Protein AF-A0A924DUU4-F1 (afdb_monomer_lite)

Sequence (464 aa):
GSTTIDMAATVQGDQTAPQIVLGVNEYALVEGVDPMTPFILVHRVVSNWQTEDLGHKGVGDLLLMGINEGQTCALIINQRLVLLMYKGLLIDAVSSDNDLIGQSAFATLGGAAQFQVVKCVPSEPKEPWVVILAAMLGSAKLTNQHVIRSTAQSADLFTALRKERITGFVRQADGMQLRYQGMVDGEKAFAVIMPDTFTVAERNESTEVDVYALRPQLIGPSLRKGQNETVLEVVTKSINRSSLKQLALQKEAKVTPEMMEEAIRNTELTLVGASDRVIHVASAAIKYADLLRDLPHSRIMTWLIEGYLYQVGQSDKFATARQSISWVWHLKSVRLAQTLRTAEGNIMFDVVAYDASEKISFLMRMGVGGSRADVEKFVTDVTTIKRLLGTTESIKAALYVSSYPYDEDVGAYYQKATAKPFGLSMFTGGPAKGFVTTKHGGGFILNLAVDGEQGFEMVAPAIQ

Foldseek 3Di:
DDDDDDDDDDDDDDDDDDDDDPDQDADEDDDDDDPPQLLVVLCVLLVPFDKDWPFKDFPLVVLQVLQPPLAFWWKQWQVFKIWGGARSFTQKMFGPPVRDMFQRNLQPPAPDRIIGIMIGHHDPLCSLVSLVSSVVSVQWDQPDKDKAQDPVVVVVVLVVLLVVQAAHWKWKDQAQKTKIFGGGGSDTSHIYIYGHPDHSVVNPNIIMITTIHRNRSGLWPGLNVCLQQKKWFWDFQDPVWQALLNCLVDDLQPDALVSLLRNLVRIDTDIDGQQATWGDGRPDTHTSRVSSCPHPLNVVLNCVRNPVSNVLSPFPCVSQVSLQCNLVSQWGMKGAFDWDQDPVGIDTFGMFTAGPVRFGAETEHEDQALELVVVVVQQVSVLRVCVRVVDLHRHAAYEYEYQDDHDPCNVVVQQVQFDDDDDDCVPPPGDHGQWGAHPVHHTYRYWYWYQDPVGIDTPPPDSD

pLDDT: mean 71.39, std 17.0, range [22.09, 95.0]

Secondary structure (DSSP, 8-state):
-PPP------------PPP------EEPPPS-SS---HHHHHHHHHTTSEEEEEEEE-HHHHHHHHHHS---EEEEETTTEEEEEETTEEEEEEESSTT-BHHHHHTTS-S-S-EEEEEEE--TTTTTHHHHHHHHTT-EEEEEEEEE-SHHHHHHHHHHHHHTT--EEEEEEETTEEEEEEEETTEEEEEEEEE--S-GGGSTTPEEEEEEEE----SSS-HHHHHHH-EEEEEES-TTS--HHHHHHS-GGG--HHHHHHHHHTEEEEEESSTT-EEEETTEEEEHHHHHHSSHHHHHHHIIIIIIHHHHHT-TTHHHHHHHHGGGGGEEEEEEEEEEEETTEEEEEEEEEEETTS-EEEEEEEES---HHHHHHHHHHHHHHHHHT--TTS--EEEEEESSPPPHHHHHHHHHHT----S-TTTT-PPPTTEEEPTTS-EEEEEEEEEETTEEEEEES---

Radius of gyration: 28.97 Å; chains: 1; bounding box: 107×50×82 Å

Structure (mmCIF, N/CA/C/O backbone):
data_AF-A0A924DUU4-F1
#
_entry.id   AF-A0A924DUU4-F1
#
loop_
_atom_site.group_PDB
_atom_site.id
_atom_site.type_symbol
_atom_site.label_atom_id
_atom_site.label_alt_id
_atom_site.label_comp_id
_atom_site.label_asym_id
_atom_site.label_entity_id
_atom_site.label_seq_id
_atom_site.pdbx_PDB_ins_code
_atom_site.Cartn_x
_atom_site.Cartn_y
_atom_site.Cartn_z
_atom_site.occupancy
_atom_site.B_iso_or_equiv
_atom_site.auth_seq_id
_atom_site.auth_comp_id
_atom_site.auth_asym_id
_atom_site.auth_atom_id
_atom_site.pdbx_PDB_model_num
ATOM 1 N N . GLY A 1 1 ? 75.156 24.330 -25.612 1.00 33.75 1 GLY A N 1
ATOM 2 C CA . GLY A 1 1 ? 75.497 22.934 -25.303 1.00 33.75 1 GLY A CA 1
ATOM 3 C C . GLY A 1 1 ? 74.575 22.474 -24.209 1.00 33.75 1 GLY A C 1
ATOM 4 O O . GLY A 1 1 ? 74.690 22.988 -23.108 1.00 33.75 1 GLY A O 1
ATOM 5 N N . SER A 1 2 ? 73.613 21.615 -24.532 1.00 23.20 2 SER A N 1
ATOM 6 C CA . SER A 1 2 ? 72.751 20.973 -23.541 1.00 23.20 2 SER A CA 1
ATOM 7 C C . SER A 1 2 ? 73.270 19.565 -23.297 1.00 23.20 2 SER A C 1
ATOM 9 O O . SER A 1 2 ? 73.355 18.755 -24.219 1.00 23.20 2 SER A O 1
ATOM 11 N N . THR A 1 3 ? 73.655 19.328 -22.054 1.00 27.19 3 THR A N 1
ATOM 12 C CA . THR A 1 3 ? 74.087 18.050 -21.510 1.00 27.19 3 THR A CA 1
ATOM 13 C C . THR A 1 3 ? 72.891 17.107 -21.396 1.00 27.19 3 THR A C 1
ATOM 15 O O . THR A 1 3 ? 71.827 17.494 -20.916 1.00 27.19 3 THR A O 1
ATOM 18 N N . THR A 1 4 ? 73.092 15.874 -21.842 1.00 31.80 4 THR A N 1
ATOM 19 C CA . THR A 1 4 ? 72.327 14.671 -21.503 1.00 31.80 4 THR A CA 1
ATOM 20 C C . THR A 1 4 ? 72.300 14.454 -19.987 1.00 31.80 4 THR A C 1
ATOM 22 O O . THR A 1 4 ? 73.284 14.770 -19.329 1.00 31.80 4 THR A O 1
ATOM 25 N N . ILE A 1 5 ? 71.234 13.849 -19.457 1.00 27.95 5 ILE A N 1
ATOM 26 C CA . ILE A 1 5 ? 71.284 12.666 -18.578 1.00 27.95 5 ILE A CA 1
ATOM 27 C C . ILE A 1 5 ? 69.880 12.064 -18.568 1.00 27.95 5 ILE A C 1
ATOM 29 O O . ILE A 1 5 ? 68.894 12.731 -18.263 1.00 27.95 5 ILE A O 1
ATOM 33 N N . ASP A 1 6 ? 69.848 10.791 -18.926 1.00 25.59 6 ASP A N 1
ATOM 34 C CA . ASP A 1 6 ? 68.723 9.887 -18.794 1.00 25.59 6 ASP A CA 1
ATOM 35 C C . ASP A 1 6 ? 69.066 8.870 -17.688 1.00 25.59 6 ASP A C 1
ATOM 37 O O . ASP A 1 6 ? 70.245 8.588 -17.455 1.00 25.59 6 ASP A O 1
ATOM 41 N N . MET A 1 7 ? 68.019 8.286 -17.099 1.00 28.00 7 MET A N 1
ATOM 42 C CA . MET A 1 7 ? 67.975 7.068 -16.262 1.00 28.00 7 MET A CA 1
ATOM 43 C C . MET A 1 7 ? 68.214 7.127 -14.730 1.00 28.00 7 MET A C 1
ATOM 45 O O . MET A 1 7 ? 69.334 7.068 -14.234 1.00 28.00 7 MET A O 1
ATOM 49 N N . ALA A 1 8 ? 67.079 7.004 -14.021 1.00 26.66 8 ALA A N 1
ATOM 50 C CA . ALA A 1 8 ? 66.610 5.784 -13.326 1.00 26.66 8 ALA A CA 1
ATOM 51 C C . ALA A 1 8 ? 66.730 5.627 -11.788 1.00 26.66 8 ALA A C 1
ATOM 53 O O . ALA A 1 8 ? 67.743 5.935 -11.169 1.00 26.66 8 ALA A O 1
ATOM 54 N N . ALA A 1 9 ? 65.678 4.953 -11.274 1.00 26.80 9 ALA A N 1
ATOM 55 C CA . ALA A 1 9 ? 65.459 4.309 -9.963 1.00 26.80 9 ALA A CA 1
ATOM 56 C C . ALA A 1 9 ? 64.845 5.229 -8.869 1.00 26.80 9 ALA A C 1
ATOM 58 O O . ALA A 1 9 ? 65.254 6.368 -8.726 1.00 26.80 9 ALA A O 1
ATOM 59 N N . THR A 1 10 ? 63.851 4.863 -8.043 1.00 24.27 10 THR A N 1
ATOM 60 C CA . THR A 1 10 ? 63.305 3.556 -7.627 1.00 24.27 10 THR A CA 1
ATOM 61 C C . THR A 1 10 ? 61.900 3.741 -7.003 1.00 24.27 10 THR A C 1
ATOM 63 O O . THR A 1 10 ? 61.546 4.822 -6.548 1.00 24.27 10 THR A O 1
ATOM 66 N N . VAL A 1 11 ? 61.139 2.647 -6.987 1.00 34.38 11 VAL A N 1
ATOM 67 C CA . VAL A 1 11 ? 59.792 2.351 -6.452 1.00 34.38 11 VAL A CA 1
ATOM 68 C C . VAL A 1 11 ? 59.513 2.822 -5.007 1.00 34.38 11 VAL A C 1
ATOM 70 O O . VAL A 1 11 ? 60.316 2.517 -4.134 1.00 34.38 11 VAL A O 1
ATOM 73 N N . GLN A 1 12 ? 58.332 3.408 -4.729 1.00 24.38 12 GLN A N 1
ATOM 74 C CA . GLN A 1 12 ? 57.333 2.894 -3.757 1.00 24.38 12 GLN A CA 1
ATOM 75 C C . GLN A 1 12 ? 56.086 3.790 -3.613 1.00 24.38 12 GLN A C 1
ATOM 77 O O . GLN A 1 12 ? 56.189 4.992 -3.415 1.00 24.38 12 GLN A O 1
ATOM 82 N N . GLY A 1 13 ? 54.933 3.115 -3.720 1.00 32.28 13 GLY A N 1
ATOM 83 C CA . GLY A 1 13 ? 53.572 3.426 -3.271 1.00 32.28 13 GLY A CA 1
ATOM 84 C C . GLY A 1 13 ? 53.182 4.852 -2.894 1.00 32.28 13 GLY A C 1
ATOM 85 O O . GLY A 1 13 ? 53.619 5.361 -1.873 1.00 32.28 13 GLY A O 1
ATOM 86 N N . ASP A 1 14 ? 52.172 5.369 -3.595 1.00 25.50 14 ASP A N 1
ATOM 87 C CA . ASP A 1 14 ? 51.118 6.094 -2.896 1.00 25.50 14 ASP A CA 1
ATOM 88 C C . ASP A 1 14 ? 49.751 5.805 -3.525 1.00 25.50 14 ASP A C 1
ATOM 90 O O . ASP A 1 14 ? 49.559 5.883 -4.741 1.00 25.50 14 ASP A O 1
ATOM 94 N N . GLN A 1 15 ? 48.820 5.384 -2.670 1.00 33.56 15 GLN A N 1
ATOM 95 C CA . GLN A 1 15 ? 47.424 5.148 -3.001 1.00 33.56 15 GLN A CA 1
ATOM 96 C C . GLN A 1 15 ? 46.741 6.502 -3.194 1.00 33.56 15 GLN A C 1
ATOM 98 O O . GLN A 1 15 ? 46.260 7.108 -2.240 1.00 33.56 15 GLN A O 1
ATOM 103 N N . THR A 1 16 ? 46.649 6.978 -4.432 1.00 27.97 16 THR A N 1
ATOM 104 C CA . THR A 1 16 ? 45.704 8.045 -4.757 1.00 27.97 16 THR A CA 1
ATOM 105 C C . THR A 1 16 ? 44.343 7.423 -5.040 1.00 27.97 16 THR A C 1
ATOM 107 O O . THR A 1 16 ? 44.102 6.795 -6.071 1.00 27.97 16 THR A O 1
ATOM 110 N N . ALA A 1 17 ? 43.446 7.569 -4.063 1.00 26.41 17 ALA A N 1
ATOM 111 C CA . ALA A 1 17 ? 42.022 7.311 -4.221 1.00 26.41 17 ALA A CA 1
ATOM 112 C C . ALA A 1 17 ? 41.503 7.998 -5.501 1.00 26.41 17 ALA A C 1
ATOM 114 O O . ALA A 1 17 ? 41.846 9.163 -5.738 1.00 26.41 17 ALA A O 1
ATOM 115 N N . PRO A 1 18 ? 40.679 7.330 -6.328 1.00 26.53 18 PRO A N 1
ATOM 116 C CA . PRO A 1 18 ? 40.111 7.981 -7.495 1.00 26.53 18 PRO A CA 1
ATOM 117 C C . PRO A 1 18 ? 39.183 9.111 -7.039 1.00 26.53 18 PRO A C 1
ATOM 119 O O . PRO A 1 18 ? 38.185 8.891 -6.350 1.00 26.53 18 PRO A O 1
ATOM 122 N N . GLN A 1 19 ? 39.549 10.336 -7.419 1.00 22.09 19 GLN A N 1
ATOM 123 C CA . GLN A 1 19 ? 38.721 11.525 -7.276 1.00 22.09 19 GLN A CA 1
ATOM 124 C C . GLN A 1 19 ? 37.397 11.323 -8.020 1.00 22.09 19 GLN A C 1
ATOM 126 O O . GLN A 1 19 ? 37.371 11.036 -9.217 1.00 22.09 19 GLN A O 1
ATOM 131 N N . ILE A 1 20 ? 36.293 11.502 -7.297 1.00 24.39 20 ILE A N 1
ATOM 132 C CA . ILE A 1 20 ? 34.940 11.523 -7.846 1.00 24.39 20 ILE A CA 1
ATOM 133 C C . ILE A 1 20 ? 34.757 12.851 -8.582 1.00 24.39 20 ILE A C 1
ATOM 135 O O . ILE A 1 20 ? 34.608 13.904 -7.963 1.00 24.39 20 ILE A O 1
ATOM 139 N N . VAL A 1 21 ? 34.747 12.792 -9.911 1.00 22.27 21 VAL A N 1
ATOM 140 C CA . VAL A 1 21 ? 34.199 13.847 -10.766 1.00 22.27 21 VAL A CA 1
ATOM 141 C C . VAL A 1 21 ? 32.797 13.401 -11.172 1.00 22.27 21 VAL A C 1
ATOM 143 O O . VAL A 1 21 ? 32.631 12.371 -11.822 1.00 22.27 21 VAL A O 1
ATOM 146 N N . LEU A 1 22 ? 31.780 14.159 -10.752 1.00 29.33 22 LEU A N 1
ATOM 147 C CA . LEU A 1 22 ? 30.380 13.972 -11.142 1.00 29.33 22 LEU A CA 1
ATOM 148 C C . LEU A 1 22 ? 30.218 14.315 -12.633 1.00 29.33 22 LEU A C 1
ATOM 150 O O . LEU A 1 22 ? 29.917 15.450 -12.994 1.00 29.33 22 LEU A O 1
ATOM 154 N N . GLY A 1 23 ? 30.465 13.334 -13.499 1.00 27.14 23 GLY A N 1
ATOM 155 C CA . GLY A 1 23 ? 30.165 13.374 -14.928 1.00 27.14 23 GLY A CA 1
ATOM 156 C C . GLY A 1 23 ? 29.018 12.423 -15.261 1.00 27.14 23 GLY A C 1
ATOM 157 O O . GLY A 1 23 ? 28.853 11.390 -14.618 1.00 27.14 23 GLY A O 1
ATOM 158 N N . VAL A 1 24 ? 28.209 12.771 -16.263 1.00 38.53 24 VAL A N 1
ATOM 159 C CA . VAL A 1 24 ? 27.235 11.863 -16.886 1.00 38.53 24 VAL A CA 1
ATOM 160 C C . VAL A 1 24 ? 28.000 10.611 -17.328 1.00 38.53 24 VAL A C 1
ATOM 162 O O . VAL A 1 24 ? 28.767 10.679 -18.282 1.00 38.53 24 VAL A O 1
ATOM 165 N N . ASN A 1 25 ? 27.858 9.504 -16.597 1.00 42.78 25 ASN A N 1
ATOM 166 C CA . ASN A 1 25 ? 28.625 8.291 -16.862 1.00 42.78 25 ASN A CA 1
ATOM 167 C C . ASN A 1 25 ? 28.173 7.687 -18.199 1.00 42.78 25 ASN A C 1
ATOM 169 O O . ASN A 1 25 ? 27.084 7.120 -18.291 1.00 42.78 25 ASN A O 1
ATOM 173 N N . GLU A 1 26 ? 29.002 7.829 -19.231 1.00 42.72 26 GLU A N 1
ATOM 174 C CA . GLU A 1 26 ? 28.902 7.052 -20.463 1.00 42.72 26 GLU A CA 1
ATOM 175 C C . GLU A 1 26 ? 29.539 5.683 -20.222 1.00 42.72 26 GLU A C 1
ATOM 177 O O . GLU A 1 26 ? 30.695 5.580 -19.813 1.00 42.72 26 GLU A O 1
ATOM 182 N N . TYR A 1 27 ? 28.775 4.619 -20.450 1.00 43.88 27 TYR A N 1
ATOM 183 C CA . TYR A 1 27 ? 29.275 3.253 -20.341 1.00 43.88 27 TYR A CA 1
ATOM 184 C C . TYR A 1 27 ? 29.531 2.716 -21.746 1.00 43.88 27 TYR A C 1
ATOM 186 O O . TYR A 1 27 ? 28.620 2.688 -22.569 1.00 43.88 27 TYR A O 1
ATOM 194 N N . ALA A 1 28 ? 30.764 2.295 -22.018 1.00 42.75 28 ALA A N 1
ATOM 195 C CA . ALA A 1 28 ? 31.103 1.538 -23.216 1.00 42.75 28 ALA A CA 1
ATOM 196 C C . ALA A 1 28 ? 31.043 0.042 -22.875 1.00 42.75 28 ALA A C 1
ATOM 198 O O . ALA A 1 28 ? 31.763 -0.423 -21.989 1.00 42.75 28 ALA A O 1
ATOM 199 N N . LEU A 1 29 ? 30.171 -0.712 -23.545 1.00 42.66 29 LEU A N 1
ATOM 200 C CA . LEU A 1 29 ? 30.175 -2.174 -23.467 1.00 42.66 29 LEU A CA 1
ATOM 201 C C . LEU A 1 29 ? 31.298 -2.695 -24.374 1.00 42.66 29 LEU A C 1
ATOM 203 O O . LEU A 1 29 ? 31.312 -2.412 -25.569 1.00 42.66 29 LEU A O 1
ATOM 207 N N . VAL A 1 30 ? 32.263 -3.408 -23.791 1.00 38.16 30 VAL A N 1
ATOM 208 C CA . VAL A 1 30 ? 33.402 -4.003 -24.509 1.00 38.16 30 VAL A CA 1
ATOM 209 C C . VAL A 1 30 ? 32.981 -5.369 -25.067 1.00 38.16 30 VAL A C 1
ATOM 211 O O . VAL A 1 30 ? 32.453 -6.197 -24.323 1.00 38.16 30 VAL A O 1
ATOM 214 N N . GLU A 1 31 ? 33.199 -5.608 -26.363 1.00 37.44 31 GLU A N 1
ATOM 215 C CA . GLU A 1 31 ? 32.965 -6.909 -27.013 1.00 37.44 31 GLU A CA 1
ATOM 216 C C . GLU A 1 31 ? 33.862 -8.022 -26.429 1.00 37.44 31 GLU A C 1
ATOM 218 O O . GLU A 1 31 ? 35.028 -7.785 -26.114 1.00 37.44 31 GLU A O 1
ATOM 223 N N . GLY A 1 32 ? 33.351 -9.263 -26.369 1.00 38.50 32 GLY A N 1
ATOM 224 C CA . GLY A 1 32 ? 34.213 -10.456 -26.428 1.00 38.50 32 GLY A CA 1
ATOM 225 C C . GLY A 1 32 ? 34.348 -11.360 -25.194 1.00 38.50 32 GLY A C 1
ATOM 226 O O . GLY A 1 32 ? 35.314 -12.117 -25.138 1.00 38.50 32 GLY A O 1
ATOM 227 N N . VAL A 1 33 ? 33.423 -11.361 -24.227 1.00 40.19 33 VAL A N 1
ATOM 228 C CA . VAL A 1 33 ? 33.461 -12.335 -23.113 1.00 40.19 33 VAL A CA 1
ATOM 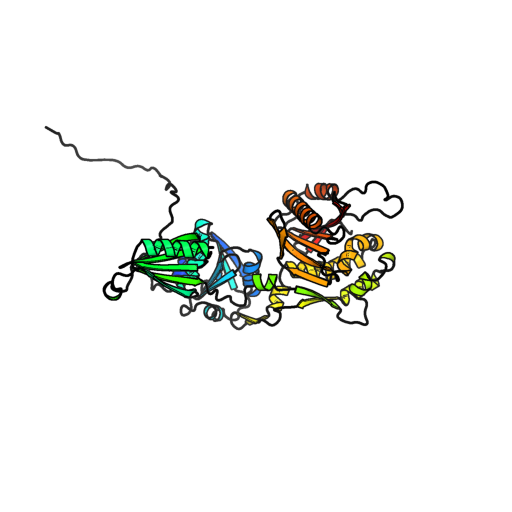229 C C . VAL A 1 33 ? 32.082 -12.978 -22.941 1.00 40.19 33 VAL A C 1
ATOM 231 O O . VAL A 1 33 ? 31.185 -12.339 -22.395 1.00 40.19 33 VAL A O 1
ATOM 234 N N . ASP A 1 34 ? 31.961 -14.227 -23.405 1.00 34.19 34 ASP A N 1
ATOM 235 C CA . ASP A 1 34 ? 30.760 -15.084 -23.493 1.00 34.19 34 ASP A CA 1
ATOM 236 C C . ASP A 1 34 ? 29.751 -14.725 -24.603 1.00 34.19 34 ASP A C 1
ATOM 238 O O . ASP A 1 34 ? 29.678 -13.563 -25.014 1.00 34.19 34 ASP A O 1
ATOM 242 N N . PRO A 1 35 ? 28.976 -15.703 -25.142 1.00 42.50 35 PRO A N 1
ATOM 243 C CA . PRO A 1 35 ? 27.822 -15.376 -25.975 1.00 42.50 35 PRO A CA 1
ATOM 244 C C . PRO A 1 35 ? 26.944 -14.418 -25.168 1.00 42.50 35 PRO A C 1
ATOM 246 O O . PRO A 1 35 ? 26.426 -14.794 -24.119 1.00 42.50 35 PRO A O 1
ATOM 249 N N . MET A 1 36 ? 26.857 -13.158 -25.609 1.00 54.44 36 MET A N 1
ATOM 250 C CA . MET A 1 36 ? 26.105 -12.108 -24.922 1.00 54.44 36 MET A CA 1
ATOM 251 C C . MET A 1 36 ? 24.614 -12.411 -25.020 1.00 54.44 36 MET A C 1
ATOM 253 O O . MET A 1 36 ? 23.900 -11.866 -25.861 1.00 54.44 36 MET A O 1
ATOM 257 N N . THR A 1 37 ? 24.143 -13.307 -24.162 1.00 60.41 37 THR A N 1
ATOM 258 C CA . THR A 1 37 ? 22.720 -13.502 -23.984 1.00 60.41 37 THR A CA 1
ATOM 259 C C . THR A 1 37 ? 22.154 -12.379 -23.114 1.00 60.41 37 THR A C 1
ATOM 261 O O . THR A 1 37 ? 22.851 -11.876 -22.218 1.00 60.41 37 THR A O 1
ATOM 264 N N . PRO A 1 38 ? 20.899 -11.952 -23.340 1.00 64.50 38 PRO A N 1
ATOM 265 C CA . PRO A 1 38 ? 20.286 -10.905 -22.534 1.00 64.50 38 PRO A CA 1
ATOM 266 C C . PRO A 1 38 ? 20.289 -11.229 -21.035 1.00 64.50 38 PRO A C 1
ATOM 268 O O . PRO A 1 38 ? 20.514 -10.334 -20.222 1.00 64.50 38 PRO A O 1
ATOM 271 N N . PHE A 1 39 ? 20.130 -12.505 -20.659 1.00 74.06 39 PHE A N 1
ATOM 272 C CA . PHE A 1 39 ? 20.214 -12.929 -19.262 1.00 74.06 39 PHE A CA 1
ATOM 273 C C . PHE A 1 39 ? 21.591 -12.656 -18.648 1.00 74.06 39 PHE A C 1
ATOM 275 O O . PHE A 1 39 ? 21.670 -12.031 -17.593 1.00 74.06 39 PHE A O 1
ATOM 282 N N . ILE A 1 40 ? 22.674 -13.094 -19.301 1.00 68.62 40 ILE A N 1
ATOM 283 C CA . ILE A 1 40 ? 24.045 -12.953 -18.780 1.00 68.62 40 ILE A CA 1
ATOM 284 C C . ILE A 1 40 ? 24.409 -11.475 -18.627 1.00 68.62 40 ILE A C 1
ATOM 286 O O . ILE A 1 40 ? 25.006 -11.077 -17.623 1.00 68.62 40 ILE A O 1
ATOM 290 N N . LEU A 1 41 ? 24.015 -10.649 -19.598 1.00 67.44 41 LEU A N 1
ATOM 291 C CA . LEU A 1 41 ? 24.241 -9.211 -19.550 1.00 67.44 41 LEU A CA 1
ATOM 292 C C . LEU A 1 41 ? 23.515 -8.566 -18.364 1.00 67.44 41 LEU A C 1
ATOM 294 O O . LEU A 1 41 ? 24.131 -7.845 -17.577 1.00 67.44 41 LEU A O 1
ATOM 298 N N . VAL A 1 42 ? 22.215 -8.836 -18.229 1.00 73.75 42 VAL A N 1
ATOM 299 C CA . VAL A 1 42 ? 21.385 -8.291 -17.149 1.00 73.75 42 VAL A CA 1
ATOM 300 C C . VAL A 1 42 ? 21.911 -8.755 -15.797 1.00 73.75 42 VAL A C 1
ATOM 302 O O . VAL A 1 42 ? 22.147 -7.919 -14.926 1.00 73.75 42 VAL A O 1
ATOM 305 N N . HIS A 1 43 ? 22.174 -10.056 -15.644 1.00 78.62 43 HIS A N 1
ATOM 306 C CA . HIS A 1 43 ? 22.715 -10.660 -14.426 1.00 78.62 43 HIS A CA 1
ATOM 307 C C . HIS A 1 43 ? 24.031 -10.001 -13.999 1.00 78.62 43 HIS A C 1
ATOM 309 O O . HIS A 1 43 ? 24.139 -9.559 -12.858 1.00 78.62 43 HIS A O 1
ATOM 315 N N . ARG A 1 44 ? 24.981 -9.812 -14.927 1.00 71.69 44 ARG A N 1
ATOM 316 C CA . ARG A 1 44 ? 26.278 -9.166 -14.650 1.00 71.69 44 ARG A CA 1
ATOM 317 C C . ARG A 1 44 ? 26.137 -7.706 -14.210 1.00 71.69 44 ARG A C 1
ATOM 319 O O . ARG A 1 44 ? 26.938 -7.223 -13.410 1.00 71.69 44 ARG A O 1
ATOM 326 N N . VAL A 1 45 ? 25.155 -6.973 -14.732 1.00 74.81 45 VAL A N 1
ATOM 327 C CA . VAL A 1 45 ? 24.907 -5.589 -14.301 1.00 74.81 45 VAL A CA 1
ATOM 328 C C . VAL A 1 45 ? 24.317 -5.565 -12.892 1.00 74.81 45 VAL A C 1
ATOM 330 O O . VAL A 1 45 ? 24.824 -4.830 -12.041 1.00 74.81 45 VAL A O 1
ATOM 333 N N . VAL A 1 46 ? 23.287 -6.376 -12.627 1.00 81.62 46 VAL A N 1
ATOM 334 C CA . VAL A 1 46 ? 22.586 -6.374 -11.331 1.00 81.62 46 VAL A CA 1
ATOM 335 C C . VAL A 1 46 ? 23.417 -6.997 -10.210 1.00 81.62 46 VAL A C 1
ATOM 337 O O . VAL A 1 46 ? 23.315 -6.564 -9.066 1.00 81.62 46 VAL A O 1
ATOM 340 N N . SER A 1 47 ? 24.300 -7.953 -10.515 1.00 76.25 47 SER A N 1
ATOM 341 C CA . SER A 1 47 ? 25.190 -8.577 -9.528 1.00 76.25 47 SER A CA 1
ATOM 342 C C . SER A 1 47 ? 26.218 -7.602 -8.946 1.00 76.25 47 SER A C 1
ATOM 344 O O . SER A 1 47 ? 26.775 -7.860 -7.885 1.00 76.25 47 SER A O 1
ATOM 346 N N . ASN A 1 48 ? 26.467 -6.477 -9.625 1.00 76.19 48 ASN A N 1
ATOM 347 C CA . ASN A 1 48 ? 27.356 -5.404 -9.168 1.00 76.19 48 ASN A CA 1
ATOM 348 C C . ASN A 1 48 ? 26.641 -4.348 -8.303 1.00 76.19 48 ASN A C 1
ATOM 350 O O . ASN A 1 48 ? 27.192 -3.269 -8.041 1.00 76.19 48 ASN A O 1
ATOM 354 N N . TRP A 1 49 ? 25.385 -4.592 -7.934 1.00 84.31 49 TRP A N 1
ATOM 355 C CA . TRP A 1 49 ? 24.613 -3.742 -7.030 1.00 84.31 49 TRP A CA 1
ATOM 356 C C . TRP A 1 49 ? 24.725 -4.229 -5.586 1.00 84.31 49 TRP A C 1
ATOM 358 O O . TRP A 1 49 ? 25.307 -5.279 -5.317 1.00 84.31 49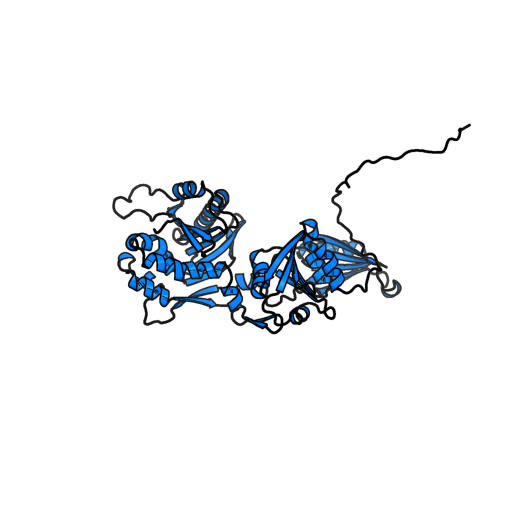 TRP A O 1
ATOM 368 N N . GLN A 1 50 ? 24.195 -3.449 -4.642 1.00 83.50 50 GLN A N 1
ATOM 369 C CA . GLN A 1 50 ? 24.134 -3.891 -3.253 1.00 83.50 50 GLN A CA 1
ATOM 370 C C . GLN A 1 50 ? 23.203 -5.099 -3.168 1.00 83.50 50 GLN A C 1
ATOM 372 O O . GLN A 1 50 ? 22.076 -5.037 -3.653 1.00 83.50 50 GLN A O 1
ATOM 377 N N . THR A 1 51 ? 23.674 -6.194 -2.581 1.00 86.00 51 THR A N 1
ATOM 378 C CA . THR A 1 51 ? 22.917 -7.443 -2.499 1.00 86.00 51 THR A CA 1
ATOM 379 C C . THR A 1 51 ? 22.417 -7.707 -1.086 1.00 86.00 51 THR A C 1
ATOM 381 O O . THR A 1 51 ? 23.094 -7.414 -0.102 1.00 86.00 51 THR A O 1
ATOM 384 N N . GLU A 1 52 ? 21.218 -8.268 -1.004 1.00 85.38 52 GLU A N 1
ATOM 385 C CA . GLU A 1 52 ? 20.566 -8.738 0.212 1.00 85.38 52 GLU A CA 1
ATOM 386 C C . GLU A 1 52 ? 19.988 -10.131 -0.077 1.00 85.38 52 GLU A C 1
ATOM 388 O O . GLU A 1 52 ? 19.196 -10.298 -1.008 1.00 85.38 52 GLU A O 1
ATOM 393 N N . ASP A 1 53 ? 20.411 -11.147 0.678 1.00 85.00 53 ASP A N 1
ATOM 394 C CA . ASP A 1 53 ? 19.841 -12.493 0.571 1.00 85.00 53 ASP A CA 1
ATOM 395 C C . ASP A 1 53 ? 18.535 -12.548 1.368 1.00 85.00 53 ASP A C 1
ATOM 397 O O . ASP A 1 53 ? 18.524 -12.369 2.586 1.00 85.00 53 ASP A O 1
ATOM 401 N N . LEU A 1 54 ? 17.429 -12.786 0.666 1.00 82.31 54 LEU A N 1
ATOM 402 C CA . LEU A 1 54 ? 16.096 -12.859 1.256 1.00 82.31 54 LEU A CA 1
ATOM 403 C C . LEU A 1 54 ? 15.699 -14.298 1.613 1.00 82.31 54 LEU A C 1
ATOM 405 O O . LEU A 1 54 ? 14.604 -14.525 2.137 1.00 82.31 54 LEU A O 1
ATOM 409 N N . GLY A 1 55 ? 16.562 -15.277 1.333 1.00 84.75 55 GLY A N 1
ATOM 410 C CA . GLY A 1 55 ? 16.304 -16.689 1.564 1.00 84.75 55 GLY A CA 1
ATOM 411 C C . GLY A 1 55 ? 15.215 -17.243 0.646 1.00 84.75 55 GLY A C 1
ATOM 412 O O . GLY A 1 55 ? 15.135 -16.908 -0.536 1.00 84.75 55 GLY A O 1
ATOM 413 N N . HIS A 1 56 ? 14.387 -18.137 1.190 1.00 84.00 56 HIS A N 1
ATOM 414 C CA . HIS A 1 56 ? 13.327 -18.808 0.440 1.00 84.00 56 HIS A CA 1
ATOM 415 C C . HIS A 1 56 ? 12.008 -18.041 0.560 1.00 84.00 56 HIS A C 1
ATOM 417 O O . HIS A 1 56 ? 11.483 -17.875 1.661 1.00 84.00 56 HIS A O 1
ATOM 423 N N . LYS A 1 57 ? 11.464 -17.589 -0.572 1.00 78.38 57 LYS A N 1
ATOM 424 C CA . LYS A 1 57 ? 10.212 -16.823 -0.656 1.00 78.38 57 LYS A CA 1
ATOM 425 C C . LYS A 1 57 ? 9.219 -17.478 -1.605 1.00 78.38 57 LYS A C 1
ATOM 427 O O . LYS A 1 57 ? 9.615 -18.093 -2.596 1.00 78.38 57 LYS A O 1
ATOM 432 N N . GLY A 1 58 ? 7.927 -17.346 -1.311 1.00 73.31 58 GLY A N 1
ATOM 433 C CA . GLY A 1 58 ? 6.869 -17.729 -2.244 1.00 73.31 58 GLY A CA 1
ATOM 434 C C . GLY A 1 58 ? 6.694 -16.700 -3.367 1.00 73.31 58 GLY A C 1
ATOM 435 O O . GLY A 1 58 ? 7.164 -15.566 -3.275 1.00 73.31 58 GLY A O 1
ATOM 436 N N . VAL A 1 59 ? 5.958 -17.068 -4.423 1.00 69.56 59 VAL A N 1
ATOM 437 C CA . VAL A 1 59 ? 5.589 -16.123 -5.501 1.00 69.56 59 VAL A CA 1
ATOM 438 C C . VAL A 1 59 ? 4.815 -14.917 -4.954 1.00 69.56 59 VAL A C 1
ATOM 440 O O . VAL A 1 59 ? 5.041 -13.792 -5.392 1.00 69.56 59 VAL A O 1
ATOM 443 N N . GLY A 1 60 ? 3.910 -15.145 -3.996 1.00 65.62 60 GLY A N 1
ATOM 444 C CA . GLY A 1 60 ? 3.133 -14.078 -3.359 1.00 65.62 60 GLY A CA 1
ATOM 445 C C . GLY A 1 60 ? 4.029 -13.059 -2.657 1.00 65.62 60 GLY A C 1
ATOM 446 O O . GLY A 1 60 ? 3.912 -11.867 -2.924 1.00 65.62 60 GLY A O 1
ATOM 447 N N . ASP A 1 61 ? 4.987 -13.528 -1.853 1.00 70.25 61 ASP A N 1
ATOM 448 C CA . ASP A 1 61 ? 5.945 -12.669 -1.146 1.00 70.25 61 ASP A CA 1
ATOM 449 C C . ASP A 1 61 ? 6.774 -11.823 -2.116 1.00 70.25 61 ASP A C 1
ATOM 451 O O . ASP A 1 61 ? 6.946 -10.626 -1.905 1.00 70.25 61 ASP A O 1
ATOM 455 N N . LEU A 1 62 ? 7.245 -12.429 -3.211 1.00 69.00 62 LEU A N 1
ATOM 456 C CA . LEU A 1 62 ? 8.001 -11.748 -4.263 1.00 69.00 62 LEU A CA 1
ATOM 457 C C . LEU A 1 62 ? 7.212 -10.594 -4.895 1.00 69.00 62 LEU A C 1
ATOM 459 O O . LEU A 1 62 ? 7.749 -9.504 -5.091 1.00 69.00 62 LEU A O 1
ATOM 463 N N . LEU A 1 63 ? 5.930 -10.822 -5.191 1.00 66.00 63 LEU A N 1
ATOM 464 C CA . LEU A 1 63 ? 5.046 -9.789 -5.729 1.00 66.00 63 LEU A CA 1
ATOM 465 C C . LEU A 1 63 ? 4.740 -8.708 -4.680 1.00 66.00 63 LEU A C 1
ATOM 467 O O . LEU A 1 63 ? 4.737 -7.526 -5.017 1.00 66.00 63 LEU A O 1
ATOM 471 N N . LEU A 1 64 ? 4.520 -9.090 -3.418 1.00 64.31 64 LEU A N 1
ATOM 472 C CA . LEU A 1 64 ? 4.214 -8.175 -2.311 1.00 64.31 64 LEU A CA 1
ATOM 473 C C . LEU A 1 64 ? 5.399 -7.274 -1.936 1.00 64.31 64 LEU A C 1
ATOM 475 O O . LEU A 1 64 ? 5.197 -6.082 -1.699 1.00 64.31 64 LEU A O 1
ATOM 479 N N . MET A 1 65 ? 6.628 -7.802 -1.923 1.00 65.88 65 MET A N 1
ATOM 480 C CA . MET A 1 65 ? 7.846 -7.009 -1.687 1.00 65.88 65 MET A CA 1
ATOM 481 C C . MET A 1 65 ? 7.972 -5.883 -2.707 1.00 65.88 65 MET A C 1
ATOM 483 O O . MET A 1 65 ? 8.252 -4.736 -2.357 1.00 65.88 65 MET A O 1
ATOM 487 N N . GLY A 1 66 ? 7.647 -6.192 -3.959 1.00 58.75 66 GLY A N 1
ATOM 488 C CA . GLY A 1 66 ? 7.608 -5.206 -5.015 1.00 58.75 66 GLY A CA 1
ATOM 489 C C . GLY A 1 66 ? 6.638 -4.047 -4.774 1.00 58.75 66 GLY A C 1
ATOM 490 O O . GLY A 1 66 ? 6.929 -2.915 -5.143 1.00 58.75 66 GLY A O 1
ATOM 491 N N . ILE A 1 67 ? 5.502 -4.305 -4.128 1.00 54.75 67 ILE A N 1
ATOM 492 C CA . ILE A 1 67 ? 4.461 -3.301 -3.863 1.00 54.75 67 ILE A CA 1
ATOM 493 C C . ILE A 1 67 ? 4.830 -2.417 -2.675 1.00 54.75 67 ILE A C 1
ATOM 495 O O . ILE A 1 67 ? 4.689 -1.196 -2.748 1.00 54.75 67 ILE A O 1
ATOM 499 N N . ASN A 1 68 ? 5.268 -3.037 -1.579 1.00 53.22 68 ASN A N 1
ATOM 500 C CA . ASN A 1 68 ? 5.368 -2.371 -0.282 1.00 53.22 68 ASN A CA 1
ATOM 501 C C . ASN A 1 68 ? 6.606 -1.489 -0.154 1.00 53.22 68 ASN A C 1
ATOM 503 O O . ASN A 1 68 ? 6.570 -0.481 0.545 1.00 53.22 68 ASN A O 1
ATOM 507 N N . GLU A 1 69 ? 7.698 -1.841 -0.828 1.00 56.94 69 GLU A N 1
ATOM 508 C CA . GLU A 1 69 ? 8.950 -1.115 -0.641 1.00 56.94 69 GLU A CA 1
ATOM 509 C C . GLU A 1 69 ? 9.013 0.150 -1.500 1.00 56.94 69 GLU A C 1
ATOM 511 O O . GLU A 1 69 ? 9.756 1.075 -1.180 1.00 56.94 69 GLU A O 1
ATOM 516 N N . GLY A 1 70 ? 8.258 0.215 -2.606 1.00 57.78 70 GLY A N 1
ATOM 517 C CA . GLY A 1 70 ? 8.349 1.327 -3.560 1.00 57.78 70 GLY A CA 1
ATOM 518 C C . GLY A 1 70 ? 9.766 1.535 -4.113 1.00 57.78 70 GLY A C 1
ATOM 519 O O . GLY A 1 70 ? 10.042 2.572 -4.715 1.00 57.78 70 GLY A O 1
ATOM 520 N N . GLN A 1 71 ? 10.655 0.564 -3.897 1.00 69.19 71 GLN A N 1
ATOM 521 C CA . GLN A 1 71 ? 12.063 0.618 -4.238 1.00 69.19 71 GLN A CA 1
ATOM 522 C C . GLN A 1 71 ? 12.269 0.208 -5.693 1.00 69.19 71 GLN A C 1
ATOM 524 O O . GLN A 1 71 ? 11.488 -0.539 -6.292 1.00 69.19 71 GLN A O 1
ATOM 529 N N . THR A 1 72 ? 13.338 0.735 -6.269 1.00 74.44 72 THR A N 1
ATOM 530 C CA . THR A 1 72 ? 13.879 0.260 -7.534 1.00 74.44 72 THR A CA 1
ATOM 531 C C . THR A 1 72 ? 14.912 -0.812 -7.213 1.00 74.44 72 THR A C 1
ATOM 533 O O . THR A 1 72 ? 15.829 -0.562 -6.435 1.00 74.44 72 THR A O 1
ATOM 536 N N . CYS A 1 73 ? 14.757 -2.011 -7.763 1.00 82.12 73 CYS A N 1
ATOM 537 C CA . CYS A 1 73 ? 15.642 -3.141 -7.498 1.00 82.12 73 CYS A CA 1
ATOM 538 C C . CYS A 1 73 ? 15.583 -4.173 -8.632 1.00 82.12 73 CYS A C 1
ATOM 540 O O . CYS A 1 73 ? 14.760 -4.089 -9.545 1.00 82.12 73 CYS A O 1
ATOM 542 N N . ALA A 1 74 ? 16.473 -5.157 -8.572 1.00 85.38 74 ALA A N 1
ATOM 543 C CA . ALA A 1 74 ? 16.340 -6.398 -9.313 1.00 85.38 74 ALA A CA 1
ATOM 544 C C . ALA A 1 74 ? 16.264 -7.578 -8.341 1.00 85.38 74 ALA A C 1
ATOM 546 O O . ALA A 1 74 ? 16.924 -7.563 -7.305 1.00 85.38 74 ALA A O 1
ATOM 547 N N . LEU A 1 75 ? 15.473 -8.599 -8.663 1.00 86.38 75 LEU A N 1
ATOM 548 C CA . LEU A 1 75 ? 15.383 -9.829 -7.873 1.00 86.38 75 LEU A CA 1
ATOM 549 C C . LEU A 1 75 ? 15.951 -10.981 -8.694 1.00 86.38 75 LEU A C 1
ATOM 551 O O . LEU A 1 75 ? 15.419 -11.307 -9.753 1.00 86.38 75 LEU A O 1
ATOM 555 N N . ILE A 1 76 ? 17.025 -11.597 -8.211 1.00 87.44 76 ILE A N 1
ATOM 556 C CA . ILE A 1 76 ? 17.590 -12.809 -8.798 1.00 87.44 76 ILE A CA 1
ATOM 557 C C . ILE A 1 76 ? 16.930 -14.004 -8.116 1.00 87.44 76 ILE A C 1
ATOM 559 O O . ILE A 1 76 ? 17.078 -14.201 -6.911 1.00 87.44 76 ILE A O 1
ATOM 563 N N . ILE A 1 77 ? 16.215 -14.810 -8.895 1.00 84.12 77 ILE A N 1
ATOM 564 C CA . ILE A 1 77 ? 15.449 -15.960 -8.416 1.00 84.12 77 ILE A CA 1
ATOM 565 C C . ILE A 1 77 ? 16.107 -17.243 -8.918 1.00 84.12 77 ILE A C 1
ATOM 567 O O . ILE A 1 77 ? 16.278 -17.434 -10.126 1.00 84.12 77 ILE A O 1
ATOM 571 N N . ASN A 1 78 ? 16.492 -18.121 -7.987 1.00 83.75 78 ASN A N 1
ATOM 572 C CA . ASN A 1 78 ? 17.155 -19.407 -8.246 1.00 83.75 78 ASN A CA 1
ATOM 573 C C . ASN A 1 78 ? 18.370 -19.322 -9.196 1.00 83.75 78 ASN A C 1
ATOM 575 O O . ASN A 1 78 ? 18.702 -20.310 -9.846 1.00 83.75 78 ASN A O 1
ATOM 579 N N . GLN A 1 79 ? 19.004 -18.148 -9.328 1.00 83.19 79 GLN A N 1
ATOM 580 C CA . GLN A 1 79 ? 20.053 -17.870 -10.327 1.00 83.19 79 GLN A CA 1
ATOM 581 C C . GLN A 1 79 ? 19.639 -18.141 -11.790 1.00 83.19 79 GLN A C 1
ATOM 583 O O . GLN A 1 79 ? 20.494 -18.298 -12.655 1.00 83.19 79 GLN A O 1
ATOM 588 N N . ARG A 1 80 ? 18.333 -18.205 -12.079 1.00 81.00 80 ARG A N 1
ATOM 589 C CA . ARG A 1 80 ? 17.777 -18.559 -13.402 1.00 81.00 80 ARG A CA 1
ATOM 590 C C . ARG A 1 80 ? 16.809 -17.533 -13.968 1.00 81.00 80 ARG A C 1
ATOM 592 O O . ARG A 1 80 ? 16.410 -17.618 -15.127 1.00 81.00 80 ARG A O 1
ATOM 599 N N . LEU A 1 81 ? 16.396 -16.578 -13.149 1.00 83.00 81 LEU A N 1
ATOM 600 C CA . LEU A 1 81 ? 15.466 -15.533 -13.533 1.00 83.00 81 LEU A CA 1
ATOM 601 C C . LEU A 1 81 ? 15.885 -14.232 -12.851 1.00 83.00 81 LEU A C 1
ATOM 603 O O . LEU A 1 81 ? 16.161 -14.229 -11.653 1.00 83.00 81 LEU A O 1
ATOM 607 N N . VAL A 1 82 ? 15.927 -13.138 -13.606 1.00 85.25 82 VAL A N 1
ATOM 608 C CA . VAL A 1 82 ? 16.106 -11.789 -13.064 1.00 85.25 82 VAL A CA 1
ATOM 609 C C . VAL A 1 82 ? 14.816 -11.012 -13.267 1.00 85.25 82 VAL A C 1
ATOM 611 O O . VAL A 1 82 ? 14.354 -10.880 -14.397 1.00 85.25 82 VAL A O 1
ATOM 614 N N . LEU A 1 83 ? 14.247 -10.495 -12.178 1.00 81.88 83 LEU A N 1
ATOM 615 C CA . LEU A 1 83 ? 13.096 -9.594 -12.201 1.00 81.88 83 LEU A CA 1
ATOM 616 C C . LEU A 1 83 ? 13.571 -8.166 -12.069 1.00 81.88 83 LEU A C 1
ATOM 618 O O . LEU A 1 83 ? 14.403 -7.883 -11.215 1.00 81.88 83 LEU A O 1
ATOM 622 N N . LEU A 1 84 ? 13.011 -7.267 -12.865 1.00 80.00 84 LEU A N 1
ATOM 623 C CA . LEU A 1 84 ? 13.356 -5.855 -12.853 1.00 80.00 84 LEU A CA 1
ATOM 624 C C . LEU A 1 84 ? 12.200 -5.044 -12.274 1.00 80.00 84 LEU A C 1
ATOM 626 O O . LEU A 1 84 ? 11.067 -5.118 -12.753 1.00 80.00 84 LEU A O 1
ATOM 630 N N . MET A 1 85 ? 12.497 -4.253 -11.246 1.00 77.38 85 MET A N 1
ATOM 631 C CA . MET A 1 85 ? 11.532 -3.448 -10.507 1.00 77.38 85 MET A CA 1
ATOM 632 C C . MET A 1 85 ? 11.944 -1.980 -10.477 1.00 77.38 85 MET A C 1
ATOM 634 O O . MET A 1 85 ? 13.031 -1.648 -10.023 1.00 77.38 85 MET A O 1
ATOM 638 N N . TYR A 1 86 ? 11.063 -1.082 -10.907 1.00 73.75 86 TYR A N 1
ATOM 639 C CA . TYR A 1 86 ? 11.287 0.360 -10.879 1.00 73.75 86 TYR A CA 1
ATOM 640 C C . TYR A 1 86 ? 10.217 1.053 -10.041 1.00 73.75 86 TYR A C 1
ATOM 642 O O . TYR A 1 86 ? 9.035 1.019 -10.385 1.00 73.75 86 TYR A O 1
ATOM 650 N N . LYS A 1 87 ? 10.622 1.682 -8.933 1.00 66.06 87 LYS A N 1
ATOM 651 C CA . LYS A 1 87 ? 9.731 2.376 -7.985 1.00 66.06 87 LYS A CA 1
ATOM 652 C C . LYS A 1 87 ? 8.516 1.540 -7.557 1.00 66.06 87 LYS A C 1
ATOM 654 O O . LYS A 1 87 ? 7.375 2.018 -7.547 1.00 66.06 87 LYS A O 1
ATOM 659 N N . GLY A 1 88 ? 8.768 0.265 -7.264 1.00 60.81 88 GLY A N 1
ATOM 660 C CA . GLY A 1 88 ? 7.756 -0.726 -6.900 1.00 60.81 88 GLY A CA 1
ATOM 661 C C . GLY A 1 88 ? 6.874 -1.238 -8.047 1.00 60.81 88 GLY A C 1
ATOM 662 O O . GLY A 1 88 ? 5.866 -1.908 -7.826 1.00 60.81 88 GLY A O 1
ATOM 663 N N . LEU A 1 89 ? 7.215 -0.921 -9.297 1.00 61.00 89 LEU A N 1
ATOM 664 C CA . LEU A 1 89 ? 6.560 -1.472 -10.480 1.00 61.00 89 LEU A CA 1
ATOM 665 C C . LEU A 1 89 ? 7.454 -2.534 -11.095 1.00 61.00 89 LEU A C 1
ATOM 667 O O . LEU A 1 89 ? 8.598 -2.251 -11.431 1.00 61.00 89 LEU A O 1
ATOM 671 N N . LEU A 1 90 ? 6.930 -3.738 -11.293 1.00 71.00 90 LEU A N 1
ATOM 672 C CA . LEU A 1 90 ? 7.645 -4.736 -12.071 1.00 71.00 90 LEU A CA 1
ATOM 673 C C . LEU A 1 90 ? 7.606 -4.348 -13.549 1.00 71.00 90 LEU A C 1
ATOM 675 O O . LEU A 1 90 ? 6.530 -4.219 -14.130 1.00 71.00 90 LEU A O 1
ATOM 679 N N . ILE A 1 91 ? 8.771 -4.132 -14.146 1.00 68.31 91 ILE A N 1
ATOM 680 C CA . ILE A 1 91 ? 8.869 -3.611 -15.510 1.00 68.31 91 ILE A CA 1
ATOM 681 C C . ILE A 1 91 ? 9.244 -4.678 -16.535 1.00 68.31 91 ILE A C 1
ATOM 683 O O . ILE A 1 91 ? 8.815 -4.554 -17.681 1.00 68.31 91 ILE A O 1
ATOM 687 N N . ASP A 1 92 ? 10.006 -5.701 -16.135 1.00 74.81 92 ASP A N 1
ATOM 688 C CA . ASP A 1 92 ? 10.423 -6.792 -17.018 1.00 74.81 92 ASP A CA 1
ATOM 689 C C . ASP A 1 92 ? 10.988 -7.986 -16.233 1.00 74.81 92 ASP A C 1
ATOM 691 O O . ASP A 1 92 ? 11.234 -7.898 -15.025 1.00 74.81 92 ASP A O 1
ATOM 695 N N . ALA A 1 93 ? 11.241 -9.084 -16.938 1.00 78.56 93 ALA A N 1
ATOM 696 C CA . ALA A 1 93 ? 12.041 -10.195 -16.461 1.00 78.56 93 ALA A CA 1
ATOM 697 C C . ALA A 1 93 ? 12.807 -10.876 -17.592 1.00 78.56 93 ALA A C 1
ATOM 699 O O . ALA A 1 93 ? 12.394 -10.838 -18.748 1.00 78.56 93 ALA A O 1
ATOM 700 N N . VAL A 1 94 ? 13.898 -11.547 -17.238 1.00 79.75 94 VAL A N 1
ATOM 701 C CA . VAL A 1 94 ? 14.694 -12.346 -18.172 1.00 79.75 94 VAL A CA 1
ATOM 702 C C . VAL A 1 94 ? 15.111 -13.659 -17.535 1.00 79.75 94 VAL A C 1
ATOM 704 O O . VAL A 1 94 ? 15.581 -13.679 -16.395 1.00 79.75 94 VAL A O 1
ATOM 707 N N . SER A 1 95 ? 14.930 -14.758 -18.263 1.00 82.12 95 SER A N 1
ATOM 708 C CA . SER A 1 95 ? 15.307 -16.100 -17.823 1.00 82.12 95 SER A CA 1
ATOM 709 C C . SER A 1 95 ? 16.585 -16.577 -18.504 1.00 82.12 95 SER A C 1
ATOM 711 O O . SER A 1 95 ? 16.825 -16.269 -19.667 1.00 82.12 95 SER A O 1
ATOM 713 N N . SER A 1 96 ? 17.374 -17.376 -17.785 1.00 81.69 96 SER A N 1
ATOM 714 C CA . SER A 1 96 ? 18.513 -18.118 -18.332 1.00 81.69 96 SER A CA 1
ATOM 715 C C . SER A 1 96 ? 18.094 -19.170 -19.358 1.00 81.69 96 SER A C 1
ATOM 717 O O . SER A 1 96 ? 18.916 -19.616 -20.154 1.00 81.69 96 SER A O 1
ATOM 719 N N . ASP A 1 97 ? 16.829 -19.596 -19.321 1.00 74.00 97 ASP A N 1
ATOM 720 C CA . ASP A 1 97 ? 16.315 -20.675 -20.151 1.00 74.00 97 ASP A CA 1
ATOM 721 C C . ASP A 1 97 ? 15.780 -20.081 -21.465 1.00 74.00 97 ASP A C 1
ATOM 723 O O . ASP A 1 97 ? 14.725 -19.447 -21.488 1.00 74.00 97 ASP A O 1
ATOM 727 N N . ASN A 1 98 ? 16.519 -20.287 -22.562 1.00 67.25 98 ASN A N 1
ATOM 728 C CA . ASN A 1 98 ? 16.209 -19.796 -23.917 1.00 67.25 98 ASN A CA 1
ATOM 729 C C . ASN A 1 98 ? 16.052 -18.268 -24.047 1.00 67.25 98 ASN A C 1
ATOM 731 O O . ASN A 1 98 ? 15.352 -17.813 -24.951 1.00 67.25 98 ASN A O 1
ATOM 735 N N . ASP A 1 99 ? 16.663 -17.487 -23.149 1.00 64.62 99 ASP A N 1
ATOM 736 C CA . ASP A 1 99 ? 16.588 -16.018 -23.137 1.00 64.62 99 ASP A CA 1
ATOM 737 C C . ASP A 1 99 ? 15.156 -15.478 -23.210 1.00 64.62 99 ASP A C 1
ATOM 739 O O . ASP A 1 99 ? 14.868 -14.456 -23.838 1.00 64.62 99 ASP A O 1
ATOM 743 N N . LEU A 1 100 ? 14.233 -16.194 -22.564 1.00 72.06 100 LEU A N 1
ATOM 744 C CA . LEU A 1 100 ? 12.845 -15.778 -22.468 1.00 72.06 100 LEU A CA 1
ATOM 745 C C . LEU A 1 100 ? 12.755 -14.467 -21.683 1.00 72.06 100 LEU A C 1
ATOM 747 O O . LEU A 1 100 ? 13.386 -14.306 -20.637 1.00 72.06 100 LEU A O 1
ATOM 751 N N . ILE A 1 101 ? 11.935 -13.550 -22.191 1.00 72.50 101 ILE A N 1
ATOM 752 C CA . ILE A 1 101 ? 11.747 -12.189 -21.673 1.00 72.50 101 ILE A CA 1
ATOM 753 C C . ILE A 1 101 ? 10.286 -11.929 -21.291 1.00 72.50 101 ILE A C 1
ATOM 755 O O . ILE A 1 101 ? 9.369 -12.633 -21.742 1.00 72.50 101 ILE A O 1
ATOM 759 N N . GLY A 1 102 ? 10.048 -10.915 -20.462 1.00 69.25 102 GLY A N 1
ATOM 760 C CA . GLY A 1 102 ? 8.711 -10.494 -20.052 1.00 69.25 102 GLY A CA 1
ATOM 761 C C . GLY A 1 102 ? 7.903 -11.626 -19.415 1.00 69.25 102 GLY A C 1
ATOM 762 O O . GLY A 1 102 ? 8.411 -12.415 -18.619 1.00 69.25 102 GLY A O 1
ATOM 763 N N . GLN A 1 103 ? 6.624 -11.750 -19.785 1.00 67.44 103 GLN A N 1
ATOM 764 C CA . GLN A 1 103 ? 5.735 -12.769 -19.208 1.00 67.44 103 GLN A CA 1
ATOM 765 C C . GLN A 1 103 ? 6.205 -14.210 -19.481 1.00 67.44 103 GLN A C 1
ATOM 767 O O . GLN A 1 103 ? 5.982 -15.100 -18.661 1.00 67.44 103 GLN A O 1
ATOM 772 N N . SER A 1 104 ? 6.879 -14.447 -20.611 1.00 70.69 104 SER A N 1
ATOM 773 C CA . SER A 1 104 ? 7.381 -15.780 -20.963 1.00 70.69 104 SER A CA 1
ATOM 774 C C . SER A 1 104 ? 8.515 -16.243 -20.046 1.00 70.69 104 SER A C 1
ATOM 776 O O . SER A 1 104 ? 8.600 -17.431 -19.742 1.00 70.69 104 SER A O 1
ATOM 778 N N . ALA A 1 105 ? 9.307 -15.307 -19.511 1.00 75.06 105 ALA A N 1
ATOM 779 C CA . ALA A 1 105 ? 10.335 -15.594 -18.516 1.00 75.06 105 ALA A CA 1
ATOM 780 C C . ALA A 1 105 ? 9.731 -16.129 -17.206 1.00 75.06 105 ALA A C 1
ATOM 782 O O . ALA A 1 105 ? 10.331 -16.956 -16.538 1.00 75.06 105 ALA A O 1
ATOM 783 N N . PHE A 1 106 ? 8.510 -15.724 -16.842 1.00 67.75 106 PHE A N 1
ATOM 784 C CA . PHE A 1 106 ? 7.845 -16.223 -15.630 1.00 67.75 106 PHE A CA 1
ATOM 785 C C . PHE A 1 106 ? 7.300 -17.632 -15.756 1.00 67.75 106 PHE A C 1
ATOM 787 O O . PHE A 1 106 ? 7.102 -18.296 -14.741 1.00 67.75 106 PHE A O 1
ATOM 794 N N . ALA A 1 107 ? 7.042 -18.091 -16.979 1.00 67.62 107 ALA A N 1
ATOM 795 C CA . ALA A 1 107 ? 6.603 -19.458 -17.211 1.00 67.62 107 ALA A CA 1
ATOM 796 C C . ALA A 1 107 ? 7.710 -20.481 -16.886 1.00 67.62 107 ALA A C 1
ATOM 798 O O . ALA A 1 107 ? 7.402 -21.656 -16.704 1.00 67.62 107 ALA A O 1
ATOM 799 N N . THR A 1 108 ? 8.974 -20.043 -16.792 1.00 67.19 108 THR A N 1
ATOM 800 C CA . THR A 1 108 ? 10.130 -20.908 -16.500 1.00 67.19 108 THR A CA 1
ATOM 801 C C . THR A 1 108 ? 10.345 -21.154 -15.011 1.00 67.19 108 THR A C 1
ATOM 803 O O . THR A 1 108 ? 11.028 -22.112 -14.642 1.00 67.19 108 THR A O 1
ATOM 806 N N . LEU A 1 109 ? 9.729 -20.350 -14.134 1.00 65.50 109 LEU A N 1
ATOM 807 C CA . LEU A 1 109 ? 9.627 -20.700 -12.722 1.00 65.50 109 LEU A CA 1
ATOM 808 C C . LEU A 1 109 ? 8.835 -22.008 -12.663 1.00 65.50 109 LEU A C 1
ATOM 810 O O . LEU A 1 109 ? 7.651 -22.034 -12.966 1.00 65.50 109 LEU A O 1
ATOM 814 N N . GLY A 1 110 ? 9.483 -23.129 -12.346 1.00 57.69 110 GLY A N 1
ATOM 815 C CA . GLY A 1 110 ? 8.763 -24.385 -12.130 1.00 57.69 110 GLY A CA 1
ATOM 816 C C . GLY A 1 110 ? 7.702 -24.206 -11.038 1.00 57.69 110 GLY A C 1
ATOM 817 O O . GLY A 1 110 ? 7.779 -23.264 -10.250 1.00 57.69 110 GLY A O 1
ATOM 818 N N . GLY A 1 111 ? 6.732 -25.119 -10.942 1.00 59.28 111 GLY A N 1
ATOM 819 C CA . GLY A 1 111 ? 5.681 -25.110 -9.906 1.00 59.28 111 GLY A CA 1
ATOM 820 C C . GLY A 1 111 ? 6.180 -25.305 -8.461 1.00 59.28 111 GLY A C 1
ATOM 821 O O . GLY A 1 111 ? 5.458 -25.850 -7.631 1.00 59.28 111 GLY A O 1
ATOM 822 N N . ALA A 1 112 ? 7.424 -24.927 -8.166 1.00 61.78 112 ALA A N 1
ATOM 823 C CA . ALA A 1 112 ? 8.004 -24.907 -6.839 1.00 61.78 112 ALA A CA 1
ATOM 824 C C . ALA A 1 112 ? 7.231 -23.934 -5.939 1.00 61.78 112 ALA A C 1
ATOM 826 O O . ALA A 1 112 ? 6.881 -22.825 -6.338 1.00 61.78 112 ALA A O 1
ATOM 827 N N . ALA A 1 113 ? 6.977 -24.358 -4.701 1.00 63.62 113 ALA A N 1
ATOM 828 C CA . ALA A 1 113 ? 6.261 -23.549 -3.718 1.00 63.62 113 ALA A CA 1
ATOM 829 C C . ALA A 1 113 ? 7.105 -22.378 -3.179 1.00 63.62 113 ALA A C 1
ATOM 831 O O . ALA A 1 113 ? 6.551 -21.379 -2.725 1.00 63.62 113 ALA A O 1
ATOM 832 N N . GLN A 1 114 ? 8.435 -22.502 -3.220 1.00 78.50 114 GLN A N 1
ATOM 833 C CA . GLN A 1 114 ? 9.382 -21.506 -2.727 1.00 78.50 114 GLN A CA 1
ATOM 834 C C . GLN A 1 114 ? 10.599 -21.406 -3.647 1.00 78.50 114 GLN A C 1
ATOM 836 O O . GLN A 1 114 ? 11.018 -22.395 -4.254 1.00 78.50 114 GLN A O 1
ATOM 841 N N . PHE A 1 115 ? 11.178 -20.212 -3.707 1.00 80.81 115 PHE A N 1
ATOM 842 C CA . PHE A 1 115 ? 12.334 -19.885 -4.532 1.00 80.81 115 PHE A CA 1
ATOM 843 C C . PHE A 1 115 ? 13.398 -19.207 -3.681 1.00 80.81 115 PHE A C 1
ATOM 845 O O . PHE A 1 115 ? 13.059 -18.428 -2.794 1.00 80.81 115 PHE A O 1
ATOM 852 N N . GLN A 1 116 ? 14.671 -19.469 -3.962 1.00 85.00 116 GLN A N 1
ATOM 853 C CA . GLN A 1 116 ? 15.774 -18.700 -3.400 1.00 85.00 116 GLN A CA 1
ATOM 854 C C . GLN A 1 116 ? 15.816 -17.328 -4.075 1.00 85.00 116 GLN A C 1
ATOM 856 O O . GLN A 1 116 ? 15.862 -17.252 -5.307 1.00 85.00 116 GLN A O 1
ATOM 861 N N . VAL A 1 117 ? 15.813 -16.258 -3.281 1.00 86.50 117 VAL A N 1
ATOM 862 C CA . VAL A 1 117 ? 15.724 -14.883 -3.777 1.00 86.50 117 VAL A CA 1
ATOM 863 C C . VAL A 1 117 ? 16.872 -14.044 -3.245 1.00 86.50 117 VAL A C 1
ATOM 865 O O . VAL A 1 117 ? 17.050 -13.906 -2.039 1.00 86.50 117 VAL A O 1
ATOM 868 N N . VAL A 1 118 ? 17.597 -13.410 -4.162 1.00 87.75 118 VAL A N 1
ATOM 869 C CA . VAL A 1 118 ? 18.575 -12.368 -3.847 1.00 87.75 118 VAL A CA 1
ATOM 870 C C . VAL A 1 118 ? 18.056 -11.044 -4.388 1.00 87.75 118 VAL A C 1
ATOM 872 O O . VAL A 1 118 ? 17.766 -10.923 -5.579 1.00 87.75 118 VAL A O 1
ATOM 875 N N . LYS A 1 119 ? 17.940 -10.046 -3.517 1.00 87.69 119 LYS A N 1
ATOM 876 C CA . LYS A 1 119 ? 17.569 -8.682 -3.883 1.00 87.69 119 LYS A CA 1
ATOM 877 C C . LYS A 1 119 ? 18.822 -7.873 -4.182 1.00 87.69 119 LYS A C 1
ATOM 879 O O . LYS A 1 119 ? 19.761 -7.844 -3.397 1.00 87.69 119 LYS A O 1
ATOM 884 N N . CYS A 1 120 ? 18.821 -7.204 -5.324 1.00 85.88 120 CYS A N 1
ATOM 885 C CA . CYS A 1 120 ? 19.895 -6.352 -5.813 1.00 85.88 120 CYS A CA 1
ATOM 886 C C . CYS A 1 120 ? 19.380 -4.908 -5.877 1.00 85.88 120 CYS A C 1
ATOM 888 O O . CYS A 1 120 ? 18.509 -4.597 -6.691 1.00 85.88 120 CYS A O 1
ATOM 890 N N . VAL A 1 121 ? 19.905 -4.018 -5.037 1.00 83.88 121 VAL A N 1
ATOM 891 C CA . VAL A 1 121 ? 19.489 -2.612 -4.950 1.00 83.88 121 VAL A CA 1
ATOM 892 C C . VAL A 1 121 ? 20.553 -1.712 -5.585 1.00 83.88 121 VAL A C 1
ATOM 894 O O . VAL A 1 121 ? 21.697 -1.683 -5.114 1.00 83.88 121 VAL A O 1
ATOM 897 N N . PRO A 1 122 ? 20.225 -0.979 -6.662 1.00 79.12 122 PRO A N 1
ATOM 898 C CA . PRO A 1 122 ? 21.142 -0.014 -7.240 1.00 79.12 122 PRO A CA 1
ATOM 899 C C . PRO A 1 122 ? 21.347 1.167 -6.283 1.00 79.12 122 PRO A C 1
ATOM 901 O O . PRO A 1 122 ? 20.416 1.620 -5.624 1.00 79.12 122 PRO A O 1
ATOM 904 N N . SER A 1 123 ? 22.560 1.720 -6.247 1.00 73.81 123 SER A N 1
ATOM 905 C CA . SER A 1 123 ? 22.792 3.025 -5.617 1.00 73.81 123 SER A CA 1
ATOM 906 C C . SER A 1 123 ? 22.063 4.138 -6.386 1.00 73.81 123 SER A C 1
ATOM 908 O O . SER A 1 123 ? 21.760 3.965 -7.563 1.00 73.81 123 SER A O 1
ATOM 910 N N . GLU A 1 124 ? 21.822 5.301 -5.770 1.00 57.41 124 GLU A N 1
ATOM 911 C CA . GLU A 1 124 ? 21.092 6.428 -6.392 1.00 57.41 124 GLU A CA 1
ATOM 912 C C . GLU A 1 124 ? 21.523 6.800 -7.834 1.00 57.41 124 GLU A C 1
ATOM 914 O O . GLU A 1 124 ? 20.644 6.985 -8.674 1.00 57.41 124 GLU A O 1
ATOM 919 N N . PRO A 1 125 ? 22.819 6.829 -8.225 1.00 58.78 125 PRO A N 1
ATOM 920 C CA . PRO A 1 125 ? 23.185 7.077 -9.627 1.00 58.78 125 PRO A CA 1
ATOM 921 C C . PRO A 1 125 ? 22.914 5.883 -10.558 1.00 58.78 125 PRO A C 1
ATOM 923 O O . PRO A 1 125 ? 22.897 6.034 -11.779 1.00 58.78 125 PRO A O 1
ATOM 926 N N . LYS A 1 126 ? 22.739 4.681 -10.000 1.00 61.69 126 LYS A N 1
ATOM 927 C CA . LYS A 1 126 ? 22.477 3.438 -10.728 1.00 61.69 126 LYS A CA 1
ATOM 928 C C . LYS A 1 126 ? 20.988 3.096 -10.818 1.00 61.69 126 LYS A C 1
ATOM 930 O O . LYS A 1 126 ? 20.638 2.227 -11.605 1.00 61.69 126 LYS A O 1
ATOM 935 N N . GLU A 1 127 ? 20.109 3.763 -10.069 1.00 61.69 127 GLU A N 1
ATOM 936 C CA . GLU A 1 127 ? 18.659 3.512 -10.079 1.00 61.69 127 GLU A CA 1
ATOM 937 C C . GLU A 1 127 ? 18.055 3.451 -11.503 1.00 61.69 127 GLU A C 1
ATOM 939 O O . GLU A 1 127 ? 17.317 2.509 -11.813 1.00 61.69 127 GLU A O 1
ATOM 944 N N . PRO A 1 128 ? 18.417 4.359 -12.432 1.00 60.38 128 PRO A N 1
ATOM 945 C CA . PRO A 1 128 ? 17.879 4.345 -13.792 1.00 60.38 128 PRO A CA 1
ATOM 946 C C . PRO A 1 128 ? 18.355 3.164 -14.657 1.00 60.38 128 PRO A C 1
ATOM 948 O O . PRO A 1 128 ? 17.798 2.938 -15.730 1.00 60.38 128 PRO A O 1
ATOM 951 N N . TRP A 1 129 ? 19.350 2.384 -14.220 1.00 66.19 129 TRP A N 1
ATOM 952 C CA . TRP A 1 129 ? 19.815 1.207 -14.961 1.00 66.19 129 TRP A CA 1
ATOM 953 C C . TRP A 1 129 ? 18.774 0.103 -15.050 1.00 66.19 129 TRP A C 1
ATOM 955 O O . TRP A 1 129 ? 18.756 -0.627 -16.035 1.00 66.19 129 TRP A O 1
ATOM 965 N N . VAL A 1 130 ? 17.878 -0.007 -14.069 1.00 65.44 130 VAL A N 1
ATOM 966 C CA . VAL A 1 130 ? 16.790 -0.991 -14.122 1.00 65.44 130 VAL A CA 1
ATOM 967 C C . VAL A 1 130 ? 15.934 -0.779 -15.381 1.00 65.44 130 VAL A C 1
ATOM 969 O O . VAL A 1 130 ? 15.573 -1.737 -16.061 1.00 65.44 130 VAL A O 1
ATOM 972 N N . VAL A 1 131 ? 15.718 0.483 -15.767 1.00 59.59 131 VAL A N 1
ATOM 973 C CA . VAL A 1 131 ? 15.016 0.867 -17.001 1.00 59.59 131 VAL A CA 1
ATOM 974 C C . VAL A 1 131 ? 15.811 0.502 -18.260 1.00 59.59 131 VAL A C 1
ATOM 976 O O . VAL A 1 131 ? 15.207 0.073 -19.241 1.00 59.59 131 VAL A O 1
ATOM 979 N N . ILE A 1 132 ? 17.147 0.619 -18.239 1.00 62.81 132 ILE A N 1
ATOM 980 C CA . ILE A 1 132 ? 18.025 0.196 -19.351 1.00 62.81 132 ILE A CA 1
ATOM 981 C C . ILE A 1 132 ? 17.877 -1.292 -19.597 1.00 62.81 132 ILE A C 1
ATOM 983 O O . ILE A 1 132 ? 17.689 -1.714 -20.731 1.00 62.81 132 ILE A O 1
ATOM 987 N N . LEU A 1 133 ? 17.962 -2.081 -18.532 1.00 68.44 133 LEU A N 1
ATOM 988 C CA . LEU A 1 133 ? 17.921 -3.529 -18.636 1.00 68.44 133 LEU A CA 1
ATOM 989 C C . LEU A 1 133 ? 16.571 -3.977 -19.216 1.00 68.44 133 LEU A C 1
ATOM 991 O O . LEU A 1 133 ? 16.558 -4.727 -20.182 1.00 68.44 133 LEU A O 1
ATOM 995 N N . ALA A 1 134 ? 15.452 -3.412 -18.753 1.00 64.00 134 ALA A N 1
ATOM 996 C CA . ALA A 1 134 ? 14.127 -3.675 -19.330 1.00 64.00 134 ALA A CA 1
ATOM 997 C C . ALA A 1 134 ? 13.991 -3.215 -20.798 1.00 64.00 134 ALA A C 1
ATOM 999 O O . ALA A 1 134 ? 13.311 -3.834 -21.612 1.00 64.00 134 ALA A O 1
ATOM 1000 N N . ALA A 1 135 ? 14.649 -2.116 -21.164 1.00 55.91 135 ALA A N 1
ATOM 1001 C CA . ALA A 1 135 ? 14.672 -1.616 -22.534 1.00 55.91 135 ALA A CA 1
ATOM 1002 C C . ALA A 1 135 ? 15.477 -2.518 -23.482 1.00 55.91 135 ALA A C 1
ATOM 1004 O O . ALA A 1 135 ? 15.019 -2.805 -24.588 1.00 55.91 135 ALA A O 1
ATOM 1005 N N . MET A 1 136 ? 16.651 -2.988 -23.048 1.00 59.91 136 MET A N 1
ATOM 1006 C CA . MET A 1 136 ? 17.492 -3.924 -23.804 1.00 59.91 136 MET A CA 1
ATOM 1007 C C . MET A 1 136 ? 16.793 -5.264 -24.038 1.00 59.91 136 MET A C 1
ATOM 1009 O O . MET A 1 136 ? 17.019 -5.906 -25.059 1.00 59.91 136 MET A O 1
ATOM 1013 N N . LEU A 1 137 ? 15.907 -5.648 -23.121 1.00 61.28 137 LEU A N 1
ATOM 1014 C CA . LEU A 1 137 ? 15.071 -6.838 -23.220 1.00 61.28 137 LEU A CA 1
ATOM 1015 C C . LEU A 1 137 ? 13.849 -6.653 -24.136 1.00 61.28 137 LEU A C 1
ATOM 1017 O O . LEU A 1 137 ? 13.055 -7.571 -24.274 1.00 61.28 137 LEU A O 1
ATOM 1021 N N . GLY A 1 138 ? 13.684 -5.507 -24.808 1.00 54.28 138 GLY A N 1
ATOM 1022 C CA . GLY A 1 138 ? 12.650 -5.331 -25.835 1.00 54.28 138 GLY A CA 1
ATOM 1023 C C . GLY A 1 138 ? 11.241 -5.052 -25.300 1.00 54.28 138 GLY A C 1
ATOM 1024 O O . GLY A 1 138 ? 10.291 -4.996 -26.082 1.00 54.28 138 GLY A O 1
ATOM 1025 N N . SER A 1 139 ? 11.079 -4.783 -24.001 1.00 54.38 139 SER A N 1
ATOM 1026 C CA . SER A 1 139 ? 9.791 -4.387 -23.401 1.00 54.38 139 SER A CA 1
ATOM 1027 C C . SER A 1 139 ? 9.388 -2.939 -23.689 1.00 54.38 139 SER A C 1
ATOM 1029 O O . SER A 1 139 ? 8.491 -2.381 -23.054 1.00 54.38 139 SER A O 1
ATOM 1031 N N . ALA A 1 140 ? 10.025 -2.289 -24.656 1.00 55.88 140 ALA A N 1
ATOM 1032 C CA . ALA A 1 140 ? 9.722 -0.921 -25.022 1.00 55.88 140 ALA A CA 1
ATOM 1033 C C . ALA A 1 140 ? 9.014 -0.861 -26.375 1.00 55.88 140 ALA A C 1
ATOM 1035 O O . ALA A 1 140 ? 9.388 -1.531 -27.335 1.00 55.88 140 ALA A O 1
ATOM 1036 N N . LYS A 1 141 ? 7.961 -0.047 -26.454 1.00 57.25 141 LYS A N 1
ATOM 1037 C CA . LYS A 1 141 ? 7.252 0.197 -27.710 1.00 57.25 141 LYS A CA 1
ATOM 1038 C C . LYS A 1 141 ? 7.816 1.468 -28.327 1.00 57.25 141 LYS A C 1
ATOM 1040 O O . LYS A 1 141 ? 7.855 2.492 -27.649 1.00 57.25 141 LYS A O 1
ATOM 1045 N N . LEU A 1 142 ? 8.173 1.417 -29.610 1.00 62.38 142 LEU A N 1
ATOM 1046 C CA . LEU A 1 142 ? 8.441 2.624 -30.388 1.00 62.38 142 LEU A CA 1
ATOM 1047 C C . LEU A 1 142 ? 7.182 3.496 -30.363 1.00 62.38 142 LEU A C 1
ATOM 1049 O O . LEU A 1 142 ? 6.128 3.098 -30.870 1.00 62.38 142 LEU A O 1
ATOM 1053 N N . THR A 1 143 ? 7.265 4.642 -29.698 1.00 65.25 143 THR A N 1
ATOM 1054 C CA . THR A 1 143 ? 6.147 5.583 -29.600 1.00 65.25 143 THR A CA 1
ATOM 1055 C C . THR A 1 143 ? 6.227 6.639 -30.676 1.00 65.25 143 THR A C 1
ATOM 1057 O O . THR A 1 143 ? 5.203 6.936 -31.277 1.00 65.25 143 THR A O 1
ATOM 1060 N N . ASN A 1 144 ? 7.431 7.143 -30.946 1.00 67.75 144 ASN A N 1
ATOM 1061 C CA . ASN A 1 144 ? 7.688 8.143 -31.973 1.00 67.75 144 ASN A CA 1
ATOM 1062 C C . ASN A 1 144 ? 9.015 7.834 -32.667 1.00 67.75 144 ASN A C 1
ATOM 1064 O O . ASN A 1 144 ? 9.954 7.364 -32.027 1.00 67.75 144 ASN A O 1
ATOM 1068 N N . GLN A 1 145 ? 9.091 8.152 -33.954 1.00 77.88 145 GLN A N 1
ATOM 1069 C CA . GLN A 1 145 ? 10.302 8.070 -34.763 1.00 77.88 145 GLN A CA 1
ATOM 1070 C C . GLN A 1 145 ? 10.512 9.425 -35.430 1.00 77.88 145 GLN A C 1
ATOM 1072 O O . GLN A 1 145 ? 9.593 9.979 -36.040 1.00 77.88 145 GLN A O 1
ATOM 1077 N N . HIS A 1 146 ? 11.714 9.969 -35.299 1.00 78.19 146 HIS A N 1
ATOM 1078 C CA . HIS A 1 146 ? 12.091 11.256 -35.859 1.00 78.19 146 HIS A CA 1
ATOM 1079 C C . HIS A 1 146 ? 13.348 11.096 -36.706 1.00 78.19 146 HIS A C 1
ATOM 1081 O O . HIS A 1 146 ? 14.349 10.550 -36.254 1.00 78.19 146 HIS A O 1
ATOM 1087 N N . VAL A 1 147 ? 13.317 11.628 -37.925 1.00 77.75 147 VAL A N 1
ATOM 1088 C CA . VAL A 1 147 ? 14.504 11.714 -38.781 1.00 77.75 147 VAL A CA 1
ATOM 1089 C C . VAL A 1 147 ? 15.052 13.127 -38.680 1.00 77.75 147 VAL A C 1
ATOM 1091 O O . VAL A 1 147 ? 14.402 14.089 -39.093 1.00 77.75 147 VAL A O 1
ATOM 1094 N N . ILE A 1 148 ? 16.244 13.251 -38.112 1.00 79.00 148 ILE A N 1
ATOM 1095 C CA . ILE A 1 148 ? 16.898 14.520 -37.823 1.00 79.00 148 ILE A CA 1
ATOM 1096 C C . ILE A 1 148 ? 17.974 14.766 -38.868 1.00 79.00 148 ILE A C 1
ATOM 1098 O O . ILE A 1 148 ? 18.832 13.923 -39.118 1.00 79.00 148 ILE A O 1
ATOM 1102 N N . ARG A 1 149 ? 17.927 15.949 -39.483 1.00 72.06 149 ARG A N 1
ATOM 1103 C CA . ARG A 1 149 ? 18.886 16.355 -40.519 1.00 72.06 149 ARG A CA 1
ATOM 1104 C C . ARG A 1 149 ? 19.800 17.495 -40.070 1.00 72.06 149 ARG A C 1
ATOM 1106 O O . ARG A 1 149 ? 20.677 17.897 -40.823 1.00 72.06 149 ARG A O 1
ATOM 1113 N N . SER A 1 150 ? 19.590 18.048 -38.870 1.00 71.56 150 SER A N 1
ATOM 1114 C CA . SER A 1 150 ? 20.432 19.113 -38.316 1.00 71.56 150 SER A CA 1
ATOM 1115 C C . SER A 1 150 ? 20.453 19.140 -36.784 1.00 71.56 150 SER A C 1
ATOM 1117 O O . SER A 1 150 ? 19.513 18.715 -36.110 1.00 71.56 150 SER A O 1
ATOM 1119 N N . THR A 1 151 ? 21.509 19.726 -36.217 1.00 70.50 151 THR A N 1
ATOM 1120 C CA . THR A 1 151 ? 21.685 19.889 -34.764 1.00 70.50 151 THR A CA 1
ATOM 1121 C C . THR A 1 151 ? 20.574 20.726 -34.119 1.00 70.50 151 THR A C 1
ATOM 1123 O O . THR A 1 151 ? 20.171 20.451 -32.991 1.00 70.50 151 THR A O 1
ATOM 1126 N N . ALA A 1 152 ? 20.034 21.719 -34.835 1.00 73.00 152 ALA A N 1
ATOM 1127 C CA . ALA A 1 152 ? 18.931 22.551 -34.349 1.00 73.00 152 ALA A CA 1
ATOM 1128 C C . ALA A 1 152 ? 17.635 21.738 -34.174 1.00 73.00 152 ALA A C 1
ATOM 1130 O O . ALA A 1 152 ? 17.002 21.809 -33.125 1.00 73.00 152 ALA A O 1
ATOM 1131 N N . GLN A 1 153 ? 17.304 20.879 -35.146 1.00 76.12 153 GLN A N 1
ATOM 1132 C CA . GLN A 1 153 ? 16.152 19.972 -35.056 1.00 76.12 153 GLN A CA 1
ATOM 1133 C C . GLN A 1 153 ? 16.287 18.982 -33.890 1.00 76.12 153 GLN A C 1
ATOM 1135 O O . GLN A 1 153 ? 15.297 18.647 -33.242 1.00 76.12 153 GLN A O 1
ATOM 1140 N N . SER A 1 154 ? 17.514 18.546 -33.586 1.00 74.00 154 SER A N 1
ATOM 1141 C CA . SER A 1 154 ? 17.783 17.735 -32.396 1.00 74.00 154 SER A CA 1
ATOM 1142 C C . SER A 1 154 ? 17.489 18.485 -31.099 1.00 74.00 154 SER A C 1
ATOM 1144 O O . SER A 1 154 ? 16.823 17.933 -30.223 1.00 74.00 154 SER A O 1
ATOM 1146 N N . ALA A 1 155 ? 17.939 19.734 -30.974 1.00 76.38 155 ALA A N 1
ATOM 1147 C CA . ALA A 1 155 ? 17.704 20.543 -29.780 1.00 76.38 155 ALA A CA 1
ATOM 1148 C C . ALA A 1 155 ? 16.206 20.813 -29.547 1.00 76.38 155 ALA A C 1
ATOM 1150 O O . ALA A 1 155 ? 15.728 20.716 -28.410 1.00 76.38 155 ALA A O 1
ATOM 1151 N N . ASP A 1 156 ? 15.458 21.084 -30.618 1.00 82.38 156 ASP A N 1
ATOM 1152 C CA . ASP A 1 156 ? 14.008 21.282 -30.566 1.00 82.38 156 ASP A CA 1
ATOM 1153 C C . ASP A 1 156 ? 13.283 20.005 -30.124 1.00 82.38 156 ASP A C 1
ATOM 1155 O O . ASP A 1 156 ? 12.428 20.059 -29.235 1.00 82.38 156 ASP A O 1
ATOM 1159 N N . LEU A 1 157 ? 13.674 18.845 -30.667 1.00 81.81 157 LEU A N 1
ATOM 1160 C CA . LEU A 1 157 ? 13.115 17.553 -30.272 1.00 81.81 157 LEU A CA 1
ATOM 1161 C C . LEU A 1 157 ? 13.359 17.268 -28.786 1.00 81.81 157 LEU A C 1
ATOM 1163 O O . LEU A 1 157 ? 12.413 16.985 -28.057 1.00 81.81 157 LEU A O 1
ATOM 1167 N N . PHE A 1 158 ? 14.596 17.387 -28.299 1.00 77.88 158 PHE A N 1
ATOM 1168 C CA . PHE A 1 158 ? 14.889 17.139 -26.881 1.00 77.88 158 PHE A CA 1
ATOM 1169 C C . PHE A 1 158 ? 14.172 18.126 -25.950 1.00 77.88 158 PHE A C 1
ATOM 1171 O O . PHE A 1 158 ? 13.774 17.761 -24.842 1.00 77.88 158 PHE A O 1
ATOM 1178 N N . THR A 1 159 ? 13.945 19.361 -26.402 1.00 81.62 159 THR A N 1
ATOM 1179 C CA . THR A 1 159 ? 13.137 20.344 -25.670 1.00 81.62 159 THR A CA 1
ATOM 1180 C C . THR A 1 159 ? 11.660 19.948 -25.626 1.00 81.62 159 THR A C 1
ATOM 1182 O O . THR A 1 159 ? 11.013 20.110 -24.589 1.00 81.62 159 THR A O 1
ATOM 1185 N N . ALA A 1 160 ? 11.119 19.407 -26.719 1.00 81.56 160 ALA A N 1
ATOM 1186 C CA . ALA A 1 160 ? 9.757 18.880 -26.763 1.00 81.56 160 ALA A CA 1
ATOM 1187 C C . ALA A 1 160 ? 9.592 17.664 -25.835 1.00 81.56 160 ALA A C 1
ATOM 1189 O O . ALA A 1 160 ? 8.699 17.664 -24.990 1.00 81.56 160 ALA A O 1
ATOM 1190 N N . LEU A 1 161 ? 10.516 16.698 -25.893 1.00 75.94 161 LEU A N 1
ATOM 1191 C CA . LEU A 1 161 ? 10.508 15.508 -25.033 1.00 75.94 161 LEU A CA 1
ATOM 1192 C C . LEU A 1 161 ? 10.595 15.862 -23.537 1.00 75.94 161 LEU A C 1
ATOM 1194 O O . LEU A 1 161 ? 9.893 15.272 -22.715 1.00 75.94 161 LEU A O 1
ATOM 1198 N N . ARG A 1 162 ? 11.392 16.880 -23.179 1.00 78.12 162 ARG A N 1
ATOM 1199 C CA . ARG A 1 162 ? 11.430 17.445 -21.816 1.00 78.12 162 ARG A CA 1
ATOM 1200 C C . ARG A 1 162 ? 10.071 17.975 -21.367 1.00 78.12 162 ARG A C 1
ATOM 1202 O O . ARG A 1 162 ? 9.623 17.676 -20.264 1.00 78.12 162 ARG A O 1
ATOM 1209 N N . LYS A 1 163 ? 9.397 18.753 -22.219 1.00 78.12 163 LYS A N 1
ATOM 1210 C CA . LYS A 1 163 ? 8.078 19.334 -21.909 1.00 78.12 163 LYS A CA 1
ATOM 1211 C C . LYS A 1 163 ? 6.995 18.269 -21.743 1.00 78.12 163 LYS A C 1
ATOM 1213 O O . LYS A 1 163 ? 6.114 18.440 -20.905 1.00 78.12 163 LYS A O 1
ATOM 1218 N N . GLU A 1 164 ? 7.078 17.181 -22.500 1.00 73.44 164 GLU A N 1
ATOM 1219 C CA . GLU A 1 164 ? 6.153 16.044 -22.414 1.00 73.44 164 GLU A CA 1
ATOM 1220 C C . GLU A 1 164 ? 6.373 15.158 -21.182 1.00 73.44 164 GLU A C 1
ATOM 1222 O O . GLU A 1 164 ? 5.535 14.307 -20.889 1.00 73.44 164 GLU A O 1
ATOM 1227 N N . ARG A 1 165 ? 7.462 15.371 -20.431 1.00 70.00 165 ARG A N 1
ATOM 1228 C CA . ARG A 1 165 ? 7.831 14.573 -19.254 1.00 70.00 165 ARG A CA 1
ATOM 1229 C C . ARG A 1 165 ? 7.900 13.074 -19.551 1.00 70.00 165 AR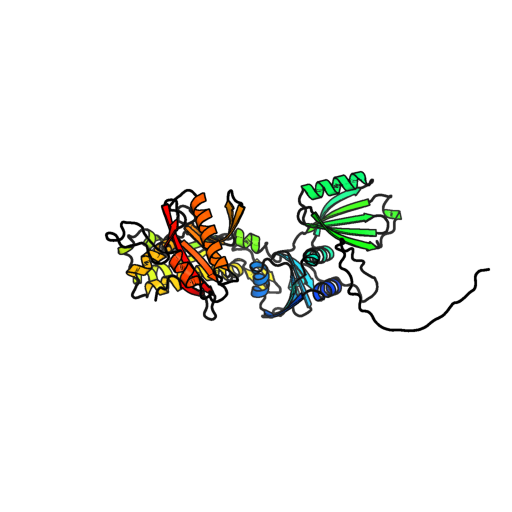G A C 1
ATOM 1231 O O . ARG A 1 165 ? 7.391 12.248 -18.794 1.00 70.00 165 ARG A O 1
ATOM 1238 N N . ILE A 1 166 ? 8.524 12.714 -20.670 1.00 66.06 166 ILE A N 1
ATOM 1239 C CA . ILE A 1 166 ? 8.633 11.312 -21.072 1.00 66.06 166 ILE A CA 1
ATOM 1240 C C . ILE A 1 166 ? 9.464 10.496 -20.069 1.00 66.06 166 ILE A C 1
ATOM 1242 O O . ILE A 1 166 ? 10.511 10.940 -19.597 1.00 66.06 166 ILE A O 1
ATOM 1246 N N . THR A 1 167 ? 9.022 9.270 -19.792 1.00 60.19 167 THR A N 1
ATOM 1247 C CA . THR A 1 167 ? 9.813 8.260 -19.078 1.00 60.19 167 THR A CA 1
ATOM 1248 C C . THR A 1 167 ? 10.008 7.057 -19.997 1.00 60.19 167 THR A C 1
ATOM 1250 O O . THR A 1 167 ? 9.037 6.422 -20.414 1.00 60.19 167 THR A O 1
ATOM 1253 N N . GLY A 1 168 ? 11.256 6.766 -20.359 1.00 64.25 168 GLY A N 1
ATOM 1254 C CA . GLY A 1 168 ? 11.595 5.791 -21.398 1.00 64.25 168 GLY A CA 1
ATOM 1255 C C . GLY A 1 168 ? 13.028 5.962 -21.891 1.00 64.25 168 GLY A C 1
ATOM 1256 O O . GLY A 1 168 ? 13.870 6.494 -21.167 1.00 64.25 168 GLY A O 1
ATOM 1257 N N . PHE A 1 169 ? 13.318 5.538 -23.119 1.00 68.31 169 PHE A N 1
ATOM 1258 C CA . PHE A 1 169 ? 14.625 5.785 -23.721 1.00 68.31 169 PHE A CA 1
ATOM 1259 C C . PHE A 1 169 ? 14.532 6.367 -25.124 1.00 68.31 169 PHE A C 1
ATOM 1261 O O . PHE A 1 169 ? 13.574 6.153 -25.864 1.00 68.31 169 PHE A O 1
ATOM 1268 N N . VAL A 1 170 ? 15.573 7.106 -25.479 1.00 71.12 170 VAL A N 1
ATOM 1269 C CA . VAL A 1 170 ? 15.778 7.692 -26.795 1.00 71.12 170 VAL A CA 1
ATOM 1270 C C . VAL A 1 170 ? 16.974 6.991 -27.419 1.00 71.12 170 VAL A C 1
ATOM 1272 O O . VAL A 1 170 ? 18.083 7.086 -26.896 1.00 71.12 170 VAL A O 1
ATOM 1275 N N . ARG A 1 171 ? 16.763 6.267 -28.513 1.00 74.19 171 ARG A N 1
ATOM 1276 C CA . ARG A 1 171 ? 17.845 5.694 -29.316 1.00 74.19 171 ARG A CA 1
ATOM 1277 C C . ARG A 1 171 ? 18.143 6.662 -30.446 1.00 74.19 171 ARG A C 1
ATOM 1279 O O . ARG A 1 171 ? 17.277 6.959 -31.256 1.00 74.19 171 ARG A O 1
ATOM 1286 N N . GLN A 1 172 ? 19.371 7.145 -30.482 1.00 77.25 172 GLN A N 1
ATOM 1287 C CA . GLN A 1 172 ? 19.899 8.028 -31.503 1.00 77.25 172 GLN A CA 1
ATOM 1288 C C . GLN A 1 172 ? 20.951 7.265 -32.305 1.00 77.25 172 GLN A C 1
ATOM 1290 O O . GLN A 1 172 ? 21.961 6.829 -31.758 1.00 77.25 172 GLN A O 1
ATOM 1295 N N . ALA A 1 173 ? 20.713 7.120 -33.596 1.00 73.62 173 ALA A N 1
ATOM 1296 C CA . ALA A 1 173 ? 21.630 6.529 -34.553 1.00 73.62 173 ALA A CA 1
ATOM 1297 C C . ALA A 1 173 ? 22.429 7.644 -35.240 1.00 73.62 173 ALA A C 1
ATOM 1299 O O . ALA A 1 173 ? 21.863 8.409 -36.017 1.00 73.62 173 ALA A O 1
ATOM 1300 N N . ASP A 1 174 ? 23.727 7.752 -34.942 1.00 70.44 174 ASP A N 1
ATOM 1301 C CA . ASP A 1 174 ? 24.616 8.800 -35.458 1.00 70.44 174 ASP A CA 1
ATOM 1302 C C . ASP A 1 174 ? 25.888 8.187 -36.066 1.00 70.44 174 ASP A C 1
ATOM 1304 O O . ASP A 1 174 ? 26.803 7.750 -35.364 1.00 70.44 174 ASP A O 1
ATOM 1308 N N . GLY A 1 175 ? 25.924 8.088 -37.397 1.00 69.81 175 GLY A N 1
ATOM 1309 C CA . GLY A 1 175 ? 27.021 7.441 -38.118 1.00 69.81 175 GLY A CA 1
ATOM 1310 C C . GLY A 1 175 ? 27.216 5.979 -37.695 1.00 69.81 175 GLY A C 1
ATOM 1311 O O . GLY A 1 175 ? 26.307 5.166 -37.851 1.00 69.81 175 GLY A O 1
ATOM 1312 N N . MET A 1 176 ? 28.407 5.657 -37.169 1.00 66.50 176 MET A N 1
ATOM 1313 C CA . MET A 1 176 ? 28.771 4.321 -36.657 1.00 66.50 176 MET A CA 1
ATOM 1314 C C . MET A 1 176 ? 28.481 4.139 -35.159 1.00 66.50 176 MET A C 1
ATOM 1316 O O . MET A 1 176 ? 29.031 3.234 -34.532 1.00 66.50 176 MET A O 1
ATOM 1320 N N . GLN A 1 177 ? 27.698 5.027 -34.547 1.00 67.38 177 GLN A N 1
ATOM 1321 C CA . GLN A 1 177 ? 27.402 4.972 -33.120 1.00 67.38 177 GLN A CA 1
ATOM 1322 C C . GLN A 1 177 ? 25.895 4.949 -32.874 1.00 67.38 177 GLN A C 1
ATOM 1324 O O . GLN A 1 177 ? 25.130 5.738 -33.427 1.00 67.38 177 GLN A O 1
ATOM 1329 N N . LEU A 1 178 ? 25.476 4.060 -31.979 1.00 61.94 178 LEU A N 1
ATOM 1330 C CA . LEU A 1 178 ? 24.152 4.065 -31.378 1.00 61.94 178 LEU A CA 1
ATOM 1331 C C . LEU A 1 178 ? 24.257 4.661 -29.985 1.00 61.94 178 LEU A C 1
ATOM 1333 O O . LEU A 1 178 ? 24.885 4.091 -29.094 1.00 61.94 178 LEU A O 1
ATOM 1337 N N . ARG A 1 179 ? 23.605 5.798 -29.777 1.00 71.38 179 ARG A N 1
ATOM 1338 C CA . ARG A 1 179 ? 23.475 6.426 -28.471 1.00 71.38 179 ARG A CA 1
ATOM 1339 C C . ARG A 1 179 ? 22.097 6.138 -27.892 1.00 71.38 179 ARG A C 1
ATOM 1341 O O . ARG A 1 179 ? 21.094 6.618 -28.401 1.00 71.38 179 ARG A O 1
ATOM 1348 N N . TYR A 1 180 ? 22.049 5.424 -26.781 1.00 66.38 180 TYR A N 1
ATOM 1349 C CA . TYR A 1 180 ? 20.839 5.208 -25.993 1.00 66.38 180 TYR A CA 1
ATOM 1350 C C . TYR A 1 180 ? 20.821 6.197 -24.836 1.00 66.38 180 TYR A C 1
ATOM 1352 O O . TYR A 1 180 ? 21.781 6.273 -24.080 1.00 66.38 180 TYR A O 1
ATOM 1360 N N . GLN A 1 181 ? 19.752 6.967 -24.681 1.00 71.69 181 GLN A N 1
ATOM 1361 C CA . GLN A 1 181 ? 19.597 7.933 -23.595 1.00 71.69 181 GLN A CA 1
ATOM 1362 C C . GLN A 1 181 ? 18.395 7.548 -22.744 1.00 71.69 181 GLN A C 1
ATOM 1364 O O . GLN A 1 181 ? 17.294 7.424 -23.272 1.00 71.69 181 GLN A O 1
ATOM 1369 N N . GLY A 1 182 ? 18.587 7.370 -21.440 1.00 64.25 182 GLY A N 1
ATOM 1370 C CA . GLY A 1 182 ? 17.476 7.164 -20.515 1.00 64.25 182 GLY A CA 1
ATOM 1371 C C . GLY A 1 182 ? 16.862 8.487 -20.097 1.00 64.25 182 GLY A C 1
ATOM 1372 O O . GLY A 1 182 ? 17.579 9.388 -19.657 1.00 64.25 182 GLY A O 1
ATOM 1373 N N . MET A 1 183 ? 15.541 8.578 -20.203 1.00 68.19 183 MET A N 1
ATOM 1374 C CA . MET A 1 183 ? 14.753 9.749 -19.834 1.00 68.19 183 MET A CA 1
ATOM 1375 C C . MET A 1 183 ? 13.830 9.397 -18.664 1.00 68.19 183 MET A C 1
ATOM 1377 O O . MET A 1 183 ? 13.152 8.367 -18.702 1.00 68.19 183 MET A O 1
ATOM 1381 N N . VAL A 1 184 ? 13.790 10.248 -17.638 1.00 59.66 184 VAL A N 1
ATOM 1382 C CA . VAL A 1 184 ? 12.888 10.134 -16.483 1.00 59.66 184 VAL A CA 1
ATOM 1383 C C . VAL A 1 184 ? 12.168 11.463 -16.308 1.00 59.66 184 VAL A C 1
ATOM 1385 O O . VAL A 1 184 ? 12.807 12.486 -16.079 1.00 59.66 184 VAL A O 1
ATOM 1388 N N . ASP A 1 185 ? 10.842 11.452 -16.442 1.00 60.03 185 ASP A N 1
ATOM 1389 C CA . ASP A 1 185 ? 9.981 12.641 -16.386 1.00 60.03 185 ASP A CA 1
ATOM 1390 C C . ASP A 1 185 ? 10.490 13.811 -17.251 1.00 60.03 185 ASP A C 1
ATOM 1392 O O . ASP A 1 185 ? 10.366 14.985 -16.902 1.00 60.03 185 ASP A O 1
ATOM 1396 N N . GLY A 1 186 ? 11.040 13.483 -18.423 1.00 60.91 186 GLY A N 1
ATOM 1397 C CA . GLY A 1 186 ? 11.579 14.433 -19.392 1.00 60.91 186 GLY A CA 1
ATOM 1398 C C . GLY A 1 186 ? 13.042 14.806 -19.164 1.00 60.91 186 GLY A C 1
ATOM 1399 O O . GLY A 1 186 ? 13.659 15.356 -20.070 1.00 60.91 186 GLY A O 1
ATOM 1400 N N . GLU A 1 187 ? 13.639 14.467 -18.023 1.00 63.12 187 GLU A N 1
ATOM 1401 C CA . GLU A 1 187 ? 15.049 14.738 -17.753 1.00 63.12 187 GLU A CA 1
ATOM 1402 C C . GLU A 1 187 ? 15.948 13.582 -18.188 1.00 63.12 187 GLU A C 1
ATOM 1404 O O . GLU A 1 187 ? 15.623 12.405 -18.016 1.00 63.12 187 GLU A O 1
ATOM 1409 N N . LYS A 1 188 ? 17.110 13.921 -18.757 1.00 68.50 188 LYS A N 1
ATOM 1410 C CA . LYS A 1 188 ? 18.114 12.926 -19.146 1.00 68.50 188 LYS A CA 1
ATOM 1411 C C . LYS A 1 188 ? 18.775 12.388 -17.884 1.00 68.50 188 LYS A C 1
ATOM 1413 O O . LYS A 1 188 ? 19.511 13.109 -17.217 1.00 68.50 188 LYS A O 1
ATOM 1418 N N . ALA A 1 189 ? 18.564 11.109 -17.612 1.00 56.81 189 ALA A N 1
ATOM 1419 C CA . ALA A 1 189 ? 19.199 10.423 -16.498 1.00 56.81 189 ALA A CA 1
ATOM 1420 C C . ALA A 1 189 ? 20.621 9.952 -16.857 1.00 56.81 189 ALA A C 1
ATOM 1422 O O . ALA A 1 189 ? 21.530 10.067 -16.041 1.00 56.81 189 ALA A O 1
ATOM 1423 N N . PHE A 1 190 ? 20.835 9.447 -18.079 1.00 56.41 190 PHE A N 1
ATOM 1424 C CA . PHE A 1 190 ? 22.141 8.948 -18.546 1.00 56.41 190 PHE A CA 1
ATOM 1425 C C . PHE A 1 190 ? 22.187 8.798 -20.081 1.00 56.41 190 PHE A C 1
ATOM 1427 O O . PHE A 1 190 ? 21.176 8.979 -20.766 1.00 56.41 190 PHE A O 1
ATOM 1434 N N . ALA A 1 191 ? 23.360 8.453 -20.629 1.00 62.16 191 ALA A N 1
ATOM 1435 C CA . ALA A 1 191 ? 23.515 7.973 -22.004 1.00 62.16 191 ALA A CA 1
ATOM 1436 C C . ALA A 1 191 ? 24.544 6.834 -22.104 1.00 62.16 191 ALA A C 1
ATOM 1438 O O . ALA A 1 191 ? 25.533 6.822 -21.382 1.00 62.16 191 ALA A O 1
ATOM 1439 N N . VAL A 1 192 ? 24.311 5.902 -23.022 1.00 56.53 192 VAL A N 1
ATOM 1440 C CA . VAL A 1 192 ? 25.194 4.784 -23.376 1.00 56.53 192 VAL A CA 1
ATOM 1441 C C . VAL A 1 192 ? 25.495 4.893 -24.863 1.00 56.53 192 VAL A C 1
ATOM 1443 O O . VAL A 1 192 ? 24.579 5.124 -25.650 1.00 56.53 192 VAL A O 1
ATOM 1446 N N . ILE A 1 193 ? 26.760 4.738 -25.249 1.00 63.12 193 ILE A N 1
ATOM 1447 C CA . ILE A 1 193 ? 27.185 4.761 -26.651 1.00 63.12 193 ILE A CA 1
ATOM 1448 C C . ILE A 1 193 ? 27.713 3.373 -27.000 1.00 63.12 193 ILE A C 1
ATOM 1450 O O . ILE A 1 193 ? 28.611 2.861 -26.337 1.00 63.12 193 ILE A O 1
ATOM 1454 N N . MET A 1 194 ? 27.141 2.771 -28.036 1.00 55.84 194 MET A N 1
ATOM 1455 C CA . MET A 1 194 ? 27.572 1.491 -28.584 1.00 55.84 194 MET A CA 1
ATOM 1456 C C . MET A 1 194 ? 28.033 1.670 -30.031 1.00 55.84 194 MET A C 1
ATOM 1458 O O . MET A 1 194 ? 27.481 2.520 -30.736 1.00 55.84 194 MET A O 1
ATOM 1462 N N . PRO A 1 195 ? 29.021 0.887 -30.494 1.00 55.94 195 PRO A N 1
ATOM 1463 C CA . PRO A 1 195 ? 29.303 0.791 -31.916 1.00 55.94 195 PRO A CA 1
ATOM 1464 C C . PRO A 1 195 ? 28.076 0.230 -32.641 1.00 55.94 195 PRO A C 1
ATOM 1466 O O . PRO A 1 195 ? 27.402 -0.678 -32.153 1.00 55.94 195 PRO A O 1
ATOM 1469 N N . ASP A 1 196 ? 27.758 0.815 -33.787 1.00 61.81 196 ASP A N 1
ATOM 1470 C CA . ASP A 1 196 ? 26.669 0.362 -34.636 1.00 61.81 196 ASP A CA 1
ATOM 1471 C C . ASP A 1 196 ? 27.169 -0.689 -35.624 1.00 61.81 196 ASP A C 1
ATOM 1473 O O . ASP A 1 196 ? 28.141 -0.462 -36.345 1.00 61.81 196 ASP A O 1
ATOM 1477 N N . THR A 1 197 ? 26.501 -1.837 -35.671 1.00 56.22 197 THR A N 1
ATOM 1478 C CA . THR A 1 197 ? 26.838 -2.933 -36.586 1.00 56.22 197 THR A CA 1
ATOM 1479 C C . THR A 1 197 ? 26.288 -2.720 -38.000 1.00 56.22 197 THR A C 1
ATOM 1481 O O . THR A 1 197 ? 26.641 -3.476 -38.902 1.00 56.22 197 THR A O 1
ATOM 1484 N N . PHE A 1 198 ? 25.425 -1.719 -38.216 1.00 51.00 198 PHE A N 1
ATOM 1485 C CA . PHE A 1 198 ? 24.889 -1.374 -39.537 1.00 51.00 198 PHE A CA 1
ATOM 1486 C C . PHE A 1 198 ? 25.817 -0.408 -40.291 1.00 51.00 198 PHE A C 1
ATOM 1488 O O . PHE A 1 198 ? 26.337 0.556 -39.730 1.00 51.00 198 PHE A O 1
ATOM 1495 N N . THR A 1 199 ? 26.034 -0.642 -41.589 1.00 51.03 199 THR A N 1
ATOM 1496 C CA . THR A 1 199 ? 26.941 0.182 -42.401 1.00 51.03 199 THR A CA 1
ATOM 1497 C C . THR A 1 199 ? 26.360 1.568 -42.697 1.00 51.03 199 THR A C 1
ATOM 1499 O O . THR A 1 199 ? 25.230 1.692 -43.163 1.00 51.03 199 THR A O 1
ATOM 1502 N N . VAL A 1 200 ? 27.187 2.609 -42.530 1.00 51.22 200 VAL A N 1
ATOM 1503 C CA . VAL A 1 200 ? 26.900 4.042 -42.788 1.00 51.22 200 VAL A CA 1
ATOM 1504 C C . VAL A 1 200 ? 26.198 4.307 -44.133 1.00 51.22 200 VAL A C 1
ATOM 1506 O O . VAL A 1 200 ? 25.414 5.248 -44.246 1.00 51.22 200 VAL A O 1
ATOM 1509 N N . ALA A 1 201 ? 26.436 3.458 -45.138 1.00 50.53 201 ALA A N 1
ATOM 1510 C CA . ALA A 1 201 ? 25.861 3.561 -46.478 1.00 50.53 201 ALA A CA 1
ATOM 1511 C C . ALA A 1 201 ? 24.321 3.456 -46.530 1.00 50.53 201 ALA A C 1
ATOM 1513 O O . ALA A 1 201 ? 23.724 3.930 -47.491 1.00 50.53 201 ALA A O 1
ATOM 1514 N N . GLU A 1 202 ? 23.664 2.886 -45.514 1.00 52.84 202 GLU A N 1
ATOM 1515 C CA . GLU A 1 202 ? 22.201 2.716 -45.499 1.00 52.84 202 GLU A CA 1
ATOM 1516 C C . GLU A 1 202 ? 21.443 3.930 -44.921 1.00 52.84 202 GLU A C 1
ATOM 1518 O O . GLU A 1 202 ? 20.229 4.030 -45.090 1.00 52.84 202 GLU A O 1
ATOM 1523 N N . ARG A 1 203 ? 22.128 4.884 -44.263 1.00 55.50 203 ARG A N 1
ATOM 1524 C CA . ARG A 1 203 ? 21.474 5.928 -43.438 1.00 55.50 203 ARG A CA 1
ATOM 1525 C C . ARG A 1 203 ? 21.355 7.332 -44.041 1.00 55.50 203 ARG A C 1
ATOM 1527 O O . ARG A 1 203 ? 20.807 8.220 -43.385 1.00 55.50 203 ARG A O 1
ATOM 1534 N N . ASN A 1 204 ? 21.793 7.546 -45.285 1.00 55.78 204 ASN A N 1
ATOM 1535 C CA . ASN A 1 204 ? 21.617 8.813 -46.025 1.00 55.78 204 ASN A CA 1
ATOM 1536 C C . ASN A 1 204 ? 21.919 10.088 -45.193 1.00 55.78 204 ASN A C 1
ATOM 1538 O O . ASN A 1 204 ? 21.121 11.023 -45.189 1.00 55.78 204 ASN A O 1
ATOM 1542 N N . GLU A 1 205 ? 23.037 10.108 -44.451 1.00 58.66 205 GLU A N 1
ATOM 1543 C CA . GLU A 1 205 ? 23.525 11.254 -43.644 1.00 58.66 205 GLU A CA 1
ATOM 1544 C C . GLU A 1 205 ? 22.557 11.801 -42.570 1.00 58.66 205 GLU A C 1
ATOM 1546 O O . GLU A 1 205 ? 22.815 12.842 -41.968 1.00 58.66 205 GLU A O 1
ATOM 1551 N N . SER A 1 206 ? 21.448 11.110 -42.296 1.00 63.22 206 SER A N 1
ATOM 1552 C CA . SER A 1 206 ? 20.459 11.535 -41.304 1.00 63.22 206 SER A CA 1
ATOM 1553 C C . SER A 1 206 ? 20.637 10.808 -39.975 1.00 63.22 206 SER A C 1
ATOM 1555 O O . SER A 1 206 ? 20.931 9.613 -39.941 1.00 63.22 206 SER A O 1
ATOM 1557 N N . THR A 1 207 ? 20.441 11.532 -38.874 1.00 71.62 207 THR A N 1
ATOM 1558 C CA . THR A 1 207 ? 20.391 10.949 -37.534 1.00 71.62 207 THR A CA 1
ATOM 1559 C C . THR A 1 207 ? 18.968 10.479 -37.268 1.00 71.62 207 THR A C 1
ATOM 1561 O O . THR A 1 207 ? 18.031 11.278 -37.246 1.00 71.62 207 THR A O 1
ATOM 1564 N N . GLU A 1 208 ? 18.788 9.186 -37.043 1.00 73.75 208 GLU A N 1
ATOM 1565 C CA . GLU A 1 208 ? 17.491 8.629 -36.667 1.00 73.75 208 GLU A CA 1
ATOM 1566 C C . GLU A 1 208 ? 17.345 8.659 -35.147 1.00 73.75 208 GLU A C 1
ATOM 1568 O O . GLU A 1 208 ? 18.235 8.215 -34.418 1.00 73.75 208 GLU A O 1
ATOM 1573 N N . VAL A 1 209 ? 16.242 9.227 -34.665 1.00 74.62 209 VAL A N 1
ATOM 1574 C CA . VAL A 1 209 ? 15.912 9.291 -33.246 1.00 74.62 209 VAL A CA 1
ATOM 1575 C C . VAL A 1 209 ? 14.594 8.584 -33.000 1.00 74.62 209 VAL A C 1
ATOM 1577 O O . VAL A 1 209 ? 13.514 9.095 -33.299 1.00 74.62 209 VAL A O 1
ATOM 1580 N N . ASP A 1 210 ? 14.707 7.418 -32.391 1.00 74.94 210 ASP A N 1
ATOM 1581 C CA . ASP A 1 210 ? 13.589 6.619 -31.940 1.00 74.94 210 ASP A CA 1
ATOM 1582 C C . ASP A 1 210 ? 13.319 6.907 -30.464 1.00 74.94 210 ASP A C 1
ATOM 1584 O O . ASP A 1 210 ? 14.214 6.816 -29.618 1.00 74.94 210 ASP A O 1
ATOM 1588 N N . VAL A 1 211 ? 12.068 7.208 -30.132 1.00 70.50 211 VAL A N 1
ATOM 1589 C CA . VAL A 1 211 ? 11.616 7.347 -28.748 1.00 70.50 211 VAL A CA 1
ATOM 1590 C C . VAL A 1 211 ? 10.817 6.111 -28.393 1.00 70.50 211 VAL A C 1
ATOM 1592 O O . VAL A 1 211 ? 9.761 5.843 -28.974 1.00 70.50 211 VAL A O 1
ATOM 1595 N N . TYR A 1 212 ? 11.314 5.378 -27.410 1.00 65.06 212 TYR A N 1
ATOM 1596 C CA . TYR A 1 212 ? 10.675 4.192 -26.887 1.00 65.06 212 TYR A CA 1
ATOM 1597 C C . TYR A 1 212 ? 10.137 4.488 -25.492 1.00 65.06 212 TYR A C 1
ATOM 1599 O O . TYR A 1 212 ? 10.890 4.790 -24.562 1.00 65.06 212 TYR A O 1
ATOM 1607 N N . ALA A 1 213 ? 8.824 4.367 -25.326 1.00 61.34 213 ALA A N 1
ATOM 1608 C CA . ALA A 1 213 ? 8.248 4.306 -23.993 1.00 61.34 213 ALA A CA 1
ATOM 1609 C C . ALA A 1 213 ? 8.415 2.885 -23.455 1.00 61.34 213 ALA A C 1
ATOM 1611 O O . ALA A 1 213 ? 8.187 1.907 -24.180 1.00 61.34 213 ALA A O 1
ATOM 1612 N N . LEU A 1 214 ? 8.751 2.770 -22.168 1.00 55.59 214 LEU A N 1
ATOM 1613 C CA . LEU A 1 214 ? 8.581 1.505 -21.466 1.00 55.59 214 LEU A CA 1
ATOM 1614 C C . LEU A 1 214 ? 7.129 1.076 -21.652 1.00 55.59 214 LEU A C 1
ATOM 1616 O O . LEU A 1 214 ? 6.198 1.801 -21.293 1.00 55.59 214 LEU A O 1
ATOM 1620 N N . ARG A 1 215 ? 6.930 -0.106 -22.220 1.00 52.31 215 ARG A N 1
ATOM 1621 C CA . ARG A 1 215 ? 5.649 -0.782 -22.162 1.00 52.31 215 ARG A CA 1
ATOM 1622 C C . ARG A 1 215 ? 5.827 -1.819 -21.070 1.00 52.31 215 ARG A C 1
ATOM 1624 O O . ARG A 1 215 ? 6.140 -2.953 -21.410 1.00 52.31 215 ARG A O 1
ATOM 1631 N N . PRO A 1 216 ? 5.717 -1.440 -19.780 1.00 46.72 216 PRO A N 1
ATOM 1632 C CA . PRO A 1 216 ? 5.973 -2.392 -18.719 1.00 46.72 216 PRO A CA 1
ATOM 1633 C C . PRO A 1 216 ? 5.067 -3.591 -18.987 1.00 46.72 216 PRO A C 1
ATOM 1635 O O . PRO A 1 216 ? 3.836 -3.465 -18.989 1.00 46.72 216 PRO A O 1
ATOM 1638 N N . GLN A 1 217 ? 5.677 -4.733 -19.308 1.00 44.38 217 GLN A N 1
ATOM 1639 C CA . GLN A 1 217 ? 4.984 -6.007 -19.284 1.00 44.38 217 GLN A CA 1
ATOM 1640 C C . GLN A 1 217 ? 4.887 -6.344 -17.811 1.00 44.38 217 GLN A C 1
ATOM 1642 O O . GLN A 1 217 ? 5.629 -7.149 -17.260 1.00 44.38 217 GLN A O 1
ATOM 1647 N N . LEU A 1 218 ? 4.000 -5.609 -17.150 1.00 46.91 218 LEU A N 1
ATOM 1648 C CA . LEU A 1 218 ? 3.608 -5.898 -15.801 1.00 46.91 218 LEU A CA 1
ATOM 1649 C C . LEU A 1 218 ? 3.091 -7.340 -15.836 1.00 46.91 218 LEU A C 1
ATOM 1651 O O . LEU A 1 218 ? 2.217 -7.684 -16.640 1.00 46.91 218 LEU A O 1
ATOM 1655 N N . ILE A 1 219 ? 3.633 -8.202 -14.989 1.00 46.16 219 ILE A N 1
ATOM 1656 C CA . ILE A 1 219 ? 2.997 -9.491 -14.7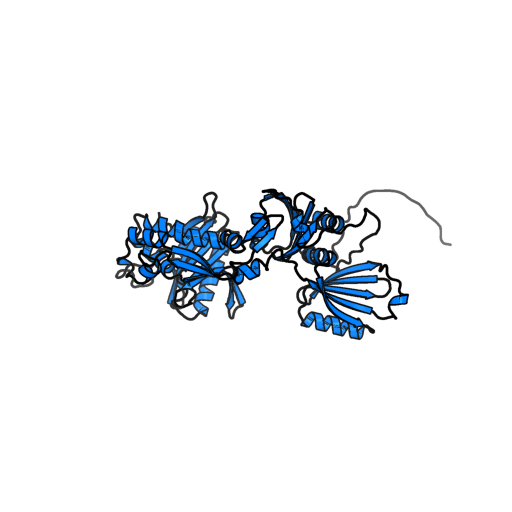37 1.00 46.16 219 ILE A CA 1
ATOM 1657 C C . ILE A 1 219 ? 1.740 -9.140 -13.941 1.00 46.16 219 ILE A C 1
ATOM 1659 O O . ILE A 1 219 ? 1.790 -8.897 -12.738 1.00 46.16 219 ILE A O 1
ATOM 1663 N N . GLY A 1 220 ? 0.624 -8.979 -14.647 1.00 46.12 220 GLY A N 1
ATOM 1664 C CA . GLY A 1 220 ? -0.611 -8.412 -14.098 1.00 46.12 220 GLY A CA 1
ATOM 1665 C C . GLY A 1 220 ? -0.727 -6.894 -14.293 1.00 46.12 220 GLY A C 1
ATOM 1666 O O . GLY A 1 220 ? 0.161 -6.269 -14.831 1.00 46.12 220 GLY A O 1
ATOM 1667 N N . PRO A 1 221 ? -1.837 -6.235 -13.940 1.00 43.59 221 PRO A N 1
ATOM 1668 C CA . PRO A 1 221 ? -1.905 -4.766 -13.923 1.00 43.59 221 PRO A CA 1
ATOM 1669 C C . PRO A 1 221 ? -0.946 -4.190 -12.861 1.00 43.59 221 PRO A C 1
ATOM 1671 O O . PRO A 1 221 ? -0.534 -4.900 -11.952 1.00 43.59 221 PRO A O 1
ATOM 1674 N N . SER A 1 222 ? -0.604 -2.897 -12.942 1.00 52.75 222 SER A N 1
ATOM 1675 C CA . SER A 1 222 ? 0.257 -2.239 -11.946 1.00 52.75 222 SER A CA 1
ATOM 1676 C C . SER A 1 222 ? -0.315 -2.481 -10.555 1.00 52.75 222 SER A C 1
ATOM 1678 O O . SER A 1 222 ? -1.393 -1.977 -10.255 1.00 52.75 222 SER A O 1
ATOM 1680 N N . LEU A 1 223 ? 0.393 -3.257 -9.728 1.00 56.88 223 LEU A N 1
ATOM 1681 C CA . LEU A 1 223 ? -0.055 -3.630 -8.386 1.00 56.88 223 LEU A CA 1
ATOM 1682 C C . LEU A 1 223 ? -0.375 -2.403 -7.537 1.00 56.88 223 LEU A C 1
ATOM 1684 O O . LEU A 1 223 ? -1.446 -2.338 -6.946 1.00 56.88 223 LEU A O 1
ATOM 1688 N N . ARG A 1 224 ? 0.447 -1.355 -7.654 1.00 58.38 224 ARG A N 1
ATOM 1689 C CA . ARG A 1 224 ? 0.196 -0.024 -7.089 1.00 58.38 224 ARG A CA 1
ATOM 1690 C C . ARG A 1 224 ? -1.049 0.670 -7.656 1.00 58.38 224 ARG A C 1
ATOM 1692 O O . ARG A 1 224 ? -1.830 1.239 -6.903 1.00 58.38 224 ARG A O 1
ATOM 1699 N N . LYS A 1 225 ? -1.267 0.633 -8.977 1.00 60.00 225 LYS A N 1
ATOM 1700 C CA . LYS A 1 225 ? -2.501 1.159 -9.592 1.00 60.00 225 LYS A CA 1
ATOM 1701 C C . LYS A 1 225 ? -3.720 0.386 -9.096 1.00 60.00 225 LYS A C 1
ATOM 1703 O O . LYS A 1 225 ? -4.710 0.997 -8.729 1.00 60.00 225 LYS A O 1
ATOM 1708 N N . GLY A 1 226 ? -3.623 -0.938 -9.031 1.00 63.62 226 GLY A N 1
ATOM 1709 C CA . GLY A 1 226 ? -4.667 -1.791 -8.491 1.00 63.62 226 GLY A CA 1
ATOM 1710 C C . GLY A 1 226 ? -4.931 -1.511 -7.019 1.00 63.62 226 GLY A C 1
ATOM 1711 O O . GLY A 1 226 ? -6.088 -1.373 -6.665 1.00 63.62 226 GLY A O 1
ATOM 1712 N N . GLN A 1 227 ? -3.904 -1.331 -6.190 1.00 68.31 227 GLN A N 1
ATOM 1713 C CA . GLN A 1 227 ? -4.037 -0.929 -4.787 1.00 68.31 227 GLN A CA 1
ATOM 1714 C C . GLN A 1 227 ? -4.759 0.421 -4.659 1.00 68.31 227 GLN A C 1
ATOM 1716 O O . GLN A 1 227 ? -5.695 0.536 -3.874 1.00 68.31 227 GLN A O 1
ATOM 1721 N N . ASN A 1 228 ? -4.401 1.409 -5.487 1.00 68.56 228 ASN A N 1
ATOM 1722 C CA . ASN A 1 228 ? -5.050 2.724 -5.502 1.00 68.56 228 ASN A CA 1
ATOM 1723 C C . ASN A 1 228 ? -6.504 2.686 -6.009 1.00 68.56 228 ASN A C 1
ATOM 1725 O O . ASN A 1 228 ? -7.318 3.507 -5.588 1.00 68.56 228 ASN A O 1
ATOM 1729 N N . GLU A 1 229 ? -6.811 1.778 -6.9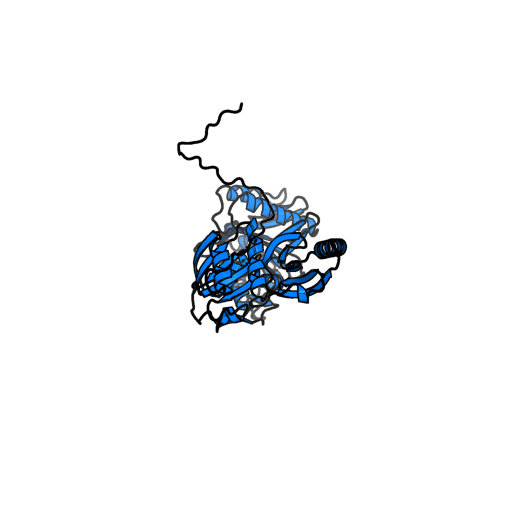40 1.00 70.38 229 GLU A N 1
ATOM 1730 C CA . GLU A 1 229 ? -8.149 1.553 -7.511 1.00 70.38 229 GLU A CA 1
ATOM 1731 C C . GLU A 1 229 ? -9.004 0.602 -6.658 1.00 70.38 229 GLU A C 1
ATOM 1733 O O . GLU A 1 229 ? -10.204 0.471 -6.897 1.00 70.38 229 GLU A O 1
ATOM 1738 N N . THR A 1 230 ? -8.401 -0.068 -5.676 1.00 72.69 230 THR A N 1
ATOM 1739 C CA . THR A 1 230 ? -9.075 -1.038 -4.818 1.00 72.69 230 THR A CA 1
ATOM 1740 C C . THR A 1 230 ? -9.838 -0.332 -3.714 1.00 72.69 230 THR A C 1
ATOM 1742 O O . THR A 1 230 ? -9.301 0.509 -2.989 1.00 72.69 230 THR A O 1
ATOM 1745 N N . VAL A 1 231 ? -11.093 -0.741 -3.556 1.00 83.44 231 VAL A N 1
ATOM 1746 C CA . VAL A 1 231 ? -11.941 -0.346 -2.441 1.00 83.44 231 VAL A CA 1
ATOM 1747 C C . VAL A 1 231 ? -12.286 -1.603 -1.652 1.00 83.44 231 VAL A C 1
ATOM 1749 O O . VAL A 1 231 ? -12.787 -2.572 -2.214 1.00 83.44 231 VAL A O 1
ATOM 1752 N N . LEU A 1 232 ? -12.017 -1.604 -0.351 1.00 85.69 232 LEU A N 1
ATOM 1753 C CA . LEU A 1 232 ? -12.593 -2.593 0.556 1.00 85.69 232 LEU A CA 1
ATOM 1754 C C . LEU A 1 232 ? -13.924 -2.035 1.053 1.00 85.69 232 LEU A C 1
ATOM 1756 O O . LEU A 1 232 ? -13.952 -0.981 1.686 1.00 85.69 232 LEU A O 1
ATOM 1760 N N . GLU A 1 233 ? -15.024 -2.714 0.770 1.00 87.88 233 GLU A N 1
ATOM 1761 C CA . GLU A 1 233 ? -16.334 -2.382 1.318 1.00 87.88 233 GLU A CA 1
ATOM 1762 C C . GLU A 1 233 ? -16.610 -3.188 2.584 1.00 87.88 233 GLU A C 1
ATOM 1764 O O . GLU A 1 233 ? -16.355 -4.391 2.650 1.00 87.88 233 GLU A O 1
ATOM 1769 N N . VAL A 1 234 ? -17.164 -2.512 3.589 1.00 86.88 234 VAL A N 1
ATOM 1770 C CA . VAL A 1 234 ? -17.673 -3.142 4.807 1.00 86.88 234 VAL A CA 1
ATOM 1771 C C . VAL A 1 234 ? -19.078 -3.653 4.502 1.00 86.88 234 VAL A C 1
ATOM 1773 O O . VAL A 1 234 ? -20.035 -2.877 4.435 1.00 86.88 234 VAL A O 1
ATOM 1776 N N . VAL A 1 235 ? -19.210 -4.961 4.292 1.00 88.12 235 VAL A N 1
ATOM 1777 C CA . VAL A 1 235 ? -20.480 -5.602 3.934 1.00 88.12 235 VAL A CA 1
ATOM 1778 C C . VAL A 1 235 ? -21.024 -6.442 5.082 1.00 88.12 235 VAL A C 1
ATOM 1780 O O . VAL A 1 235 ? -20.316 -6.835 6.007 1.00 88.12 235 VAL A O 1
ATOM 1783 N N . THR A 1 236 ? -22.328 -6.703 5.033 1.00 87.50 236 THR A N 1
ATOM 1784 C CA . THR A 1 236 ? -23.027 -7.542 6.009 1.00 87.50 236 THR A CA 1
ATOM 1785 C C . THR A 1 236 ? -23.381 -8.880 5.368 1.00 87.50 236 THR A C 1
ATOM 1787 O O . THR A 1 236 ? -24.048 -8.895 4.335 1.00 87.50 236 THR A O 1
ATOM 1790 N N . LYS A 1 237 ? -22.983 -9.997 5.989 1.00 88.44 237 LYS A N 1
ATOM 1791 C CA . LYS A 1 237 ? -23.209 -11.357 5.461 1.00 88.44 237 LYS A CA 1
ATOM 1792 C C . LYS A 1 237 ? -24.692 -11.736 5.444 1.00 88.44 237 LYS A C 1
ATOM 1794 O O . LYS A 1 237 ? -25.153 -12.433 4.545 1.00 88.44 237 LYS A O 1
ATOM 1799 N N . SER A 1 238 ? -25.452 -11.288 6.444 1.00 86.94 238 SER A N 1
ATOM 1800 C CA . SER A 1 238 ? -26.882 -11.564 6.583 1.00 86.94 238 SER A CA 1
ATOM 1801 C C . SER A 1 238 ? -27.657 -10.356 7.096 1.00 86.94 238 SER A C 1
ATOM 1803 O O . SER A 1 238 ? -27.312 -9.761 8.116 1.00 86.94 238 SER A O 1
ATOM 1805 N N . ILE A 1 239 ? -28.773 -10.048 6.436 1.00 83.44 239 ILE A N 1
ATOM 1806 C CA . ILE A 1 239 ? -29.698 -8.979 6.845 1.00 83.44 239 ILE A CA 1
ATOM 1807 C C . ILE A 1 239 ? -30.463 -9.292 8.143 1.00 83.44 239 ILE A C 1
ATOM 1809 O O . ILE A 1 239 ? -30.986 -8.379 8.775 1.00 83.44 239 ILE A O 1
ATOM 1813 N N . ASN A 1 240 ? -30.520 -10.567 8.548 1.00 83.50 240 ASN A N 1
ATOM 1814 C CA . ASN A 1 240 ? -31.302 -11.036 9.701 1.00 83.50 240 ASN A CA 1
ATOM 1815 C C . ASN A 1 240 ? -30.509 -11.053 11.017 1.00 83.50 240 ASN A C 1
ATOM 1817 O O . ASN A 1 240 ? -31.025 -11.493 12.041 1.00 83.50 240 ASN A O 1
ATOM 1821 N N . ARG A 1 241 ? -29.245 -10.630 10.991 1.00 85.25 241 ARG A N 1
ATOM 1822 C CA . ARG A 1 241 ? -28.341 -10.623 12.145 1.00 85.25 241 ARG A CA 1
ATOM 1823 C C . ARG A 1 241 ? -27.874 -9.201 12.432 1.00 85.25 241 ARG A C 1
ATOM 1825 O O . ARG A 1 241 ? -27.905 -8.348 11.542 1.00 85.25 241 ARG A O 1
ATOM 1832 N N . SER A 1 242 ? -27.423 -8.965 13.665 1.00 84.94 242 SER A N 1
ATOM 1833 C CA . SER A 1 242 ? -26.797 -7.700 14.061 1.00 84.94 242 SER A CA 1
ATOM 1834 C C . SER A 1 242 ? -25.679 -7.337 13.082 1.00 84.94 242 SER A C 1
ATOM 1836 O O . SER A 1 242 ? -24.953 -8.215 12.629 1.00 84.94 242 SER A O 1
ATOM 1838 N N . SER A 1 243 ? -25.536 -6.067 12.719 1.00 87.00 243 SER A N 1
ATOM 1839 C CA . SER A 1 243 ? -24.464 -5.583 11.832 1.00 87.00 243 SER A CA 1
ATOM 1840 C C . SER A 1 243 ? -23.856 -4.300 12.378 1.00 87.00 243 SER A C 1
ATOM 1842 O O . SER A 1 243 ? -24.524 -3.572 13.115 1.00 87.00 243 SER A O 1
ATOM 1844 N N . LEU A 1 244 ? -22.621 -3.973 11.983 1.00 84.31 244 LEU A N 1
ATOM 1845 C CA . LEU A 1 244 ? -21.984 -2.711 12.382 1.00 84.31 244 LEU A CA 1
ATOM 1846 C C . LEU A 1 244 ? -22.847 -1.497 12.012 1.00 84.31 244 LEU A C 1
ATOM 1848 O O . LEU A 1 244 ? -23.042 -0.596 12.824 1.00 84.31 244 LEU A O 1
ATOM 1852 N N . LYS A 1 245 ? -23.486 -1.535 10.837 1.00 83.06 245 LYS A N 1
ATOM 1853 C CA . LYS A 1 245 ? -24.427 -0.496 10.401 1.00 83.06 245 LYS A CA 1
ATOM 1854 C C . LYS A 1 245 ? -25.625 -0.351 11.343 1.00 83.06 245 LYS A C 1
ATOM 1856 O O . LYS A 1 245 ? -26.091 0.761 11.566 1.00 83.06 245 LYS A O 1
ATOM 1861 N N . GLN A 1 246 ? -26.142 -1.447 11.896 1.00 84.69 246 GLN A N 1
ATOM 1862 C CA . GLN A 1 246 ? -27.217 -1.382 12.889 1.00 84.69 246 GLN A CA 1
ATOM 1863 C C . GLN A 1 246 ? -26.717 -0.832 14.229 1.00 84.69 246 GLN A C 1
ATOM 1865 O O . GLN A 1 246 ? -27.444 -0.058 14.849 1.00 84.69 246 GLN A O 1
ATOM 1870 N N . LEU A 1 247 ? -25.488 -1.159 14.649 1.00 84.56 247 LEU A N 1
ATOM 1871 C CA . LEU A 1 247 ? -24.883 -0.576 15.854 1.00 84.56 247 LEU A CA 1
ATOM 1872 C C . LEU A 1 247 ? -24.714 0.941 15.723 1.00 84.56 247 LEU A C 1
ATOM 1874 O O . LEU A 1 247 ? -25.083 1.674 16.634 1.00 84.56 247 LEU A O 1
ATOM 1878 N N . ALA A 1 248 ? -24.265 1.413 14.558 1.00 81.12 248 ALA A N 1
ATOM 1879 C CA . ALA A 1 248 ? -24.139 2.833 14.226 1.00 81.12 248 ALA A CA 1
ATOM 1880 C C . ALA A 1 248 ? -25.462 3.623 14.313 1.00 81.12 248 ALA A C 1
ATOM 1882 O O . ALA A 1 248 ? -25.448 4.838 14.503 1.00 81.12 248 ALA A O 1
ATOM 1883 N N . LEU A 1 249 ? -26.611 2.956 14.158 1.00 81.00 249 LEU A N 1
ATOM 1884 C CA . LEU A 1 249 ? -27.939 3.574 14.270 1.00 81.00 249 LEU A CA 1
ATOM 1885 C C . LEU A 1 249 ? -28.487 3.553 15.703 1.00 81.00 249 LEU A C 1
ATOM 1887 O O . LEU A 1 249 ? -29.459 4.248 16.009 1.00 81.00 249 LEU A O 1
ATOM 1891 N N . GLN A 1 250 ? -27.899 2.747 16.587 1.00 79.56 250 GLN A N 1
ATOM 1892 C CA . GLN A 1 250 ? -28.310 2.666 17.980 1.00 79.56 250 GLN A CA 1
ATOM 1893 C C . GLN A 1 250 ? -27.603 3.724 18.823 1.00 79.56 250 GLN A C 1
ATOM 1895 O O . GLN A 1 250 ? -26.473 4.124 18.566 1.00 79.56 250 GLN A O 1
ATOM 1900 N N . LYS A 1 251 ? -28.268 4.169 19.896 1.00 75.12 251 LYS A N 1
ATOM 1901 C CA . LYS A 1 251 ? -27.588 4.971 20.919 1.00 75.12 251 LYS A CA 1
ATOM 1902 C C . LYS A 1 251 ? -26.482 4.108 21.525 1.00 75.12 251 LYS A C 1
ATOM 1904 O O . LYS A 1 251 ? -26.810 3.055 22.066 1.00 75.12 251 LYS A O 1
ATOM 1909 N N . GLU A 1 252 ? -25.234 4.577 21.505 1.00 71.62 252 GLU A N 1
ATOM 1910 C CA . GLU A 1 252 ? -24.049 3.833 21.978 1.00 71.62 252 GLU A CA 1
ATOM 1911 C C . GLU A 1 252 ? -24.267 3.162 23.342 1.00 71.62 252 GLU A C 1
ATOM 1913 O O . GLU A 1 252 ? -23.860 2.025 23.559 1.00 71.62 252 GLU A O 1
ATOM 1918 N N . ALA A 1 253 ? -24.989 3.838 24.244 1.00 72.19 253 ALA A N 1
ATOM 1919 C CA . ALA A 1 253 ? -25.322 3.338 25.573 1.00 72.19 253 ALA A CA 1
ATOM 1920 C C . ALA A 1 253 ? -26.062 1.984 25.585 1.00 72.19 253 ALA A C 1
ATOM 1922 O O . ALA A 1 253 ? -25.941 1.243 26.560 1.00 72.19 253 ALA A O 1
ATOM 1923 N N . LYS A 1 254 ? -26.813 1.670 24.522 1.00 81.19 254 LYS A N 1
ATOM 1924 C CA . LYS A 1 254 ? -27.654 0.472 24.381 1.00 81.19 254 LYS A CA 1
ATOM 1925 C C . LYS A 1 254 ? -26.950 -0.706 23.706 1.00 81.19 254 LYS A C 1
ATOM 1927 O O . LYS A 1 254 ? -27.519 -1.789 23.680 1.00 81.19 254 LYS A O 1
ATOM 1932 N N . VAL A 1 255 ? -25.752 -0.499 23.162 1.00 83.06 255 VAL A N 1
ATOM 1933 C CA . VAL A 1 255 ? -24.979 -1.574 22.535 1.00 83.06 255 VAL A CA 1
ATOM 1934 C C . VAL A 1 255 ? -24.396 -2.459 23.634 1.00 83.06 255 VAL A C 1
ATOM 1936 O O . VAL A 1 255 ? -23.720 -1.938 24.526 1.00 83.06 255 VAL A O 1
ATOM 1939 N N . THR A 1 256 ? -24.667 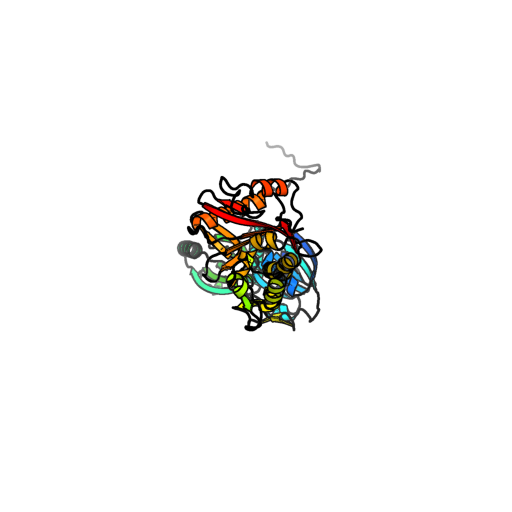-3.765 23.574 1.00 86.88 256 THR A N 1
ATOM 1940 C CA . THR A 1 256 ? -24.117 -4.777 24.492 1.00 86.88 256 THR A CA 1
ATOM 1941 C C . THR A 1 256 ? -22.923 -5.514 23.865 1.00 86.88 256 THR A C 1
ATOM 1943 O O . THR A 1 256 ? -22.776 -5.483 22.637 1.00 86.88 256 THR A O 1
ATOM 1946 N N . PRO A 1 257 ? -22.077 -6.181 24.674 1.00 86.69 257 PRO A N 1
ATOM 1947 C CA . PRO A 1 257 ? -21.010 -7.056 24.181 1.00 86.69 257 PRO A CA 1
ATOM 1948 C C . PRO A 1 257 ? -21.484 -8.089 23.151 1.00 86.69 257 PRO A C 1
ATOM 1950 O O . PRO A 1 257 ? -20.904 -8.213 22.076 1.00 86.69 257 PRO A O 1
ATOM 1953 N N . GLU A 1 258 ? -22.605 -8.760 23.410 1.00 88.69 258 GLU A N 1
ATOM 1954 C CA . GLU A 1 258 ? -23.125 -9.835 22.556 1.00 88.69 258 GLU A CA 1
ATOM 1955 C C . GLU A 1 258 ? -23.588 -9.298 21.197 1.00 88.69 258 GLU A C 1
ATOM 1957 O O . GLU A 1 258 ? -23.397 -9.931 20.156 1.00 88.69 258 GLU A O 1
ATOM 1962 N N . MET A 1 259 ? -24.179 -8.098 21.189 1.00 89.19 259 MET A N 1
ATOM 1963 C CA . MET A 1 259 ? -24.562 -7.413 19.955 1.00 89.19 259 MET A CA 1
ATOM 1964 C C . MET A 1 259 ? -23.340 -7.014 19.129 1.00 89.19 259 MET A C 1
ATOM 1966 O O . MET A 1 259 ? -23.395 -7.092 17.901 1.00 89.19 259 MET A O 1
ATOM 1970 N N . MET A 1 260 ? -22.258 -6.596 19.795 1.00 87.81 260 MET A N 1
ATOM 1971 C CA . MET A 1 260 ? -20.983 -6.278 19.157 1.00 87.81 260 MET A CA 1
ATOM 1972 C C . MET A 1 260 ? -20.370 -7.518 18.515 1.00 87.81 260 MET A C 1
ATOM 1974 O O . MET A 1 260 ? -20.065 -7.498 17.327 1.00 87.81 260 MET A O 1
ATOM 1978 N N . GLU A 1 261 ? -20.246 -8.611 19.266 1.00 88.50 261 GLU A N 1
ATOM 1979 C CA . GLU A 1 261 ? -19.716 -9.872 18.746 1.00 88.50 261 GLU A CA 1
ATOM 1980 C C . GLU A 1 261 ? -20.503 -10.374 17.538 1.00 88.50 261 GLU A C 1
ATOM 1982 O O . GLU A 1 261 ? -19.913 -10.776 16.535 1.00 88.50 261 GLU A O 1
ATOM 1987 N N . GLU A 1 262 ? -21.837 -10.342 17.605 1.00 88.88 262 GLU A N 1
ATOM 1988 C CA . GLU A 1 262 ? -22.661 -10.793 16.488 1.00 88.88 262 GLU A CA 1
ATOM 1989 C C . GLU A 1 262 ? -22.531 -9.869 15.275 1.00 88.88 262 GLU A C 1
ATOM 1991 O O . GLU A 1 262 ? -22.454 -10.349 14.144 1.00 88.88 262 GLU A O 1
ATOM 1996 N N . ALA A 1 263 ? -22.432 -8.555 15.497 1.00 88.50 263 ALA A N 1
ATOM 1997 C CA . ALA A 1 263 ? -22.157 -7.600 14.431 1.00 88.50 263 ALA A CA 1
ATOM 1998 C C . ALA A 1 263 ? -20.799 -7.844 13.763 1.00 88.50 263 ALA A C 1
ATOM 2000 O O . ALA A 1 263 ? -20.726 -7.784 12.536 1.00 88.50 263 ALA A O 1
ATOM 2001 N N . ILE A 1 264 ? -19.755 -8.160 14.535 1.00 88.69 264 ILE A N 1
ATOM 2002 C CA . ILE A 1 264 ? -18.426 -8.506 14.013 1.00 88.69 264 ILE A CA 1
ATOM 2003 C C . ILE A 1 264 ? -18.503 -9.799 13.197 1.00 88.69 264 ILE A C 1
ATOM 2005 O O . ILE A 1 264 ? -18.105 -9.809 12.036 1.00 88.69 264 ILE A O 1
ATOM 2009 N N . ARG A 1 265 ? -19.102 -10.868 13.747 1.00 87.62 265 ARG A N 1
ATOM 2010 C CA . ARG A 1 265 ? -19.277 -12.157 13.044 1.00 87.62 265 ARG A CA 1
ATOM 2011 C C . ARG A 1 265 ? -20.011 -12.004 11.708 1.00 87.62 265 ARG A C 1
ATOM 2013 O O . ARG A 1 265 ? -19.700 -12.700 10.735 1.00 87.62 265 ARG A O 1
ATOM 2020 N N . ASN A 1 266 ? -20.990 -11.104 11.672 1.00 89.44 266 ASN A N 1
ATOM 2021 C CA . ASN A 1 266 ? -21.824 -10.818 10.510 1.00 89.44 266 ASN A CA 1
ATOM 2022 C C . ASN A 1 266 ? -21.241 -9.743 9.569 1.00 89.44 266 ASN A C 1
ATOM 2024 O O . ASN A 1 266 ? -21.878 -9.408 8.570 1.00 89.44 266 ASN A O 1
ATOM 2028 N N . THR A 1 267 ? -20.057 -9.205 9.862 1.00 87.75 267 THR A N 1
ATOM 2029 C CA . THR A 1 267 ? -19.354 -8.243 9.005 1.00 87.75 267 THR A CA 1
ATOM 2030 C C . THR A 1 267 ? -18.276 -8.947 8.186 1.00 87.75 267 THR A C 1
ATOM 2032 O O . THR A 1 267 ? -17.694 -9.940 8.618 1.00 87.75 267 THR A O 1
ATOM 2035 N N . GLU A 1 268 ? -18.045 -8.460 6.972 1.00 86.75 268 GLU A N 1
ATOM 2036 C CA . GLU A 1 268 ? -16.953 -8.888 6.101 1.00 86.75 268 GLU A CA 1
ATOM 2037 C C . GLU A 1 268 ? -16.366 -7.679 5.374 1.00 86.75 268 GLU A C 1
ATOM 2039 O O . GLU A 1 268 ? -17.095 -6.759 4.997 1.00 86.75 268 GLU A O 1
ATOM 2044 N N . LEU A 1 269 ? -15.054 -7.692 5.144 1.00 84.94 269 LEU A N 1
ATOM 2045 C CA . LEU A 1 269 ? -14.402 -6.775 4.215 1.00 84.94 269 LEU A CA 1
ATOM 2046 C C . LEU A 1 269 ? -14.355 -7.417 2.828 1.00 84.94 269 LEU A C 1
ATOM 2048 O O . LEU A 1 269 ? -13.610 -8.366 2.592 1.00 84.94 269 LEU A O 1
ATOM 2052 N N . THR A 1 270 ? -15.151 -6.893 1.900 1.00 84.56 270 THR A N 1
ATOM 2053 C CA . THR A 1 270 ? -15.179 -7.372 0.514 1.00 84.56 270 THR A CA 1
ATOM 2054 C C . THR A 1 270 ? -14.413 -6.423 -0.390 1.00 84.56 270 THR A C 1
ATOM 2056 O O . THR A 1 270 ? -14.626 -5.216 -0.373 1.00 84.56 270 THR A O 1
ATOM 2059 N N . LEU A 1 271 ? -13.526 -6.972 -1.215 1.00 79.38 271 LEU A N 1
ATOM 2060 C CA . LEU A 1 271 ? -12.850 -6.219 -2.265 1.00 79.38 271 LEU A CA 1
ATOM 2061 C C . LEU A 1 271 ? -13.835 -5.907 -3.394 1.00 79.38 271 LEU A C 1
ATOM 2063 O O . LEU A 1 271 ? -14.342 -6.818 -4.045 1.00 79.38 271 LEU A O 1
ATOM 2067 N N . VAL A 1 272 ? -14.061 -4.623 -3.648 1.00 76.38 272 VAL A N 1
ATOM 2068 C CA . VAL A 1 272 ? -14.866 -4.113 -4.757 1.00 76.38 272 VAL A CA 1
ATOM 2069 C C . VAL A 1 272 ? -13.941 -3.379 -5.723 1.00 76.38 272 VAL A C 1
ATOM 2071 O O . VAL A 1 272 ? -13.184 -2.488 -5.333 1.00 76.38 272 VAL A O 1
ATOM 2074 N N . GLY A 1 273 ? -13.955 -3.783 -6.996 1.00 66.81 273 GLY A N 1
ATOM 2075 C CA . GLY A 1 273 ? -13.070 -3.233 -8.026 1.00 66.81 273 GLY A CA 1
ATOM 2076 C C . GLY A 1 273 ? -12.386 -4.317 -8.856 1.00 66.81 273 GLY A C 1
ATOM 2077 O O . GLY A 1 273 ? -13.052 -5.207 -9.366 1.00 66.81 273 GLY A O 1
ATOM 2078 N N . ALA A 1 274 ? -11.060 -4.236 -9.025 1.00 56.53 274 ALA A N 1
ATOM 2079 C CA . ALA A 1 274 ? -10.241 -5.111 -9.881 1.00 56.53 274 ALA A CA 1
ATOM 2080 C C . ALA A 1 274 ? -10.148 -6.596 -9.426 1.00 56.53 274 ALA A C 1
ATOM 2082 O O . ALA A 1 274 ? -9.131 -7.248 -9.665 1.00 56.53 274 ALA A O 1
ATOM 2083 N N . SER A 1 275 ? -11.192 -7.127 -8.781 1.00 55.84 275 SER A N 1
ATOM 2084 C CA . SER A 1 275 ? -11.280 -8.449 -8.149 1.00 55.84 275 SER A CA 1
ATOM 2085 C C . SER A 1 275 ? -11.101 -9.617 -9.117 1.00 55.84 275 SER A C 1
ATOM 2087 O O . SER A 1 275 ? -10.569 -10.654 -8.728 1.00 55.84 275 SER A O 1
ATOM 2089 N N . ASP A 1 276 ? -11.490 -9.438 -10.380 1.00 60.94 276 ASP A N 1
ATOM 2090 C CA . ASP A 1 276 ? -11.580 -10.543 -11.345 1.00 60.94 276 ASP A CA 1
ATOM 2091 C C . ASP A 1 276 ? -10.310 -10.724 -12.181 1.00 60.94 276 ASP A C 1
ATOM 2093 O O . ASP A 1 276 ? -10.231 -11.603 -13.041 1.00 60.94 276 ASP A O 1
ATOM 2097 N N . ARG A 1 277 ? -9.291 -9.888 -11.958 1.00 66.00 277 ARG A N 1
ATOM 2098 C CA . ARG A 1 277 ? -8.027 -10.018 -12.681 1.00 66.00 277 ARG A CA 1
ATOM 2099 C C . ARG A 1 277 ? -7.247 -11.209 -12.133 1.00 66.00 277 ARG A C 1
ATOM 2101 O O . ARG A 1 277 ? -7.120 -11.385 -10.925 1.00 66.00 277 ARG A O 1
ATOM 2108 N N . VAL A 1 278 ? -6.699 -12.013 -13.034 1.00 68.31 278 VAL A N 1
ATOM 2109 C CA . VAL A 1 278 ? -5.847 -13.156 -12.698 1.00 68.31 278 VAL A CA 1
ATOM 2110 C C . VAL A 1 278 ? -4.450 -12.877 -13.229 1.00 68.31 278 VAL A C 1
ATOM 2112 O O . VAL A 1 278 ? -4.279 -12.513 -14.392 1.00 68.31 278 VAL A O 1
ATOM 2115 N N . ILE A 1 279 ? -3.458 -13.014 -12.357 1.00 64.56 279 ILE A N 1
ATOM 2116 C CA . ILE A 1 279 ? -2.045 -12.984 -12.704 1.00 64.56 279 ILE A CA 1
ATOM 2117 C C . ILE A 1 279 ? -1.591 -14.424 -12.894 1.00 64.56 279 ILE A C 1
ATOM 2119 O O . ILE A 1 279 ? -1.779 -15.263 -12.016 1.00 64.56 279 ILE A O 1
ATOM 2123 N N . HIS A 1 280 ? -0.972 -14.704 -14.032 1.00 61.28 280 HIS A N 1
ATOM 2124 C CA . HIS A 1 280 ? -0.326 -15.985 -14.267 1.00 61.28 280 HIS A CA 1
ATOM 2125 C C . HIS A 1 280 ? 1.167 -15.853 -13.982 1.00 61.28 280 HIS A C 1
ATOM 2127 O O . HIS A 1 280 ? 1.851 -15.067 -14.637 1.00 61.28 280 HIS A O 1
ATOM 2133 N N . VAL A 1 281 ? 1.650 -16.620 -13.008 1.00 56.88 281 VAL A N 1
ATOM 2134 C CA . VAL A 1 281 ? 3.076 -16.791 -12.716 1.00 56.88 281 VAL A CA 1
ATOM 2135 C C . VAL A 1 281 ? 3.351 -18.283 -12.758 1.00 56.88 281 VAL A C 1
ATOM 2137 O O . VAL A 1 281 ? 2.680 -19.025 -12.043 1.00 56.88 281 VAL A O 1
ATOM 2140 N N . ALA A 1 282 ? 4.304 -18.743 -13.572 1.00 62.19 282 ALA A N 1
ATOM 2141 C CA . ALA A 1 282 ? 4.506 -20.175 -13.792 1.00 62.19 282 ALA A CA 1
ATOM 2142 C C . ALA A 1 282 ? 3.204 -20.878 -14.244 1.00 62.19 282 ALA A C 1
ATOM 2144 O O . ALA A 1 282 ? 2.446 -20.368 -15.070 1.00 62.19 282 ALA A O 1
ATOM 2145 N N . SER A 1 283 ? 2.920 -22.040 -13.655 1.00 59.66 283 SER A N 1
ATOM 2146 C CA . SER A 1 283 ? 1.644 -22.750 -13.749 1.00 59.66 283 SER A CA 1
ATOM 2147 C C . SER A 1 283 ? 0.575 -22.233 -12.773 1.00 59.66 283 SER A C 1
ATOM 2149 O O . SER A 1 283 ? -0.523 -22.787 -12.735 1.00 59.66 283 SER A O 1
ATOM 2151 N N . ALA A 1 284 ? 0.873 -21.222 -11.950 1.00 59.53 284 ALA A N 1
ATOM 2152 C CA . ALA A 1 284 ? -0.043 -20.702 -10.942 1.00 59.53 284 ALA A CA 1
ATOM 2153 C C . ALA A 1 284 ? -0.892 -19.548 -11.496 1.00 59.53 284 ALA A C 1
ATOM 2155 O O . ALA A 1 284 ? -0.387 -18.578 -12.062 1.00 59.53 284 ALA A O 1
ATOM 2156 N N . ALA A 1 285 ? -2.205 -19.650 -11.297 1.00 70.06 285 ALA A N 1
ATOM 2157 C CA . ALA A 1 285 ? -3.163 -18.581 -11.538 1.00 70.06 285 ALA A CA 1
ATOM 2158 C C . ALA A 1 285 ? -3.500 -17.921 -10.196 1.00 70.06 285 ALA A C 1
ATOM 2160 O O . ALA A 1 285 ? -4.194 -18.507 -9.367 1.00 70.06 285 ALA A O 1
ATOM 2161 N N . ILE A 1 286 ? -2.989 -16.715 -9.976 1.00 70.38 286 ILE A N 1
ATOM 2162 C CA . ILE A 1 286 ? -3.159 -15.955 -8.739 1.00 70.38 286 ILE A CA 1
ATOM 2163 C C . ILE A 1 286 ? -4.231 -14.898 -8.977 1.00 70.38 286 ILE A C 1
ATOM 2165 O O . ILE A 1 286 ? -4.081 -14.043 -9.853 1.00 70.38 286 ILE A O 1
ATOM 2169 N N . LYS A 1 287 ? -5.325 -14.925 -8.213 1.00 74.00 287 LYS A N 1
ATOM 2170 C CA . LYS A 1 287 ? -6.324 -13.858 -8.307 1.00 74.00 287 LYS A CA 1
ATOM 2171 C C . LYS A 1 287 ? -5.773 -12.604 -7.655 1.00 74.00 287 LYS A C 1
ATOM 2173 O O . LYS A 1 287 ? -5.213 -12.635 -6.564 1.00 74.00 287 LYS A O 1
ATOM 2178 N N . TYR A 1 288 ? -5.998 -11.477 -8.308 1.00 69.75 288 TYR A N 1
ATOM 2179 C CA . TYR A 1 288 ? -5.574 -10.180 -7.808 1.00 69.75 288 TYR A CA 1
ATOM 2180 C C . TYR A 1 288 ? -6.189 -9.859 -6.443 1.00 69.75 288 TYR A C 1
ATOM 2182 O O . TYR A 1 288 ? -5.536 -9.274 -5.585 1.00 69.75 288 TYR A O 1
ATOM 2190 N N . ALA A 1 289 ? -7.429 -10.304 -6.222 1.00 73.50 289 ALA A N 1
ATOM 2191 C CA . ALA A 1 289 ? -8.099 -10.182 -4.937 1.00 73.50 289 ALA A CA 1
ATOM 2192 C C . ALA A 1 289 ? -7.347 -10.886 -3.795 1.00 73.50 289 ALA A C 1
ATOM 2194 O O . ALA A 1 289 ? -7.323 -10.364 -2.684 1.00 73.50 289 ALA A O 1
ATOM 2195 N N . ASP A 1 290 ? -6.710 -12.028 -4.062 1.00 74.31 290 ASP A N 1
ATOM 2196 C CA . ASP A 1 290 ? -5.980 -12.779 -3.038 1.00 74.31 290 ASP A CA 1
ATOM 2197 C C . ASP A 1 290 ? -4.710 -12.015 -2.624 1.00 74.31 290 ASP A C 1
ATOM 2199 O O . ASP A 1 290 ? -4.488 -11.789 -1.440 1.00 74.31 290 ASP A O 1
ATOM 2203 N N . LEU A 1 291 ? -3.968 -11.459 -3.590 1.00 70.81 291 LEU A N 1
ATOM 2204 C CA . LEU A 1 291 ? -2.806 -10.601 -3.308 1.00 70.81 291 LEU A CA 1
ATOM 2205 C C . LEU A 1 291 ? -3.177 -9.342 -2.511 1.00 70.81 291 LEU A C 1
ATOM 2207 O O . LEU A 1 291 ? -2.451 -8.929 -1.613 1.00 70.81 291 LEU A O 1
ATOM 2211 N N . LEU A 1 292 ? -4.310 -8.716 -2.839 1.00 72.50 292 LEU A N 1
ATOM 2212 C CA . LEU A 1 292 ? -4.781 -7.513 -2.150 1.00 72.50 292 LEU A CA 1
ATOM 2213 C C . LEU A 1 292 ? -5.264 -7.795 -0.722 1.00 72.50 292 LEU A C 1
ATOM 2215 O O . LEU A 1 292 ? -5.188 -6.901 0.122 1.00 72.50 292 LEU A O 1
ATOM 2219 N N . ARG A 1 293 ? -5.755 -9.010 -0.437 1.00 74.75 293 ARG A N 1
ATOM 2220 C CA . ARG A 1 293 ? -6.092 -9.453 0.928 1.00 74.75 293 ARG A CA 1
ATOM 2221 C C . ARG A 1 293 ? -4.845 -9.618 1.790 1.00 74.75 293 ARG A C 1
ATOM 2223 O O . ARG A 1 293 ? -4.892 -9.279 2.970 1.00 74.75 293 ARG A O 1
ATOM 2230 N N . ASP A 1 294 ? -3.744 -10.053 1.186 1.00 73.56 294 ASP A N 1
ATOM 2231 C CA . ASP A 1 294 ? -2.478 -10.289 1.883 1.00 73.56 294 ASP A CA 1
ATOM 2232 C C . ASP A 1 294 ? -1.655 -9.012 2.123 1.00 73.56 294 ASP A C 1
ATOM 2234 O O . ASP A 1 294 ? -0.671 -9.038 2.867 1.00 73.56 294 ASP A O 1
ATOM 2238 N N . LEU A 1 295 ? -2.064 -7.867 1.557 1.00 75.75 295 LEU A N 1
ATOM 2239 C CA . LEU A 1 295 ? -1.406 -6.588 1.826 1.00 75.75 295 LEU A CA 1
ATOM 2240 C C . LEU A 1 295 ? -1.462 -6.237 3.324 1.00 75.75 295 LEU A C 1
ATOM 2242 O O . LEU A 1 295 ? -2.522 -6.389 3.945 1.00 75.75 295 LEU A O 1
ATOM 2246 N N . PRO A 1 296 ? -0.381 -5.671 3.900 1.00 77.56 296 PRO A N 1
ATOM 2247 C CA . PRO A 1 296 ? -0.360 -5.260 5.305 1.00 77.56 296 PRO A CA 1
ATOM 2248 C C . PRO A 1 296 ? -1.527 -4.334 5.666 1.00 77.56 296 PRO A C 1
ATOM 2250 O O . PRO A 1 296 ? -2.173 -4.514 6.695 1.00 77.56 296 PRO A O 1
ATOM 2253 N N . HIS A 1 297 ? -1.877 -3.412 4.764 1.00 83.00 297 HIS A N 1
ATOM 2254 C CA . HIS A 1 297 ? -3.017 -2.504 4.900 1.00 83.00 297 HIS A CA 1
ATOM 2255 C C . HIS A 1 297 ? -4.349 -3.234 5.105 1.00 83.00 297 HIS A C 1
ATOM 2257 O O . HIS A 1 297 ? -5.113 -2.888 6.004 1.00 83.00 297 HIS A O 1
ATOM 2263 N N . SER A 1 298 ? -4.618 -4.253 4.284 1.00 81.38 298 SER A N 1
ATOM 2264 C CA . SER A 1 298 ? -5.832 -5.070 4.372 1.00 81.38 298 SER A CA 1
ATOM 2265 C C . SER A 1 298 ? -5.828 -5.907 5.645 1.00 81.38 298 SER A C 1
ATOM 2267 O O . SER A 1 298 ? -6.829 -5.934 6.356 1.00 81.38 298 SER A O 1
ATOM 2269 N N . ARG A 1 299 ? -4.685 -6.517 5.988 1.00 85.38 299 ARG A N 1
ATOM 2270 C CA . ARG A 1 299 ? -4.527 -7.304 7.219 1.00 85.38 299 ARG A CA 1
ATOM 2271 C C . ARG A 1 299 ? -4.778 -6.470 8.475 1.00 85.38 299 ARG A C 1
ATOM 2273 O O . ARG A 1 299 ? -5.456 -6.955 9.377 1.00 85.38 299 ARG A O 1
ATOM 2280 N N . ILE A 1 300 ? -4.304 -5.222 8.523 1.00 88.31 300 ILE A N 1
ATOM 2281 C CA . ILE A 1 300 ? -4.570 -4.303 9.643 1.00 88.31 300 ILE A CA 1
ATOM 2282 C C . ILE A 1 300 ? -6.053 -3.962 9.725 1.00 88.31 300 ILE A C 1
ATOM 2284 O O . ILE A 1 300 ? -6.609 -3.952 10.818 1.00 88.31 300 ILE A O 1
ATOM 2288 N N . MET A 1 301 ? -6.718 -3.702 8.598 1.00 88.38 301 MET A N 1
ATOM 2289 C CA . MET A 1 301 ? -8.150 -3.393 8.612 1.00 88.38 301 MET A CA 1
ATOM 2290 C C . MET A 1 301 ? -8.997 -4.589 9.049 1.00 88.38 301 MET A C 1
ATOM 2292 O O . MET A 1 301 ? -9.926 -4.416 9.839 1.00 88.38 301 MET A O 1
ATOM 2296 N N . THR A 1 302 ? -8.646 -5.796 8.603 1.00 88.56 302 THR A N 1
ATOM 2297 C CA . THR A 1 302 ? -9.260 -7.036 9.088 1.00 88.56 302 THR A CA 1
ATOM 2298 C C . THR A 1 302 ? -9.001 -7.217 10.579 1.00 88.56 302 THR A C 1
ATOM 2300 O O . THR A 1 302 ? -9.942 -7.443 11.330 1.00 88.56 302 THR A O 1
ATOM 2303 N N . TRP A 1 303 ? -7.762 -7.037 11.045 1.00 90.06 303 TRP A N 1
ATOM 2304 C CA . TRP A 1 303 ? -7.440 -7.100 12.472 1.00 90.06 303 TRP A CA 1
ATOM 2305 C C . TRP A 1 303 ? -8.225 -6.069 13.285 1.00 90.06 303 TRP A C 1
ATOM 2307 O O . TRP A 1 303 ? -8.772 -6.415 14.327 1.00 90.06 303 TRP A O 1
ATOM 2317 N N . LEU A 1 304 ? -8.339 -4.830 12.809 1.00 88.56 304 LEU A N 1
ATOM 2318 C CA . LEU A 1 304 ? -9.059 -3.767 13.499 1.00 88.56 304 LEU A CA 1
ATOM 2319 C C . LEU A 1 304 ? -10.540 -4.134 13.688 1.00 88.56 304 LEU A C 1
ATOM 2321 O O . LEU A 1 304 ? -11.081 -3.938 14.774 1.00 88.56 304 LEU A O 1
ATOM 2325 N N . ILE A 1 305 ? -11.187 -4.670 12.648 1.00 85.19 305 ILE A N 1
ATOM 2326 C CA . ILE A 1 305 ? -12.621 -4.991 12.660 1.00 85.19 305 ILE A CA 1
ATOM 2327 C C . ILE A 1 305 ? -12.907 -6.333 13.340 1.00 85.19 305 ILE A C 1
ATOM 2329 O O . ILE A 1 305 ? -13.825 -6.420 14.149 1.00 85.19 305 ILE A O 1
ATOM 2333 N N . GLU A 1 306 ? -12.157 -7.382 13.015 1.00 85.00 306 GLU A N 1
ATOM 2334 C CA . GLU A 1 306 ? -12.441 -8.746 13.473 1.00 85.00 306 GLU A CA 1
ATOM 2335 C C . GLU A 1 306 ? -11.720 -9.091 14.777 1.00 85.00 306 GLU A C 1
ATOM 2337 O O . GLU A 1 306 ? -12.290 -9.761 15.633 1.00 85.00 306 GLU A O 1
ATOM 2342 N N . GLY A 1 307 ? -10.482 -8.624 14.952 1.00 84.75 307 GLY A N 1
ATOM 2343 C CA . GLY A 1 307 ? -9.660 -8.920 16.126 1.00 84.75 307 GLY A CA 1
ATOM 2344 C C . GLY A 1 307 ? -9.856 -7.908 17.251 1.00 84.75 307 GLY A C 1
ATOM 2345 O O . GLY A 1 307 ? -10.298 -8.252 18.346 1.00 84.75 307 GLY A O 1
ATOM 2346 N N . TYR A 1 308 ? -9.548 -6.641 16.986 1.00 86.06 308 TYR A N 1
ATOM 2347 C CA . TYR A 1 308 ? -9.532 -5.597 18.003 1.00 86.06 308 TYR A CA 1
ATOM 2348 C C . TYR A 1 308 ? -10.934 -5.271 18.525 1.00 86.06 308 TYR A C 1
ATOM 2350 O O . TYR A 1 308 ? -11.135 -5.281 19.737 1.00 86.06 308 TYR A O 1
ATOM 2358 N N . LEU A 1 309 ? -11.939 -5.063 17.660 1.00 85.00 309 LEU A N 1
ATOM 2359 C CA . LEU A 1 309 ? -13.314 -4.854 18.144 1.00 85.00 309 LEU A CA 1
ATOM 2360 C C . LEU A 1 309 ? -13.825 -6.038 18.976 1.00 85.00 309 LEU A C 1
ATOM 2362 O O . LEU A 1 309 ? -14.571 -5.825 19.933 1.00 85.00 309 LEU A O 1
ATOM 2366 N N . TYR A 1 310 ? -13.419 -7.265 18.640 1.00 85.50 310 TYR A N 1
ATOM 2367 C CA . TYR A 1 310 ? -13.787 -8.452 19.408 1.00 85.50 310 TYR A CA 1
ATOM 2368 C C . TYR A 1 310 ? -13.154 -8.421 20.803 1.00 85.50 310 TYR A C 1
ATOM 2370 O O . TYR A 1 310 ? -13.856 -8.605 21.795 1.00 85.50 310 TYR A O 1
ATOM 2378 N N . GLN A 1 311 ? -11.862 -8.089 20.900 1.00 84.56 311 GLN A N 1
ATOM 2379 C CA . GLN A 1 311 ? -11.184 -7.883 22.186 1.00 84.56 311 GLN A CA 1
ATOM 2380 C C . GLN A 1 311 ? -11.850 -6.781 23.020 1.00 84.56 311 GLN A C 1
ATOM 2382 O O . GLN A 1 311 ? -12.012 -6.938 24.229 1.00 84.56 311 GLN A O 1
ATOM 2387 N N . VAL A 1 312 ? -12.286 -5.684 22.389 1.00 83.75 312 VAL A N 1
ATOM 2388 C CA . VAL A 1 312 ? -13.041 -4.633 23.085 1.00 83.75 312 VAL A CA 1
ATOM 2389 C C . VAL A 1 312 ? -14.379 -5.159 23.592 1.00 83.75 312 VAL A C 1
ATOM 2391 O O . VAL A 1 312 ? -14.733 -4.875 24.734 1.00 83.75 312 VAL A O 1
ATOM 2394 N N . GLY A 1 313 ? -15.102 -5.929 22.773 1.00 82.75 313 GLY A N 1
ATOM 2395 C CA . GLY A 1 313 ? -16.363 -6.573 23.148 1.00 82.75 313 GLY A CA 1
ATOM 2396 C C . GLY A 1 313 ? -16.237 -7.449 24.395 1.00 82.75 313 GLY A C 1
ATOM 2397 O O . GLY A 1 313 ? -17.106 -7.391 25.255 1.00 82.75 313 GLY A O 1
ATOM 2398 N N . GLN A 1 314 ? -15.124 -8.174 24.529 1.00 84.06 314 GLN A N 1
ATOM 2399 C CA . GLN A 1 314 ? -14.833 -9.054 25.670 1.00 84.06 314 GLN A CA 1
ATOM 2400 C C . GLN A 1 314 ? -14.245 -8.336 26.897 1.00 84.06 314 GLN A C 1
ATOM 2402 O O . GLN A 1 314 ? -14.013 -8.965 27.926 1.00 84.06 314 GLN A O 1
ATOM 2407 N N . SER A 1 315 ? -13.944 -7.039 26.809 1.00 82.69 315 SER A N 1
ATOM 2408 C CA . SER A 1 315 ? -13.294 -6.310 27.900 1.00 82.69 315 SER A CA 1
ATOM 2409 C C . SER A 1 315 ? -14.272 -5.988 29.032 1.00 82.69 315 SER A C 1
ATOM 2411 O O . SER A 1 315 ? -15.348 -5.433 28.800 1.00 82.69 315 SER A O 1
ATOM 2413 N N . ASP A 1 316 ? -13.831 -6.157 30.282 1.00 80.75 316 ASP A N 1
ATOM 2414 C CA . ASP A 1 316 ? -14.545 -5.678 31.479 1.00 80.75 316 ASP A CA 1
ATOM 2415 C C . ASP A 1 316 ? -14.805 -4.157 31.452 1.00 80.75 316 ASP A C 1
ATOM 2417 O O . ASP A 1 316 ? -15.670 -3.632 32.157 1.00 80.75 316 ASP A O 1
ATOM 2421 N N . LYS A 1 317 ? -14.065 -3.421 30.612 1.00 80.44 317 LYS A N 1
ATOM 2422 C CA . LYS A 1 317 ? -14.193 -1.973 30.401 1.00 80.44 317 LYS A CA 1
ATOM 2423 C C . LYS A 1 317 ? -14.990 -1.617 29.145 1.00 80.44 317 LYS A C 1
ATOM 2425 O O . LYS A 1 317 ? -14.948 -0.456 28.725 1.00 80.44 317 LYS A O 1
ATOM 2430 N N . PHE A 1 318 ? -15.748 -2.552 28.563 1.00 82.31 318 PHE A N 1
ATOM 2431 C CA . PHE A 1 318 ? -16.507 -2.354 27.322 1.00 82.31 318 PHE A CA 1
ATOM 2432 C C . PHE A 1 318 ? -17.321 -1.052 27.303 1.00 82.31 318 PHE A C 1
ATOM 2434 O O . PHE A 1 318 ? -17.281 -0.308 26.326 1.00 82.31 318 PHE A O 1
ATOM 2441 N N . ALA A 1 319 ? -18.010 -0.717 28.401 1.00 76.62 319 ALA A N 1
ATOM 2442 C CA . ALA A 1 319 ? -18.849 0.482 28.481 1.00 76.62 319 ALA A CA 1
ATOM 2443 C C . ALA A 1 319 ? -18.081 1.795 28.229 1.00 76.62 319 ALA A C 1
ATOM 2445 O O . ALA A 1 319 ? -18.651 2.725 27.653 1.00 76.62 319 ALA A O 1
ATOM 2446 N N . THR A 1 320 ? -16.811 1.848 28.638 1.00 74.31 320 THR A N 1
ATOM 2447 C CA . THR A 1 320 ? -15.903 2.987 28.439 1.00 74.31 320 THR A CA 1
ATOM 2448 C C . THR A 1 320 ? -15.172 2.868 27.105 1.00 74.31 320 THR A C 1
ATOM 2450 O O . THR A 1 320 ? -15.087 3.838 26.358 1.00 74.31 320 THR A O 1
ATOM 2453 N N . ALA A 1 321 ? -14.677 1.672 26.775 1.00 75.81 321 ALA A N 1
ATOM 2454 C CA . ALA A 1 321 ? -13.915 1.424 25.557 1.00 75.81 321 ALA A CA 1
ATOM 2455 C C . ALA A 1 321 ? -14.757 1.626 24.287 1.00 75.81 321 ALA A C 1
ATOM 2457 O O . ALA A 1 321 ? -14.256 2.193 23.318 1.00 75.81 321 ALA A O 1
ATOM 2458 N N . ARG A 1 322 ? -16.051 1.264 24.304 1.00 79.75 322 ARG A N 1
ATOM 2459 C CA . ARG A 1 322 ? -16.958 1.407 23.149 1.00 79.75 322 ARG A CA 1
ATOM 2460 C C . ARG A 1 322 ? -17.059 2.841 22.626 1.00 79.75 322 ARG A C 1
ATOM 2462 O O . ARG A 1 322 ? -17.200 3.027 21.424 1.00 79.75 322 ARG A O 1
ATOM 2469 N N . GLN A 1 323 ? -16.947 3.848 23.497 1.00 74.75 323 GLN A N 1
ATOM 2470 C CA . GLN A 1 323 ? -16.976 5.259 23.085 1.00 74.75 323 GLN A CA 1
ATOM 2471 C C . GLN A 1 323 ? -15.754 5.627 22.234 1.00 74.75 323 GLN A C 1
ATOM 2473 O O . GLN A 1 323 ? -15.846 6.465 21.343 1.00 74.75 323 GLN A O 1
ATOM 2478 N N . SER A 1 324 ? -14.609 4.980 22.475 1.00 72.94 324 SER A N 1
ATOM 2479 C CA . SER A 1 324 ? -13.381 5.225 21.715 1.00 72.94 324 SER A CA 1
ATOM 2480 C C . SER A 1 324 ? -13.361 4.552 20.339 1.00 72.94 324 SER A C 1
ATOM 2482 O O . SER A 1 324 ? -12.505 4.863 19.512 1.00 72.94 324 SER A O 1
ATOM 2484 N N . ILE A 1 325 ? -14.269 3.605 20.093 1.00 79.31 325 ILE A N 1
ATOM 2485 C CA . ILE A 1 325 ? -14.262 2.750 18.896 1.00 79.31 325 ILE A CA 1
ATOM 2486 C C . ILE A 1 325 ? -15.560 2.823 18.087 1.00 79.31 325 ILE A C 1
ATOM 2488 O O . ILE A 1 325 ? -15.643 2.210 17.025 1.00 79.31 325 ILE A O 1
ATOM 2492 N N . SER A 1 326 ? -16.569 3.575 18.540 1.00 80.12 326 SER A N 1
ATOM 2493 C CA . SER A 1 326 ? -17.875 3.646 17.868 1.00 80.12 326 SER A CA 1
ATOM 2494 C C . SER A 1 326 ? -17.788 4.167 16.433 1.00 80.12 326 SER A C 1
ATOM 2496 O O . SER A 1 326 ? -18.578 3.778 15.576 1.00 80.12 326 SER A O 1
ATOM 2498 N N . TRP A 1 327 ? -16.764 4.968 16.127 1.00 81.69 327 TRP A N 1
ATOM 2499 C CA . TRP A 1 327 ? -16.458 5.423 14.771 1.00 81.69 327 TRP A CA 1
ATOM 2500 C C . TRP A 1 327 ? -16.261 4.271 13.772 1.00 81.69 327 TRP A C 1
ATOM 2502 O O . TRP A 1 327 ? -16.617 4.430 12.605 1.00 81.69 327 TRP A O 1
ATOM 2512 N N . VAL A 1 328 ? -15.762 3.108 14.213 1.00 86.31 328 VAL A N 1
ATOM 2513 C CA . VAL A 1 328 ? -15.554 1.937 13.344 1.00 86.31 328 VAL A CA 1
ATOM 2514 C C . VAL A 1 328 ? -16.889 1.428 12.793 1.00 86.31 328 VAL A C 1
ATOM 2516 O O . VAL A 1 328 ? -16.959 0.972 11.655 1.00 86.31 328 VAL A O 1
ATOM 2519 N N . TRP A 1 329 ? -17.980 1.572 13.553 1.00 84.81 329 TRP A N 1
ATOM 2520 C CA . TRP A 1 329 ? -19.312 1.108 13.146 1.00 84.81 329 TRP A CA 1
ATOM 2521 C C . TRP A 1 329 ? -19.873 1.889 11.956 1.00 84.81 329 TRP A C 1
ATOM 2523 O O . TRP A 1 329 ? -20.754 1.404 11.247 1.00 84.81 329 TRP A O 1
ATOM 2533 N N . HIS A 1 330 ? -19.374 3.108 11.746 1.00 85.38 330 HIS A N 1
ATOM 2534 C CA . HIS A 1 330 ? -19.811 3.996 10.675 1.00 85.38 330 HIS A CA 1
ATOM 2535 C C . HIS A 1 330 ? -19.021 3.814 9.377 1.00 85.38 330 HIS A C 1
ATOM 2537 O O . HIS A 1 330 ? -19.382 4.437 8.375 1.00 85.38 330 HIS A O 1
ATOM 2543 N N . LEU A 1 331 ? -17.964 2.993 9.375 1.00 88.56 331 LEU A N 1
ATOM 2544 C CA . LEU A 1 331 ? -17.164 2.747 8.182 1.00 88.56 331 LEU A CA 1
ATOM 2545 C C . LEU A 1 331 ? -17.998 2.036 7.115 1.00 88.56 331 LEU A C 1
ATOM 2547 O O . LEU A 1 331 ? -18.649 1.026 7.372 1.00 88.56 331 LEU A O 1
ATOM 2551 N N . LYS A 1 332 ? -17.952 2.578 5.900 1.00 89.38 332 LYS A N 1
ATOM 2552 C CA . LYS A 1 332 ? -18.586 2.006 4.711 1.00 89.38 332 LYS A CA 1
ATOM 2553 C C . LYS A 1 332 ? -17.546 1.430 3.763 1.00 89.38 332 LYS A C 1
ATOM 2555 O O . LYS A 1 332 ? -17.727 0.336 3.239 1.00 89.38 332 LYS A O 1
ATOM 2560 N N . SER A 1 333 ? -16.481 2.186 3.512 1.00 90.56 333 SER A N 1
ATOM 2561 C CA . SER A 1 333 ? -15.461 1.803 2.541 1.00 90.56 333 SER A CA 1
ATOM 2562 C C . SER A 1 333 ? -14.069 2.226 2.983 1.00 90.56 333 SER A C 1
ATOM 2564 O O . SER A 1 333 ? -13.903 3.178 3.748 1.00 90.56 333 SER A O 1
ATOM 2566 N N . VAL A 1 334 ? -13.063 1.517 2.490 1.00 90.25 334 VAL A N 1
ATOM 2567 C CA . VAL A 1 334 ? -11.654 1.741 2.789 1.00 90.25 334 VAL A CA 1
ATOM 2568 C C . VAL A 1 334 ? -10.877 1.770 1.484 1.00 90.25 334 VAL A C 1
ATOM 2570 O O . VAL A 1 334 ? -11.046 0.900 0.632 1.00 90.25 334 VAL A O 1
ATOM 2573 N N . ARG A 1 335 ? -10.018 2.774 1.326 1.00 88.50 335 ARG A N 1
ATOM 2574 C CA . ARG A 1 335 ? -9.109 2.915 0.188 1.00 88.50 335 ARG A CA 1
ATOM 2575 C C . ARG A 1 335 ? -7.669 2.851 0.666 1.00 88.50 335 ARG A C 1
ATOM 2577 O O . ARG A 1 335 ? -7.337 3.405 1.716 1.00 88.50 335 ARG A O 1
ATOM 2584 N N . LEU A 1 336 ? -6.827 2.192 -0.119 1.00 84.88 336 LEU A N 1
ATOM 2585 C CA . LEU A 1 336 ? -5.433 1.916 0.223 1.00 84.88 336 LEU A CA 1
ATOM 2586 C C . LEU A 1 336 ? -4.491 2.906 -0.483 1.00 84.88 336 LEU A C 1
ATOM 2588 O O . LEU A 1 336 ? -4.805 3.372 -1.579 1.00 84.88 336 LEU A O 1
ATOM 2592 N N . ALA A 1 337 ? -3.355 3.226 0.143 1.00 78.56 337 ALA A N 1
ATOM 2593 C CA . ALA A 1 337 ? -2.258 4.042 -0.396 1.00 78.56 337 ALA A CA 1
ATOM 2594 C C . ALA A 1 337 ? -2.697 5.380 -1.037 1.00 78.56 337 ALA A C 1
ATOM 2596 O O . ALA A 1 337 ? -2.277 5.760 -2.133 1.00 78.56 337 ALA A O 1
ATOM 2597 N N . GLN A 1 338 ? -3.571 6.122 -0.356 1.00 82.00 338 GLN A N 1
ATOM 2598 C CA . GLN A 1 338 ? -4.164 7.340 -0.902 1.00 82.00 338 GLN A CA 1
ATOM 2599 C C . GLN A 1 338 ? -3.292 8.570 -0.638 1.00 82.00 338 GLN A C 1
ATOM 2601 O O . GLN A 1 338 ? -2.828 8.828 0.472 1.00 82.00 338 GLN A O 1
ATOM 2606 N N . THR A 1 339 ? -3.129 9.392 -1.674 1.00 82.06 339 THR A N 1
ATOM 2607 C CA . THR A 1 339 ? -2.523 10.721 -1.557 1.00 82.06 339 THR A CA 1
ATOM 2608 C C . THR A 1 339 ? -3.618 11.779 -1.496 1.00 82.06 339 THR A C 1
ATOM 2610 O O . THR A 1 339 ? -4.354 11.977 -2.463 1.00 82.06 339 THR A O 1
ATOM 2613 N N . LEU A 1 340 ? -3.707 12.485 -0.371 1.00 83.06 340 LEU A N 1
ATOM 2614 C CA . LEU A 1 340 ? -4.634 13.592 -0.177 1.00 83.06 340 LEU A CA 1
ATOM 2615 C C . LEU A 1 340 ? -3.958 14.898 -0.600 1.00 83.06 340 LEU A C 1
ATOM 2617 O O . LEU A 1 340 ? -2.907 15.276 -0.077 1.00 83.06 340 LEU A O 1
ATOM 2621 N N . ARG A 1 341 ? -4.563 15.585 -1.574 1.00 76.50 341 ARG A N 1
ATOM 2622 C CA . ARG A 1 341 ? -4.078 16.882 -2.055 1.00 76.50 341 ARG A CA 1
ATOM 2623 C C . ARG A 1 341 ? -4.510 17.982 -1.097 1.00 76.50 341 ARG A C 1
ATOM 2625 O O . ARG A 1 341 ? -5.689 18.094 -0.768 1.00 76.50 341 ARG A O 1
ATOM 2632 N N . THR A 1 342 ? -3.562 18.815 -0.700 1.00 74.31 342 THR A N 1
ATOM 2633 C CA . THR A 1 342 ? -3.782 19.985 0.150 1.00 74.31 342 THR A CA 1
ATOM 2634 C C . THR A 1 342 ? -3.248 21.240 -0.528 1.00 74.31 342 THR A C 1
ATOM 2636 O O . THR A 1 342 ? -2.444 21.158 -1.456 1.00 74.31 342 THR A O 1
ATOM 2639 N N . ALA A 1 343 ? -3.662 22.414 -0.048 1.00 70.81 343 ALA A N 1
ATOM 2640 C CA . ALA A 1 343 ? -3.088 23.681 -0.502 1.00 70.81 343 ALA A CA 1
ATOM 2641 C C . ALA A 1 343 ? -1.578 23.798 -0.194 1.00 70.81 343 ALA A C 1
ATOM 2643 O O . ALA A 1 343 ? -0.874 24.545 -0.863 1.00 70.81 343 ALA A O 1
ATOM 2644 N N . GLU A 1 344 ? -1.087 23.049 0.798 1.00 69.25 344 GLU A N 1
ATOM 2645 C CA . GLU A 1 344 ? 0.298 23.073 1.290 1.00 69.25 344 GLU A CA 1
ATOM 2646 C C . GLU A 1 344 ? 1.164 21.950 0.679 1.00 69.25 344 GLU A C 1
ATOM 2648 O O . GLU A 1 344 ? 2.368 21.901 0.914 1.00 69.25 344 GLU A O 1
ATOM 2653 N N . GLY A 1 345 ? 0.577 21.054 -0.125 1.00 73.38 345 GLY A N 1
ATOM 2654 C CA . GLY A 1 345 ? 1.267 19.914 -0.729 1.00 73.38 345 GLY A CA 1
ATOM 2655 C C . GLY A 1 345 ? 0.439 18.628 -0.737 1.00 73.38 345 GLY A C 1
ATOM 2656 O O . GLY A 1 345 ? -0.771 18.629 -0.517 1.00 73.38 345 GLY A O 1
ATOM 2657 N N . ASN A 1 346 ? 1.093 17.502 -0.996 1.00 77.94 346 ASN A N 1
ATOM 2658 C CA . ASN A 1 346 ? 0.465 16.183 -1.008 1.00 77.94 346 ASN A CA 1
ATOM 2659 C C . ASN A 1 346 ? 0.833 15.419 0.265 1.00 77.94 346 ASN A C 1
ATOM 2661 O O . ASN A 1 346 ? 2.016 15.268 0.560 1.00 77.94 346 ASN A O 1
ATOM 2665 N N . ILE A 1 347 ? -0.167 14.908 0.983 1.00 83.50 347 ILE A N 1
ATOM 2666 C CA . ILE A 1 347 ? 0.034 14.091 2.185 1.00 83.50 347 ILE A CA 1
ATOM 2667 C C . ILE A 1 347 ? -0.442 12.672 1.889 1.00 83.50 347 ILE A C 1
ATOM 2669 O O . ILE A 1 347 ? -1.579 12.466 1.463 1.00 83.50 347 ILE A O 1
ATOM 2673 N N . MET A 1 348 ? 0.430 11.689 2.103 1.00 83.81 348 MET A N 1
ATOM 2674 C CA . MET A 1 348 ? 0.127 10.280 1.860 1.00 83.81 348 MET A CA 1
ATOM 2675 C C . MET A 1 348 ? -0.333 9.584 3.143 1.00 83.81 348 MET A C 1
ATOM 2677 O O . MET A 1 348 ? 0.238 9.796 4.221 1.00 83.81 348 MET A O 1
ATOM 2681 N N . PHE A 1 349 ? -1.359 8.750 2.999 1.00 89.50 349 PHE A N 1
ATOM 2682 C CA . PHE A 1 349 ? -1.843 7.829 4.018 1.00 89.50 349 PHE A CA 1
ATOM 2683 C C . PHE A 1 349 ? -1.950 6.424 3.433 1.00 89.50 349 PHE A C 1
ATOM 2685 O O . PHE A 1 349 ? -2.386 6.229 2.298 1.00 89.50 349 PHE A O 1
ATOM 2692 N N . ASP A 1 350 ? -1.571 5.451 4.245 1.00 87.94 350 ASP A N 1
ATOM 2693 C CA . ASP A 1 350 ? -1.607 4.030 3.928 1.00 87.94 350 ASP A CA 1
ATOM 2694 C C . ASP A 1 350 ? -3.041 3.524 3.801 1.00 87.94 350 ASP A C 1
ATOM 2696 O O . ASP A 1 350 ? -3.359 2.744 2.904 1.00 87.94 350 ASP A O 1
ATOM 2700 N N . VAL A 1 351 ? -3.931 4.026 4.656 1.00 91.19 351 VAL A N 1
ATOM 2701 C CA . VAL A 1 351 ? -5.362 3.744 4.592 1.00 91.19 351 VAL A CA 1
ATOM 2702 C C . VAL A 1 351 ? -6.165 5.020 4.832 1.00 91.19 351 VAL A C 1
ATOM 2704 O O . VAL A 1 351 ? -5.884 5.799 5.746 1.00 91.19 351 VAL A O 1
ATOM 2707 N N . VAL A 1 352 ? -7.203 5.203 4.017 1.00 92.25 352 VAL A N 1
ATOM 2708 C CA . VAL A 1 352 ? -8.226 6.240 4.176 1.00 92.25 352 VAL A CA 1
ATOM 2709 C C . VAL A 1 352 ? -9.590 5.566 4.145 1.00 92.25 352 VAL A C 1
ATOM 2711 O O . VAL A 1 352 ? -9.957 4.963 3.135 1.00 92.25 352 VAL A O 1
ATOM 2714 N N . ALA A 1 353 ? -10.345 5.661 5.239 1.00 92.56 353 ALA A N 1
ATOM 2715 C CA . ALA A 1 353 ? -11.679 5.076 5.320 1.00 92.56 353 ALA A CA 1
ATOM 2716 C C . ALA A 1 353 ? -12.774 6.144 5.357 1.00 92.56 353 ALA A C 1
ATOM 2718 O O . ALA A 1 353 ? -12.615 7.224 5.937 1.00 92.56 353 ALA A O 1
ATOM 2719 N N . TYR A 1 354 ? -13.897 5.808 4.734 1.00 90.88 354 TYR A N 1
ATOM 2720 C CA . TYR A 1 354 ? -15.030 6.686 4.498 1.00 90.88 354 TYR A CA 1
ATOM 2721 C C . TYR A 1 354 ? -16.264 6.170 5.227 1.00 90.88 354 TYR A C 1
ATOM 2723 O O . TYR A 1 354 ? -16.510 4.961 5.287 1.00 90.88 354 TYR A O 1
ATOM 2731 N N . ASP A 1 355 ? -17.045 7.100 5.766 1.00 88.75 355 ASP A N 1
ATOM 2732 C CA . ASP A 1 355 ? -18.335 6.798 6.374 1.00 88.75 355 ASP A CA 1
ATOM 2733 C C . ASP A 1 355 ? -19.459 6.642 5.331 1.00 88.75 355 ASP A C 1
ATOM 2735 O O . ASP A 1 355 ? -19.266 6.788 4.122 1.00 88.75 355 ASP A O 1
ATOM 2739 N N . ALA A 1 356 ? -20.675 6.359 5.803 1.00 83.69 356 ALA A N 1
ATOM 2740 C CA . ALA A 1 356 ? -21.859 6.247 4.950 1.00 83.69 356 ALA A CA 1
ATOM 2741 C C . ALA A 1 356 ? -22.220 7.534 4.176 1.00 83.69 356 ALA A C 1
ATOM 2743 O O . ALA A 1 356 ? -22.981 7.460 3.212 1.00 83.69 356 ALA A O 1
ATOM 2744 N N . SER A 1 357 ? -21.695 8.691 4.592 1.00 84.88 357 SER A N 1
ATOM 2745 C CA . SER A 1 357 ? -21.869 9.989 3.927 1.00 84.88 357 SER A CA 1
ATOM 2746 C C . SER A 1 357 ? -20.710 10.325 2.982 1.00 84.88 357 SER A C 1
ATOM 2748 O O . SER A 1 357 ? -20.602 11.474 2.553 1.00 84.88 357 SER A O 1
ATOM 2750 N N . GLU A 1 358 ? -19.837 9.357 2.676 1.00 85.19 358 GLU A N 1
ATOM 2751 C CA . GLU A 1 358 ? -18.632 9.527 1.852 1.00 85.19 358 GLU A CA 1
ATOM 2752 C C . GLU A 1 358 ? -17.639 10.557 2.422 1.00 85.19 358 GLU A C 1
ATOM 2754 O O . GLU A 1 358 ? -16.817 11.123 1.697 1.00 85.19 358 GLU A O 1
ATOM 2759 N N . LYS A 1 359 ? -17.683 10.813 3.736 1.00 87.94 359 LYS A N 1
ATOM 2760 C CA . LYS A 1 359 ? -16.706 11.672 4.415 1.00 87.94 359 LYS A CA 1
ATOM 2761 C C . LYS A 1 359 ? -15.573 10.825 4.973 1.00 87.94 359 LYS A C 1
ATOM 2763 O O . LYS A 1 359 ? -15.797 9.733 5.490 1.00 87.94 359 LYS A O 1
ATOM 2768 N N . ILE A 1 360 ? -14.351 11.353 4.898 1.00 89.31 360 ILE A N 1
ATOM 2769 C CA . ILE A 1 360 ? -13.170 10.713 5.491 1.00 89.31 360 ILE A CA 1
ATOM 2770 C C . ILE A 1 360 ? -13.373 10.643 7.003 1.00 89.31 360 ILE A C 1
ATOM 2772 O O . ILE A 1 360 ? -13.417 11.685 7.651 1.00 89.31 360 ILE A O 1
ATOM 2776 N N . SER A 1 361 ? -13.471 9.427 7.538 1.00 90.12 361 SER A N 1
ATOM 2777 C CA . SER A 1 361 ? -13.724 9.155 8.956 1.00 90.12 361 SER A CA 1
ATOM 2778 C C . SER A 1 361 ? -12.475 8.683 9.694 1.00 90.12 361 SER A C 1
ATOM 2780 O O . SER A 1 361 ? -12.286 8.998 10.871 1.00 90.12 361 SER A O 1
ATOM 2782 N N . PHE A 1 362 ? -11.587 7.982 8.986 1.00 92.81 362 PHE A N 1
ATOM 2783 C CA . PHE A 1 362 ? -10.391 7.387 9.564 1.00 92.81 362 PHE A CA 1
ATOM 2784 C C . PHE A 1 362 ? -9.189 7.499 8.630 1.00 92.81 362 PHE A C 1
ATOM 2786 O O . PHE A 1 362 ? -9.312 7.348 7.412 1.00 92.81 362 PHE A O 1
ATOM 2793 N N . LEU A 1 363 ? -8.030 7.767 9.230 1.00 94.25 363 LEU A N 1
ATOM 2794 C CA . LEU A 1 363 ? -6.740 7.862 8.558 1.00 94.25 363 LEU A CA 1
ATOM 2795 C C . LEU A 1 363 ? -5.729 6.958 9.248 1.00 94.25 363 LEU A C 1
ATOM 2797 O O . LEU A 1 363 ? -5.621 6.965 10.472 1.00 94.25 363 LEU A O 1
ATOM 2801 N N . MET A 1 364 ? -4.935 6.241 8.467 1.00 95.00 364 MET A N 1
ATOM 2802 C CA . MET A 1 364 ? -3.882 5.400 9.011 1.00 95.00 364 MET A CA 1
ATOM 2803 C C . MET A 1 364 ? -2.588 5.544 8.231 1.00 95.00 364 MET A C 1
ATOM 2805 O O . MET A 1 364 ? -2.590 5.744 7.013 1.00 95.00 364 MET A O 1
ATOM 2809 N N . ARG A 1 365 ? -1.484 5.447 8.969 1.00 93.12 365 ARG A N 1
ATOM 2810 C CA . ARG A 1 365 ? -0.130 5.401 8.429 1.00 93.12 365 ARG A CA 1
ATOM 2811 C C . ARG A 1 365 ? 0.643 4.247 9.051 1.00 93.12 365 ARG A C 1
ATOM 2813 O O . ARG A 1 365 ? 0.588 4.056 10.264 1.00 93.12 365 ARG A O 1
ATOM 2820 N N . MET A 1 366 ? 1.372 3.528 8.213 1.00 88.44 366 MET A N 1
ATOM 2821 C CA . MET A 1 366 ? 2.354 2.536 8.610 1.00 88.44 366 MET A CA 1
ATOM 2822 C C . MET A 1 366 ? 3.738 3.180 8.578 1.00 88.44 366 MET A C 1
ATOM 2824 O O . MET A 1 366 ? 4.123 3.830 7.608 1.00 88.44 366 MET A O 1
ATOM 2828 N N . GLY A 1 367 ? 4.466 3.048 9.675 1.00 81.38 367 GLY A N 1
ATOM 2829 C CA . GLY A 1 367 ? 5.811 3.562 9.841 1.00 81.38 367 GLY A CA 1
ATOM 2830 C C . GLY A 1 367 ? 6.833 2.446 9.954 1.00 81.38 367 GLY A C 1
ATOM 2831 O O . GLY A 1 367 ? 6.591 1.414 10.582 1.00 81.38 367 GLY A O 1
ATOM 2832 N N . VAL A 1 368 ? 8.013 2.696 9.390 1.00 72.69 368 VAL A N 1
ATOM 2833 C CA . VAL A 1 368 ? 9.205 1.861 9.602 1.00 72.69 368 VAL A CA 1
ATOM 2834 C C . VAL A 1 368 ? 9.859 2.178 10.957 1.00 72.69 368 VAL A C 1
ATOM 2836 O O . VAL A 1 368 ? 10.762 1.473 11.370 1.00 72.69 368 VAL A O 1
ATOM 2839 N N . GLY A 1 369 ? 9.426 3.226 11.666 1.00 74.56 369 GLY A N 1
ATOM 2840 C CA . GLY A 1 369 ? 9.989 3.641 12.950 1.00 74.56 369 GLY A CA 1
ATOM 2841 C C . GLY A 1 369 ? 8.924 3.810 14.028 1.00 74.56 369 GLY A C 1
ATOM 2842 O O . GLY A 1 369 ? 7.787 4.177 13.744 1.00 74.56 369 GLY A O 1
ATOM 2843 N N . GLY A 1 370 ? 9.323 3.571 15.275 1.00 82.25 370 GLY A N 1
ATOM 2844 C CA . GLY A 1 370 ? 8.532 3.842 16.471 1.00 82.25 370 GLY A CA 1
ATOM 2845 C C . GLY A 1 370 ? 8.922 5.156 17.145 1.00 82.25 370 GLY A C 1
ATOM 2846 O O . GLY A 1 370 ? 8.749 5.274 18.352 1.00 82.25 370 GLY A O 1
ATOM 2847 N N . SER A 1 371 ? 9.487 6.118 16.405 1.00 89.31 371 SER A N 1
ATOM 2848 C CA . SER A 1 371 ? 10.075 7.322 16.995 1.00 89.31 371 SER A CA 1
ATOM 2849 C C . SER A 1 371 ? 9.041 8.400 17.304 1.00 89.31 371 SER A C 1
ATOM 2851 O O . SER A 1 371 ? 8.016 8.545 16.626 1.00 89.31 371 SER A O 1
ATOM 2853 N N . ARG A 1 372 ? 9.340 9.248 18.290 1.00 92.00 372 ARG A N 1
ATOM 2854 C CA . ARG A 1 372 ? 8.508 10.417 18.600 1.00 92.00 372 ARG A CA 1
ATOM 2855 C C . ARG A 1 372 ? 8.328 11.356 17.407 1.00 92.00 372 ARG A C 1
ATOM 2857 O O . ARG A 1 372 ? 7.231 11.883 17.222 1.00 92.00 372 ARG A O 1
ATOM 2864 N N . ALA A 1 373 ? 9.371 11.567 16.604 1.00 89.44 373 ALA A N 1
ATOM 2865 C CA . ALA A 1 373 ? 9.314 12.458 15.446 1.00 89.44 373 ALA A CA 1
ATOM 2866 C C . ALA A 1 373 ? 8.307 11.961 14.395 1.00 89.44 373 ALA A C 1
ATOM 2868 O O . ALA A 1 373 ? 7.561 12.759 13.821 1.00 89.44 373 ALA A O 1
ATOM 2869 N N . ASP A 1 374 ? 8.236 10.645 14.186 1.00 89.19 374 ASP A N 1
ATOM 2870 C CA . ASP A 1 374 ? 7.298 10.050 13.236 1.00 89.19 374 ASP A CA 1
ATOM 2871 C C . ASP A 1 374 ? 5.846 10.200 13.701 1.00 89.19 374 ASP A C 1
ATOM 2873 O O . ASP A 1 374 ? 4.973 10.594 12.917 1.00 89.19 374 ASP A O 1
ATOM 2877 N N . VAL A 1 375 ? 5.593 9.958 14.992 1.00 92.56 375 VAL A N 1
ATOM 2878 C CA . VAL A 1 375 ? 4.262 10.127 15.592 1.00 92.56 375 VAL A CA 1
ATOM 2879 C C . VAL A 1 375 ? 3.848 11.604 15.592 1.00 92.56 375 VAL A C 1
ATOM 2881 O O . VAL A 1 375 ? 2.717 11.923 15.221 1.00 92.56 375 VAL A O 1
ATOM 2884 N N . GLU A 1 376 ? 4.754 12.529 15.929 1.00 93.25 376 GLU A N 1
ATOM 2885 C CA . GLU A 1 376 ? 4.510 13.979 15.878 1.00 93.25 376 GLU A CA 1
ATOM 2886 C C . GLU A 1 376 ? 4.142 14.454 14.469 1.00 93.25 376 GLU A C 1
ATOM 2888 O O . GLU A 1 376 ? 3.178 15.212 14.284 1.00 93.25 376 GLU A O 1
ATOM 2893 N N . LYS A 1 377 ? 4.878 13.979 13.460 1.00 91.94 377 LYS A N 1
ATOM 2894 C CA . LYS A 1 377 ? 4.591 14.269 12.055 1.00 91.94 377 LYS A CA 1
ATOM 2895 C C . LYS A 1 377 ? 3.227 13.720 11.645 1.00 91.94 377 LYS A C 1
ATOM 2897 O O . LYS A 1 377 ? 2.444 14.440 11.032 1.00 91.94 377 LYS A O 1
ATOM 2902 N N . PHE A 1 378 ? 2.906 12.483 12.020 1.00 94.25 378 PHE A N 1
ATOM 2903 C CA . PHE A 1 378 ? 1.601 11.885 11.739 1.00 94.25 378 PHE A CA 1
ATOM 2904 C C . PHE A 1 378 ? 0.442 12.680 12.360 1.00 94.25 378 PHE A C 1
ATOM 2906 O O . PHE A 1 378 ? -0.515 13.017 11.663 1.00 94.25 378 PHE A O 1
ATOM 2913 N N . VAL A 1 379 ? 0.538 13.048 13.642 1.00 92.81 379 VAL A N 1
ATOM 2914 C CA . VAL A 1 379 ? -0.484 13.861 14.329 1.00 92.81 379 VAL A CA 1
ATOM 2915 C C . VAL A 1 379 ? -0.653 15.227 13.658 1.00 92.81 379 VAL A C 1
ATOM 2917 O O . VAL A 1 379 ? -1.781 15.707 13.492 1.00 92.81 379 VAL A O 1
ATOM 2920 N N . THR A 1 380 ? 0.454 15.843 13.236 1.00 91.31 380 THR A N 1
ATOM 2921 C CA . THR A 1 380 ? 0.445 17.117 12.506 1.00 91.31 380 THR A CA 1
ATOM 2922 C C . THR A 1 380 ? -0.266 16.978 11.163 1.00 91.31 380 THR A C 1
ATOM 2924 O O . THR A 1 380 ? -1.171 17.759 10.875 1.00 91.31 380 THR A O 1
ATOM 2927 N N . ASP A 1 381 ? 0.062 15.949 10.383 1.00 91.75 381 ASP A N 1
ATOM 2928 C CA . ASP A 1 381 ? -0.556 15.678 9.084 1.00 91.75 381 ASP A CA 1
ATOM 2929 C C . ASP A 1 381 ? -2.072 15.464 9.209 1.00 91.75 381 ASP A C 1
ATOM 2931 O O . ASP A 1 381 ? -2.852 16.082 8.482 1.00 91.75 381 ASP A O 1
ATOM 2935 N N . VAL A 1 382 ? -2.516 14.652 10.176 1.00 91.50 382 VAL A N 1
ATOM 2936 C CA . VAL A 1 382 ? -3.949 14.426 10.443 1.00 91.50 382 VAL A CA 1
ATOM 2937 C C . VAL A 1 382 ? -4.645 15.732 10.836 1.00 91.50 382 VAL A C 1
ATOM 2939 O O . VAL A 1 382 ? -5.738 16.029 10.347 1.00 91.50 382 VAL A O 1
ATOM 2942 N N . THR A 1 383 ? -4.005 16.548 11.677 1.00 88.94 383 THR A N 1
ATOM 2943 C CA . THR A 1 383 ? -4.532 17.858 12.090 1.00 88.94 383 THR A CA 1
ATOM 2944 C C . THR A 1 383 ? -4.659 18.810 10.900 1.00 88.94 383 THR A C 1
ATOM 2946 O O . THR A 1 383 ? -5.674 19.499 10.766 1.00 88.94 383 THR A O 1
ATOM 2949 N N . THR A 1 384 ? -3.671 18.817 10.004 1.00 87.56 384 THR A N 1
ATOM 2950 C CA . THR A 1 384 ? -3.685 19.603 8.767 1.00 87.56 384 THR A CA 1
ATOM 2951 C C . THR A 1 384 ? -4.831 19.176 7.857 1.00 87.56 384 THR A C 1
ATOM 2953 O O . THR A 1 384 ? -5.614 20.033 7.443 1.00 87.56 384 THR A O 1
ATOM 2956 N N . ILE A 1 385 ? -5.004 17.873 7.608 1.00 87.38 385 ILE A N 1
ATOM 2957 C CA . ILE A 1 385 ? -6.125 17.365 6.803 1.00 87.38 385 ILE A CA 1
ATOM 2958 C C . ILE A 1 385 ? -7.466 17.741 7.439 1.00 87.38 385 ILE A C 1
ATOM 2960 O O . ILE A 1 385 ? -8.337 18.277 6.755 1.00 87.38 385 ILE A O 1
ATOM 2964 N N . LYS A 1 386 ? -7.631 17.544 8.754 1.00 85.31 386 LYS A N 1
ATOM 2965 C CA . LYS A 1 386 ? -8.880 17.879 9.457 1.00 85.31 386 LYS A CA 1
ATOM 2966 C C . LYS A 1 386 ? -9.223 19.365 9.351 1.00 85.31 386 LYS A C 1
ATOM 2968 O O . LYS A 1 386 ? -10.379 19.701 9.104 1.00 85.31 386 LYS A O 1
ATOM 2973 N N . ARG A 1 387 ? -8.230 20.249 9.495 1.00 83.94 387 ARG A N 1
ATOM 2974 C CA . ARG A 1 387 ? -8.393 21.703 9.325 1.00 83.94 387 ARG A CA 1
ATOM 2975 C C . ARG A 1 387 ? -8.859 22.050 7.910 1.00 83.94 387 ARG A C 1
ATOM 2977 O O . ARG A 1 387 ? -9.777 22.848 7.751 1.00 83.94 387 ARG A O 1
ATOM 2984 N N . LEU A 1 388 ? -8.231 21.461 6.894 1.00 79.00 388 LEU A N 1
ATOM 2985 C CA . LEU A 1 388 ? -8.490 21.789 5.491 1.00 79.00 388 LEU A CA 1
ATOM 2986 C C . LEU A 1 388 ? -9.827 21.253 4.974 1.00 79.00 388 LEU A C 1
ATOM 2988 O O . LEU A 1 388 ? -10.444 21.889 4.125 1.00 79.00 388 LEU A O 1
ATOM 2992 N N . LEU A 1 389 ? -10.306 20.124 5.500 1.00 75.06 389 LEU A N 1
ATOM 2993 C CA . LEU A 1 389 ? -11.612 19.569 5.130 1.00 75.06 389 LEU A CA 1
ATOM 2994 C C . LEU A 1 389 ? -12.797 20.416 5.625 1.00 75.06 389 LEU A C 1
ATOM 2996 O O . LEU A 1 389 ? -13.934 20.131 5.247 1.00 75.06 389 LEU A O 1
ATOM 3000 N N . GLY A 1 390 ? -12.565 21.426 6.477 1.00 58.44 390 GLY A N 1
ATOM 3001 C CA . GLY A 1 390 ? -13.536 22.460 6.871 1.00 58.44 390 GLY A CA 1
ATOM 3002 C C . GLY A 1 390 ? -14.768 21.975 7.647 1.00 58.44 390 GLY A C 1
ATOM 3003 O O . GLY A 1 390 ? -15.523 22.782 8.181 1.00 58.44 390 GLY A O 1
ATOM 3004 N N . THR A 1 391 ? -14.975 20.662 7.747 1.00 59.25 391 THR A N 1
ATOM 3005 C CA . THR A 1 391 ? -16.060 20.025 8.489 1.00 59.25 391 THR A CA 1
ATOM 3006 C C . THR A 1 391 ? -15.490 19.490 9.796 1.00 59.25 391 THR A C 1
ATOM 3008 O O . THR A 1 391 ? -14.735 18.517 9.814 1.00 59.25 391 THR A O 1
ATOM 3011 N N . THR A 1 392 ? -15.857 20.131 10.907 1.00 51.09 392 THR A N 1
ATOM 3012 C CA . THR A 1 392 ? -15.414 19.814 12.281 1.00 51.09 392 THR A CA 1
ATOM 3013 C C . THR A 1 392 ? -15.570 18.332 12.656 1.00 51.09 392 THR A C 1
ATOM 3015 O O . THR A 1 392 ? -14.852 17.817 13.518 1.00 51.09 392 THR A O 1
ATOM 3018 N N . GLU A 1 393 ? -16.450 17.611 11.964 1.00 56.47 393 GLU A N 1
ATOM 3019 C CA . GLU A 1 393 ? -16.840 16.244 12.287 1.00 56.47 393 GLU A CA 1
ATOM 3020 C C . GLU A 1 393 ? -16.264 15.132 11.408 1.00 56.47 393 GLU A C 1
ATOM 3022 O O . GLU A 1 393 ? -16.489 13.981 11.770 1.00 56.47 393 GLU A O 1
ATOM 3027 N N . SER A 1 394 ? -15.568 15.417 10.301 1.00 74.00 394 SER A N 1
ATOM 3028 C CA . SER A 1 394 ? -15.216 14.367 9.323 1.00 74.00 394 SER A CA 1
ATOM 3029 C C . SER A 1 394 ? -14.294 13.302 9.921 1.00 74.00 394 SER A C 1
ATOM 3031 O O . SER A 1 394 ? -14.724 12.173 10.125 1.00 74.00 394 SER A O 1
ATOM 3033 N N . ILE A 1 395 ? -13.069 13.668 10.303 1.00 87.88 395 ILE A N 1
ATOM 3034 C CA . ILE A 1 395 ? -12.100 12.705 10.848 1.00 87.88 395 ILE A CA 1
ATOM 3035 C C . ILE A 1 395 ? -12.422 12.400 12.315 1.00 87.88 395 ILE A C 1
ATOM 3037 O O . ILE A 1 395 ? -12.317 13.292 13.166 1.00 87.88 395 ILE A O 1
ATOM 3041 N N . LYS A 1 396 ? -12.805 11.152 12.601 1.00 87.00 396 LYS A N 1
ATOM 3042 C CA . LYS A 1 396 ? -13.153 10.646 13.937 1.00 87.00 396 LYS A CA 1
ATOM 3043 C C . LYS A 1 396 ? -11.968 9.988 14.638 1.00 87.00 396 LYS A C 1
ATOM 3045 O O . LYS A 1 396 ? -11.809 10.170 15.844 1.00 87.00 396 LYS A O 1
ATOM 3050 N N . ALA A 1 397 ? -11.125 9.275 13.896 1.00 90.62 397 ALA A N 1
ATOM 3051 C CA . ALA A 1 397 ? -9.978 8.570 14.454 1.00 90.62 397 ALA A CA 1
ATOM 3052 C C . ALA A 1 397 ? -8.786 8.530 13.495 1.00 90.62 397 ALA A C 1
ATOM 3054 O O . ALA A 1 397 ? -8.924 8.706 12.285 1.00 90.62 397 ALA A O 1
ATOM 3055 N N . ALA A 1 398 ? -7.610 8.289 14.061 1.00 93.56 398 ALA A N 1
ATOM 3056 C CA . ALA A 1 398 ? -6.380 8.064 13.332 1.00 93.56 398 ALA A CA 1
ATOM 3057 C C . ALA A 1 398 ? -5.572 6.936 13.985 1.00 93.56 398 ALA A C 1
ATOM 3059 O O . ALA A 1 398 ? -5.598 6.799 15.210 1.00 93.56 398 ALA A O 1
ATOM 3060 N N . LEU A 1 399 ? -4.869 6.139 13.181 1.00 94.38 399 LEU A N 1
ATOM 3061 C CA . LEU A 1 399 ? -4.018 5.040 13.644 1.00 94.38 399 LEU A CA 1
ATOM 3062 C C . LEU A 1 399 ? -2.616 5.152 13.050 1.00 94.38 399 LEU A C 1
ATOM 3064 O O . LEU A 1 399 ? -2.450 5.185 11.832 1.00 94.38 399 LEU A O 1
ATOM 3068 N N . TYR A 1 400 ? -1.611 5.162 13.913 1.00 94.88 400 TYR A N 1
ATOM 3069 C CA . TYR A 1 400 ? -0.229 4.966 13.503 1.00 94.88 400 TYR A CA 1
ATOM 3070 C C . TYR A 1 400 ? 0.192 3.539 13.850 1.00 94.88 400 TYR A C 1
ATOM 3072 O O . TYR A 1 400 ? 0.019 3.126 14.994 1.00 94.88 400 TYR A O 1
ATOM 3080 N N . VAL A 1 401 ? 0.715 2.795 12.877 1.00 93.62 401 VAL A N 1
ATOM 3081 C CA . VAL A 1 401 ? 1.212 1.426 13.075 1.00 93.62 401 VAL A CA 1
ATOM 3082 C C . VAL A 1 401 ? 2.717 1.417 12.872 1.00 93.62 401 VAL A C 1
ATOM 3084 O O . VAL A 1 401 ? 3.182 1.743 11.783 1.00 93.62 401 VAL A O 1
ATOM 3087 N N . SER A 1 402 ? 3.475 1.069 13.906 1.00 91.06 402 SER A N 1
ATOM 3088 C CA . SER A 1 402 ? 4.929 0.944 13.824 1.00 91.06 402 SER A CA 1
ATOM 3089 C C . SER A 1 402 ? 5.338 -0.500 13.541 1.00 91.06 402 SER A C 1
ATOM 3091 O O . SER A 1 402 ? 4.805 -1.425 14.148 1.00 91.06 402 SER A O 1
ATOM 3093 N N . SER A 1 403 ? 6.318 -0.687 12.658 1.00 85.12 403 SER A N 1
ATOM 3094 C CA . SER A 1 403 ? 6.934 -2.002 12.402 1.00 85.12 403 SER A CA 1
ATOM 3095 C C . SER A 1 403 ? 7.943 -2.409 13.488 1.00 85.12 403 SER A C 1
ATOM 3097 O O . SER A 1 403 ? 8.418 -3.537 13.505 1.00 85.12 403 SER A O 1
ATOM 3099 N N . TYR A 1 404 ? 8.292 -1.482 14.386 1.00 84.94 404 TYR A N 1
ATOM 3100 C CA . TYR A 1 404 ? 9.208 -1.696 15.509 1.00 84.94 404 TYR A CA 1
ATOM 3101 C C . TYR A 1 404 ? 8.578 -1.209 16.820 1.00 84.94 404 TYR A C 1
ATOM 3103 O O . TYR A 1 404 ? 7.671 -0.369 16.786 1.00 84.94 404 TYR A O 1
ATOM 3111 N N . PRO A 1 405 ? 9.052 -1.678 17.987 1.00 87.56 405 PRO A N 1
ATOM 3112 C CA . PRO A 1 405 ? 8.630 -1.131 19.272 1.00 87.56 405 PRO A CA 1
ATOM 3113 C C . PRO A 1 405 ? 8.766 0.398 19.319 1.00 87.56 405 PRO A C 1
ATOM 3115 O O . PRO A 1 405 ? 9.688 0.964 18.731 1.00 87.56 405 PRO A O 1
ATOM 3118 N N . TYR A 1 406 ? 7.834 1.064 20.002 1.00 90.19 406 TYR A N 1
ATOM 3119 C CA . TYR A 1 406 ? 7.902 2.511 20.200 1.00 90.19 406 TYR A CA 1
ATOM 3120 C C . TYR A 1 406 ? 9.032 2.892 21.157 1.00 90.19 406 TYR A C 1
ATOM 3122 O O . TYR A 1 406 ? 9.250 2.212 22.162 1.00 90.19 406 TYR A O 1
ATOM 3130 N N . ASP A 1 407 ? 9.679 4.021 20.875 1.00 91.19 407 ASP A N 1
ATOM 3131 C CA . ASP A 1 407 ? 10.682 4.606 21.761 1.00 91.19 407 ASP A CA 1
ATOM 3132 C C . ASP A 1 407 ? 10.051 5.026 23.102 1.00 91.19 407 ASP A C 1
ATOM 3134 O O . ASP A 1 407 ? 8.866 5.373 23.188 1.00 91.19 407 ASP A O 1
ATOM 3138 N N . GLU A 1 408 ? 10.856 5.034 24.169 1.00 87.56 408 GLU A N 1
ATOM 3139 C CA . GLU A 1 408 ? 10.391 5.301 25.540 1.00 87.56 408 GLU A CA 1
ATOM 3140 C C . GLU A 1 408 ? 9.670 6.656 25.689 1.00 87.56 408 GLU A C 1
ATOM 3142 O O . GLU A 1 408 ? 8.763 6.812 26.513 1.00 87.56 408 GLU A O 1
ATOM 3147 N N . ASP A 1 409 ? 10.039 7.650 24.878 1.00 87.75 409 ASP A N 1
ATOM 3148 C CA . ASP A 1 409 ? 9.500 9.007 24.946 1.00 87.75 409 ASP A CA 1
ATOM 3149 C C . ASP A 1 409 ? 8.164 9.188 24.197 1.00 87.75 409 ASP A C 1
ATOM 3151 O O . ASP A 1 409 ? 7.456 10.182 24.418 1.00 87.75 409 ASP A O 1
ATOM 3155 N N . VAL A 1 410 ? 7.752 8.212 23.380 1.00 89.38 410 VAL A N 1
ATOM 3156 C CA . VAL A 1 410 ? 6.479 8.241 22.643 1.00 89.38 410 VAL A CA 1
ATOM 3157 C C . VAL A 1 410 ? 5.290 8.188 23.587 1.00 89.38 410 VAL A C 1
ATOM 3159 O O . VAL A 1 410 ? 4.311 8.907 23.380 1.00 89.38 410 VAL A O 1
ATOM 3162 N N . GLY A 1 411 ? 5.365 7.393 24.657 1.00 85.56 411 GLY A N 1
ATOM 3163 C CA . GLY A 1 411 ? 4.291 7.308 25.649 1.00 85.56 411 GLY A CA 1
ATOM 3164 C C . GLY A 1 411 ? 4.025 8.658 26.323 1.00 85.56 411 GLY A C 1
ATOM 3165 O O . GLY A 1 411 ? 2.873 9.079 26.466 1.00 85.56 411 GLY A O 1
ATOM 3166 N N . ALA A 1 412 ? 5.093 9.386 26.667 1.00 84.44 412 ALA A N 1
ATOM 3167 C CA . ALA A 1 412 ? 4.999 10.726 27.240 1.00 84.44 412 ALA A CA 1
ATOM 3168 C C . ALA A 1 412 ? 4.443 11.742 26.227 1.00 84.44 412 ALA A C 1
ATOM 3170 O O . ALA A 1 412 ? 3.580 12.558 26.573 1.00 84.44 412 ALA A O 1
ATOM 3171 N N . TYR A 1 413 ? 4.884 11.672 24.966 1.00 89.00 413 TYR A N 1
ATOM 3172 C CA . TYR A 1 413 ? 4.312 12.488 23.897 1.00 89.00 413 TYR A CA 1
ATOM 3173 C C . TYR A 1 413 ? 2.816 12.209 23.701 1.00 89.00 413 TYR A C 1
ATOM 3175 O O . TYR A 1 413 ? 2.025 13.151 23.679 1.00 89.00 413 TYR A O 1
ATOM 3183 N N . TYR A 1 414 ? 2.411 10.940 23.625 1.00 87.44 414 TYR A N 1
ATOM 3184 C CA . TYR A 1 414 ? 1.017 10.537 23.454 1.00 87.44 414 TYR A CA 1
ATOM 3185 C C . TYR A 1 414 ? 0.135 11.124 24.556 1.00 87.44 414 TYR A C 1
ATOM 3187 O O . TYR A 1 414 ? -0.881 11.751 24.264 1.00 87.44 414 TYR A O 1
ATOM 3195 N N . GLN A 1 415 ? 0.543 11.013 25.824 1.00 82.75 415 GLN A N 1
ATOM 3196 C CA . GLN A 1 415 ? -0.197 11.602 26.946 1.00 82.75 415 GLN A CA 1
ATOM 3197 C C . GLN A 1 415 ? -0.315 13.128 26.830 1.00 82.75 415 GLN A C 1
ATOM 3199 O O . GLN A 1 415 ? -1.375 13.691 27.106 1.00 82.75 415 GLN A O 1
ATOM 3204 N N . LYS A 1 416 ? 0.752 13.804 26.385 1.00 83.25 416 LYS A N 1
ATOM 3205 C CA . LYS A 1 416 ? 0.749 15.256 26.159 1.00 83.25 416 LYS A CA 1
ATOM 3206 C C . LYS A 1 416 ? -0.154 15.658 24.991 1.00 83.25 416 LYS A C 1
ATOM 3208 O O . LYS A 1 416 ? -0.827 16.681 25.074 1.00 83.25 416 LYS A O 1
ATOM 3213 N N . ALA A 1 417 ? -0.168 14.875 23.917 1.00 82.00 417 ALA A N 1
ATOM 3214 C CA . ALA A 1 417 ? -0.984 15.122 22.735 1.00 82.00 417 ALA A CA 1
ATOM 3215 C C . ALA A 1 417 ? -2.482 14.836 22.975 1.00 82.00 417 ALA A C 1
ATOM 3217 O O . ALA A 1 417 ? -3.323 15.418 22.292 1.00 82.00 417 ALA A O 1
ATOM 3218 N N . THR A 1 418 ? -2.821 13.976 23.947 1.00 79.44 418 THR A N 1
ATOM 3219 C CA . THR A 1 418 ? -4.176 13.418 24.146 1.00 79.44 418 THR A CA 1
ATOM 3220 C C . THR A 1 418 ? -4.919 13.888 25.418 1.00 79.44 418 THR A C 1
ATOM 3222 O O . THR A 1 418 ? -5.938 13.308 25.792 1.00 79.44 418 THR A O 1
ATOM 3225 N N . ALA A 1 419 ? -4.474 14.968 26.081 1.00 63.38 419 ALA A N 1
ATOM 3226 C CA . ALA A 1 419 ? -5.157 15.603 27.230 1.00 63.38 419 ALA A CA 1
ATOM 3227 C C . ALA A 1 419 ? -5.084 17.150 27.132 1.00 63.38 419 ALA A C 1
ATOM 3229 O O . ALA A 1 419 ? -4.037 17.678 26.777 1.00 63.38 419 ALA A O 1
ATOM 3230 N N . LYS A 1 420 ? -6.097 17.995 27.417 1.00 50.81 420 LYS A N 1
ATOM 3231 C CA . LYS A 1 420 ? -7.282 17.960 28.310 1.00 50.81 420 LYS A CA 1
ATOM 3232 C C . LYS A 1 420 ? -8.521 18.638 27.665 1.00 50.81 420 LYS A C 1
ATOM 3234 O O . LYS A 1 420 ? -8.343 19.535 26.839 1.00 50.81 420 LYS A O 1
ATOM 3239 N N . PRO A 1 421 ? -9.760 18.349 28.126 1.00 42.19 421 PRO A N 1
ATOM 3240 C CA . PRO A 1 421 ? -10.909 19.229 27.910 1.00 42.19 421 PRO A CA 1
ATOM 3241 C C . PRO A 1 421 ? -10.798 20.469 28.812 1.00 42.19 421 PRO A C 1
ATOM 3243 O O . PRO A 1 421 ? -10.677 20.357 30.033 1.00 42.19 421 PRO A O 1
ATOM 3246 N N . PHE A 1 422 ? -10.871 21.665 28.236 1.00 36.88 422 PHE A N 1
ATOM 3247 C CA . PHE A 1 422 ? -11.202 22.856 29.015 1.00 36.88 422 PHE A CA 1
ATOM 3248 C C . PHE A 1 422 ? -12.714 22.853 29.286 1.00 36.88 422 PHE A C 1
ATOM 3250 O O . PHE A 1 422 ? -13.503 22.787 28.350 1.00 36.88 422 PHE A O 1
ATOM 3257 N N . GLY A 1 423 ? -13.081 22.894 30.572 1.00 38.28 423 GLY A N 1
ATOM 3258 C CA . GLY A 1 423 ? -14.364 23.369 31.103 1.00 38.28 423 GLY A CA 1
ATOM 3259 C C . GLY A 1 423 ? -15.645 22.793 30.496 1.00 38.28 423 GLY A C 1
ATOM 3260 O O . GLY A 1 423 ? -16.242 23.458 29.664 1.00 38.28 423 GLY A O 1
ATOM 3261 N N . LEU A 1 424 ? -16.069 21.605 30.961 1.00 35.56 424 LEU A N 1
ATOM 3262 C CA . LEU A 1 424 ? -17.476 21.130 31.085 1.00 35.56 424 LEU A CA 1
ATOM 3263 C C . LEU A 1 424 ? -17.568 19.620 31.415 1.00 35.56 424 LEU A C 1
ATOM 3265 O O . LEU A 1 424 ? -18.640 19.123 31.750 1.00 35.56 424 LEU A O 1
ATOM 3269 N N . SER A 1 425 ? -16.447 18.884 31.412 1.00 40.88 425 SER A N 1
ATOM 3270 C CA . SER A 1 425 ? -16.419 17.419 31.589 1.00 40.88 425 SER A CA 1
ATOM 3271 C C . SER A 1 425 ? -16.816 16.887 32.975 1.00 40.88 425 SER A C 1
ATOM 3273 O O . SER A 1 425 ? -16.824 15.672 33.154 1.00 40.88 425 SER A O 1
ATOM 3275 N N . MET A 1 426 ? -17.145 17.739 33.954 1.00 36.28 426 MET A N 1
ATOM 3276 C CA . MET A 1 426 ? -17.677 17.275 35.246 1.00 36.28 426 MET A CA 1
ATOM 3277 C C . MET A 1 426 ? -19.143 16.823 35.173 1.00 36.28 426 MET A C 1
ATOM 3279 O O . MET A 1 426 ? -19.583 16.127 36.080 1.00 36.28 426 MET A O 1
ATOM 3283 N N . PHE A 1 427 ? -19.888 17.158 34.110 1.00 37.22 427 PHE A N 1
ATOM 3284 C CA . PHE A 1 427 ? -21.326 16.859 34.034 1.00 37.22 427 PHE A CA 1
ATOM 3285 C C . PHE A 1 427 ? -21.739 15.909 32.893 1.00 37.22 427 PHE A C 1
ATOM 3287 O O . PHE A 1 427 ? -22.895 15.497 32.857 1.00 37.22 427 PHE A O 1
ATOM 3294 N N . THR A 1 428 ? -20.830 15.518 31.985 1.00 40.03 428 THR A N 1
ATOM 3295 C CA . THR A 1 428 ? -21.194 14.744 30.771 1.00 40.03 428 THR A CA 1
ATOM 3296 C C . THR A 1 428 ? -20.323 13.522 30.452 1.00 40.03 428 THR A C 1
ATOM 3298 O O . THR A 1 428 ? -20.543 12.900 29.419 1.00 40.03 428 THR A O 1
ATOM 3301 N N . GLY A 1 429 ? -19.359 13.148 31.302 1.00 46.53 429 GLY A N 1
ATOM 3302 C CA . GLY A 1 429 ? -18.354 12.134 30.948 1.00 46.53 429 GLY A CA 1
ATOM 3303 C C . GLY A 1 429 ? -17.330 12.718 29.967 1.00 46.53 429 GLY A C 1
ATOM 3304 O O . GLY A 1 429 ? -17.671 13.137 28.866 1.00 46.53 429 GLY A O 1
ATOM 3305 N N . GLY A 1 430 ? -16.077 12.856 30.404 1.00 45.34 430 GLY A N 1
ATOM 3306 C CA . GLY A 1 430 ? -15.023 13.505 29.616 1.00 45.34 430 GLY A CA 1
ATOM 3307 C C . GLY A 1 430 ? -14.712 12.811 28.280 1.00 45.34 430 GLY A C 1
ATOM 3308 O O . GLY A 1 430 ? -15.160 11.690 28.052 1.00 45.34 430 GLY A O 1
ATOM 3309 N N . PRO A 1 431 ? -13.934 13.464 27.392 1.00 50.81 431 PRO A N 1
ATOM 3310 C CA . PRO A 1 431 ? -13.495 12.852 26.143 1.00 50.81 431 PRO A CA 1
ATOM 3311 C C . PRO A 1 431 ? -12.714 11.568 26.435 1.00 50.81 431 PRO A C 1
ATOM 3313 O O . PRO A 1 431 ? -11.988 11.480 27.430 1.00 50.81 431 PRO A O 1
ATOM 3316 N N . ALA A 1 432 ? -12.879 10.574 25.566 1.00 56.94 432 ALA A N 1
ATOM 3317 C CA . ALA A 1 432 ? -12.253 9.274 25.735 1.00 56.94 432 ALA A CA 1
ATOM 3318 C C . ALA A 1 432 ? -10.712 9.376 25.738 1.00 56.94 432 ALA A C 1
ATOM 3320 O O . ALA A 1 432 ? -10.137 10.296 25.146 1.00 56.94 432 ALA A O 1
ATOM 3321 N N . LYS A 1 433 ? -10.025 8.439 26.413 1.00 65.56 433 LYS A N 1
ATOM 3322 C CA . LYS A 1 433 ? -8.550 8.376 26.402 1.00 65.56 433 LYS A CA 1
ATOM 3323 C C . LYS A 1 433 ? -8.049 8.333 24.953 1.00 65.56 433 LYS A C 1
ATOM 3325 O O . LYS A 1 433 ? -8.592 7.582 24.148 1.00 65.56 433 LYS A O 1
ATOM 3330 N N . GLY A 1 434 ? -7.018 9.121 24.645 1.00 75.88 434 GLY A N 1
ATOM 3331 C CA . GLY A 1 434 ? -6.447 9.191 23.298 1.00 75.88 434 GLY A CA 1
ATOM 3332 C C . GLY A 1 434 ? -7.003 10.303 22.408 1.00 75.88 434 GLY A C 1
ATOM 3333 O O . GLY A 1 434 ? -6.606 10.408 21.253 1.00 75.88 434 GLY A O 1
ATOM 3334 N N . PHE A 1 435 ? -7.906 11.153 22.904 1.00 84.38 435 PHE A N 1
ATOM 3335 C CA . PHE A 1 435 ? -8.493 12.223 22.097 1.00 84.38 435 PHE A CA 1
ATOM 3336 C C . PHE A 1 435 ? -7.555 13.430 21.932 1.00 84.38 435 PHE A C 1
ATOM 3338 O O . PHE A 1 435 ? -7.195 14.092 22.905 1.00 84.38 435 PHE A O 1
ATOM 3345 N N . VAL A 1 436 ? -7.219 13.763 20.687 1.00 85.69 436 VAL A N 1
ATOM 3346 C CA . VAL A 1 436 ? -6.434 14.947 20.314 1.00 85.69 436 VAL A CA 1
ATOM 3347 C C . VAL A 1 436 ? -7.383 16.092 19.970 1.00 85.69 436 VAL A C 1
ATOM 3349 O O . VAL A 1 436 ? -8.186 15.990 19.039 1.00 85.69 436 VAL A O 1
ATOM 3352 N N . THR A 1 437 ? -7.295 17.202 20.705 1.00 80.25 437 THR A N 1
ATOM 3353 C CA . THR A 1 437 ? -8.070 18.419 20.424 1.00 80.25 437 THR A CA 1
ATOM 3354 C C . THR A 1 437 ? -7.384 19.276 19.367 1.00 80.25 437 THR A C 1
ATOM 3356 O O . THR A 1 437 ? -6.168 19.455 19.361 1.00 80.25 437 THR A O 1
ATOM 3359 N N . THR A 1 438 ? -8.176 19.857 18.467 1.00 76.25 438 THR A N 1
ATOM 3360 C CA . THR A 1 438 ? -7.667 20.805 17.467 1.00 76.25 438 THR A CA 1
ATOM 3361 C C . THR A 1 438 ? -8.022 22.240 17.846 1.00 76.25 438 THR A C 1
ATOM 3363 O O . THR A 1 438 ? -9.068 22.499 18.442 1.00 76.25 438 THR A O 1
ATOM 3366 N N . LYS A 1 439 ? -7.166 23.205 17.478 1.00 69.00 439 LYS A N 1
ATOM 3367 C CA . LYS A 1 439 ? -7.340 24.633 17.821 1.00 69.00 439 LYS A CA 1
ATOM 3368 C C . LYS A 1 439 ? -8.636 25.262 17.281 1.00 69.00 439 LYS A C 1
ATOM 3370 O O . LYS A 1 439 ? -9.048 26.297 17.787 1.00 69.00 439 LYS A O 1
ATOM 3375 N N . HIS A 1 440 ? -9.266 24.660 16.271 1.00 62.84 440 HIS A N 1
ATOM 3376 C CA . HIS A 1 440 ? -10.429 25.211 15.561 1.00 62.84 440 HIS A CA 1
ATOM 3377 C C . HIS A 1 440 ? -11.770 24.566 15.962 1.00 62.84 440 HIS A C 1
ATOM 3379 O O . HIS A 1 440 ? -12.778 24.791 15.298 1.00 62.84 440 HIS A O 1
ATOM 3385 N N . GLY A 1 441 ? -11.795 23.793 17.054 1.00 59.94 441 GLY A N 1
ATOM 3386 C CA . GLY A 1 441 ? -12.977 23.061 17.512 1.00 59.94 441 GLY A CA 1
ATOM 3387 C C . GLY A 1 441 ? -13.027 21.631 16.967 1.00 59.94 441 GLY A C 1
ATOM 3388 O O . GLY A 1 441 ? -12.706 21.365 15.811 1.00 59.94 441 GLY A O 1
ATOM 3389 N N . GLY A 1 442 ? -13.416 20.686 17.827 1.00 73.31 442 GLY A N 1
ATOM 3390 C CA . GLY A 1 442 ? -13.393 19.252 17.528 1.00 73.31 442 GLY A CA 1
ATOM 3391 C C . GLY A 1 442 ? -12.020 18.598 17.730 1.00 73.31 442 GLY A C 1
ATOM 3392 O O . GLY A 1 442 ? -11.061 19.210 18.206 1.00 73.31 442 GLY A O 1
ATOM 3393 N N . GLY A 1 443 ? -11.933 17.321 17.371 1.00 82.62 443 GLY A N 1
ATOM 3394 C CA . GLY A 1 443 ? -10.736 16.502 17.548 1.00 82.62 443 GLY A CA 1
ATOM 3395 C C . GLY A 1 443 ? -10.881 15.135 16.894 1.00 82.62 443 GLY A C 1
ATOM 3396 O O . GLY A 1 443 ? -11.808 14.927 16.106 1.00 82.62 443 GLY A O 1
ATOM 3397 N N . PHE A 1 444 ? -9.953 14.237 17.190 1.00 87.06 444 PHE A N 1
ATOM 3398 C CA . PHE A 1 444 ? -9.972 12.852 16.728 1.00 87.06 444 PHE A CA 1
ATOM 3399 C C . PHE A 1 444 ? -9.314 11.942 17.767 1.00 87.06 444 PHE A C 1
ATOM 3401 O O . PHE A 1 444 ? -8.521 12.396 18.590 1.00 87.06 444 PHE A O 1
ATOM 3408 N N . ILE A 1 445 ? -9.644 10.657 17.731 1.00 88.56 445 ILE A N 1
ATOM 3409 C CA . ILE A 1 445 ? -9.030 9.642 18.591 1.00 88.56 445 ILE A CA 1
ATOM 3410 C C . ILE A 1 445 ? -7.723 9.184 17.948 1.00 88.56 445 ILE A C 1
ATOM 3412 O O . ILE A 1 445 ? -7.735 8.679 16.827 1.00 88.56 445 ILE A O 1
ATOM 3416 N N . LEU A 1 446 ? -6.603 9.368 18.642 1.00 91.00 446 LEU A N 1
ATOM 3417 C CA . LEU A 1 446 ? -5.297 8.869 18.235 1.00 91.00 446 LEU A CA 1
ATOM 3418 C C . LEU A 1 446 ? -5.074 7.467 18.803 1.00 91.00 446 LEU A C 1
ATOM 3420 O O . LEU A 1 446 ? -5.099 7.264 20.020 1.00 91.00 446 LEU A O 1
ATOM 3424 N N . ASN A 1 447 ? -4.797 6.532 17.904 1.00 91.19 447 ASN A N 1
ATOM 3425 C CA . ASN A 1 447 ? -4.441 5.159 18.213 1.00 91.19 447 ASN A CA 1
ATOM 3426 C C . ASN A 1 447 ? -3.003 4.886 17.752 1.00 91.19 447 ASN A C 1
ATOM 3428 O O . ASN A 1 447 ? -2.587 5.369 16.695 1.00 91.19 447 ASN A O 1
ATOM 3432 N N . LEU A 1 448 ? -2.263 4.118 18.542 1.00 93.06 448 LEU A N 1
ATOM 3433 C CA . LEU A 1 448 ? -0.909 3.651 18.267 1.00 93.06 448 LEU A CA 1
ATOM 3434 C C . LEU A 1 448 ? -0.908 2.127 18.347 1.00 93.06 448 LEU A C 1
ATOM 3436 O O . LEU A 1 448 ? -1.352 1.576 19.355 1.00 93.06 448 LEU A O 1
ATOM 3440 N N . ALA A 1 449 ? -0.399 1.461 17.320 1.00 92.25 449 ALA A N 1
ATOM 3441 C CA . ALA A 1 449 ? -0.266 0.012 17.275 1.00 92.25 449 ALA A CA 1
ATOM 3442 C C . ALA A 1 449 ? 1.133 -0.400 16.814 1.00 92.25 449 ALA A C 1
ATOM 3444 O O . ALA A 1 449 ? 1.835 0.365 16.155 1.00 92.25 449 ALA A O 1
ATOM 3445 N N . VAL A 1 450 ? 1.526 -1.620 17.150 1.00 91.12 450 VAL A N 1
ATOM 3446 C CA . VAL A 1 450 ? 2.780 -2.229 16.704 1.00 91.12 450 VAL A CA 1
ATOM 3447 C C . VAL A 1 450 ? 2.480 -3.508 15.928 1.00 91.12 450 VAL A C 1
ATOM 3449 O O . VAL A 1 450 ? 1.555 -4.238 16.281 1.00 91.12 450 VAL A O 1
ATOM 3452 N N . ASP A 1 451 ? 3.231 -3.758 14.859 1.00 88.31 451 ASP A N 1
ATOM 3453 C CA . ASP A 1 451 ? 3.285 -5.060 14.188 1.00 88.31 451 ASP A CA 1
ATOM 3454 C C . ASP A 1 451 ? 4.353 -5.918 14.881 1.00 88.31 451 ASP A C 1
ATOM 3456 O O . ASP A 1 451 ? 5.549 -5.752 14.641 1.00 88.31 451 ASP A O 1
ATOM 3460 N N . GLY A 1 452 ? 3.931 -6.740 15.846 1.00 78.19 452 GLY A N 1
ATOM 3461 C CA . GLY A 1 452 ? 4.815 -7.571 16.663 1.00 78.19 452 GLY A CA 1
ATOM 3462 C C . GLY A 1 452 ? 4.890 -9.023 16.185 1.00 78.19 452 GLY A C 1
ATOM 3463 O O . GLY A 1 452 ? 4.198 -9.442 15.261 1.00 78.19 452 GLY A O 1
ATOM 3464 N N . GLU A 1 453 ? 5.689 -9.846 16.871 1.00 69.56 453 GLU A N 1
ATOM 3465 C CA . GLU A 1 453 ? 5.873 -11.267 16.517 1.00 69.56 453 GLU A CA 1
ATOM 3466 C C . GLU A 1 453 ? 4.572 -12.090 16.551 1.00 69.56 453 GLU A C 1
ATOM 3468 O O . GLU A 1 453 ? 4.430 -13.064 15.814 1.00 69.56 453 GLU A O 1
ATOM 3473 N N . GLN A 1 454 ? 3.608 -11.697 17.390 1.00 75.00 454 GLN A N 1
ATOM 3474 C CA . GLN A 1 454 ? 2.295 -12.348 17.502 1.00 75.00 454 GLN A CA 1
ATOM 3475 C C . GLN A 1 454 ? 1.216 -11.688 16.621 1.00 75.00 454 GLN A C 1
ATOM 3477 O O . GLN A 1 454 ? 0.043 -12.056 16.696 1.00 75.00 454 GLN A O 1
ATOM 3482 N N . GLY A 1 455 ? 1.606 -10.734 15.771 1.00 82.00 455 GLY A N 1
ATOM 3483 C CA . GLY A 1 455 ? 0.720 -9.904 14.961 1.00 82.00 455 GLY A CA 1
ATOM 3484 C C . GLY A 1 455 ? 0.511 -8.510 15.553 1.00 82.00 455 GLY A C 1
ATOM 3485 O O . GLY A 1 455 ? 1.284 -8.038 16.386 1.00 82.00 455 GLY A O 1
ATOM 3486 N N . PHE A 1 456 ? -0.546 -7.836 15.098 1.00 88.06 456 PHE A N 1
ATOM 3487 C CA . PHE A 1 456 ? -0.824 -6.457 15.488 1.00 88.06 456 PHE A CA 1
ATOM 3488 C C . PHE A 1 456 ? -1.309 -6.347 16.938 1.00 88.06 456 PHE A C 1
ATOM 3490 O O . PHE A 1 456 ? -2.235 -7.048 17.359 1.00 88.06 456 PHE A O 1
ATOM 3497 N N . GLU A 1 457 ? -0.741 -5.395 17.673 1.00 89.06 457 GLU A N 1
ATOM 3498 C CA . GLU A 1 457 ? -1.119 -5.074 19.048 1.00 89.06 457 GLU A CA 1
ATOM 3499 C C . GLU A 1 457 ? -1.400 -3.575 19.198 1.00 89.06 457 GLU A C 1
ATOM 3501 O O . GLU A 1 457 ? -0.640 -2.730 18.722 1.00 89.06 457 GLU A O 1
ATOM 3506 N N . MET A 1 458 ? -2.491 -3.231 19.889 1.00 87.19 458 MET A N 1
ATOM 3507 C CA . MET A 1 458 ? -2.802 -1.842 20.221 1.00 87.19 458 MET A CA 1
ATOM 3508 C C . MET A 1 458 ? -1.998 -1.395 21.446 1.00 87.19 458 MET A C 1
ATOM 3510 O O . MET A 1 458 ? -2.259 -1.839 22.562 1.00 87.19 458 MET A O 1
ATOM 3514 N N . VAL A 1 459 ? -1.079 -0.454 21.247 1.00 87.75 459 VAL A N 1
ATOM 3515 C CA . VAL A 1 459 ? -0.235 0.126 22.303 1.00 87.75 459 VAL A CA 1
ATOM 3516 C C . VAL A 1 459 ? -0.970 1.251 23.033 1.00 87.75 459 VAL A C 1
ATOM 3518 O O . VAL A 1 459 ? -0.888 1.378 24.256 1.00 87.75 459 VAL A O 1
ATOM 3521 N N . ALA A 1 460 ? -1.715 2.080 22.298 1.00 84.25 460 ALA A N 1
ATOM 3522 C CA . ALA A 1 460 ? -2.482 3.172 22.881 1.00 84.25 460 ALA A CA 1
ATOM 3523 C C . ALA A 1 460 ? -3.760 3.473 22.072 1.00 84.25 460 ALA A C 1
ATOM 3525 O O . ALA A 1 460 ? -3.683 3.520 20.850 1.00 84.25 460 ALA A O 1
ATOM 3526 N N . PRO A 1 461 ? -4.915 3.741 22.710 1.00 73.88 461 PRO A N 1
ATOM 3527 C CA . PRO A 1 461 ? -5.132 3.691 24.151 1.00 73.88 461 PRO A CA 1
ATOM 3528 C C . PRO A 1 461 ? -5.123 2.238 24.656 1.00 73.88 461 PRO A C 1
ATOM 3530 O O . PRO A 1 461 ? -5.722 1.360 24.042 1.00 73.88 461 PRO A O 1
ATOM 3533 N N . ALA A 1 462 ? -4.465 1.987 25.791 1.00 66.31 462 ALA A N 1
ATOM 3534 C CA . ALA A 1 462 ? -4.477 0.669 26.421 1.00 66.31 462 ALA A CA 1
ATOM 3535 C C . ALA A 1 462 ? -5.908 0.322 26.871 1.00 66.31 462 ALA A C 1
ATOM 3537 O O . ALA A 1 462 ? -6.510 1.059 27.661 1.00 66.31 462 ALA A O 1
ATOM 3538 N N . ILE A 1 463 ? -6.452 -0.774 26.335 1.00 57.94 463 ILE A N 1
ATOM 3539 C CA . ILE A 1 463 ? -7.812 -1.264 26.633 1.00 57.94 463 ILE A CA 1
ATOM 3540 C C . ILE A 1 463 ? -7.831 -2.266 27.801 1.00 57.94 463 ILE A C 1
ATOM 3542 O O . ILE A 1 463 ? -8.901 -2.542 28.346 1.00 57.94 463 ILE A O 1
ATOM 3546 N N . GLN A 1 464 ? -6.656 -2.730 28.243 1.00 46.47 464 GLN A N 1
ATOM 3547 C CA . GLN A 1 464 ? -6.495 -3.567 29.437 1.00 46.47 464 GLN A CA 1
ATOM 3548 C C . GLN A 1 464 ? -7.014 -2.880 30.706 1.00 46.47 464 GLN A C 1
ATOM 3550 O O . GLN A 1 464 ? -6.787 -1.661 30.924 1.00 46.47 464 GLN A O 1
#